Protein AF-A0A443SAB1-F1 (afdb_monomer)

Solvent-accessible surface area (backbone atoms only — not comparable to full-atom values): 35162 Å² total; per-residue (Å²): 82,64,61,67,64,55,58,70,66,46,89,49,68,70,53,45,49,64,72,36,47,92,72,52,86,61,101,38,64,31,56,54,22,42,76,70,61,40,49,65,59,28,52,39,32,50,67,39,50,89,78,68,54,74,83,64,55,34,76,92,36,96,71,22,55,40,57,65,42,40,52,51,24,31,40,34,39,47,17,50,51,56,70,67,31,67,65,54,48,32,50,50,54,50,43,46,71,75,51,64,36,27,37,37,27,38,62,30,64,69,50,44,51,53,38,46,75,74,69,36,52,76,60,53,64,71,49,58,77,40,50,75,30,70,46,48,56,94,73,63,48,50,70,55,45,55,51,52,55,48,33,37,76,70,48,42,28,48,80,45,70,46,70,56,69,64,49,58,54,51,50,49,54,50,53,51,59,77,40,59,56,20,56,66,69,63,51,50,50,24,51,49,50,27,39,69,74,44,49,51,54,52,50,39,52,48,54,54,48,51,52,48,51,54,28,47,53,53,29,50,49,39,25,43,54,44,48,43,54,52,43,53,40,64,55,48,72,73,41,25,25,36,5,33,30,42,27,64,94,86,22,24,20,29,15,34,25,39,46,84,63,48,77,77,46,70,51,76,37,36,67,89,44,73,69,30,39,54,51,37,54,52,49,53,40,48,53,39,65,76,63,63,38,53,36,33,24,33,26,49,42,62,47,23,61,63,52,50,54,50,49,51,51,39,50,76,67,54,64,52,64,95,52,83,63,53,74,45,82,36,81,50,62,25,35,73,60,29,26,72,31,71,68,38,45,71,76,37,75,89,56,56,45,67,43,43,30,2,42,49,39,21,36,34,49,31,32,23,41,77,45,54,76,68,35,59,65,85,46,38,86,56,50,55,69,56,89,81,46,64,66,65,64,51,48,49,50,48,48,54,41,49,30,52,50,41,57,67,52,42,42,45,69,68,74,54,49,48,72,56,38,34,40,37,57,60,32,46,65,66,39,18,46,40,53,54,52,45,35,74,76,73,42,53,57,70,53,71,72,63,57,60,76,36,69,86,47,44,75,69,29,45,68,55,27,48,37,31,43,25,45,45,51,86,62,33,75,44,72,67,91,86,40,62,60,56,37,20,40,72,60,37,75,91,48,46,69,48,52,50,47,47,32,62,72,75,69,52,63,69,87,39,50,28,34,71,67,38,40,53,51,52,54,57,47,59,74,75,45,57,65,64,59,54,11,61,73,52,73,52,48,54,67,56,48,53,50,51,58,54,54,37,45,38,44,72,63,57,53,66,46,69,74,57,83,83,80,87,80,79,56,90,46,61,53,74,90,72,70,50,73,69,40,77,42,49,26,31,27,69,42,60,49,93,82,20,33,34,25,42,39,49,44,53,68,80,53,48,38,36,29,63,67,50,95,90,39,82,64,60,83,68,62,50,60,69,39,40,31,36,30,28,31,68,44,78,39,81,88,79,69,44,38,34,32,43,85,74,44,79,58,130

Foldseek 3Di:
DPLVVLCVPDPDPVSVCLSCVLVDDDPFLQVVLVVLVLLVVLVCLLLQDDDQLVVQADCPDPQRPDSVSSLVNSLRNNLSCCSPDPVLVVVLVVVCVVFFKKKAKAFPVVLLVVCVVVVNPVVLVVCPVRHGDMDGLVPQDLVNLLVRVVCVVSVGMDMWTGTDPVSLVVSLVVQCVVSVSHDPVSSSVSSVCSCPVPDVVSVRVVSSVVSNVVSVVQQLVLLLQLLLVLQLADAAAQFWEWFWQCDAPQAIKIFIAGNLLHTDDIDGFHQNDPVRLVVVLVVVLCVCQVRVGQEYQAEQADRRLSVVVSVVVCQVVVSNPPHNYDYDYAYLQQLLVLLPDPVVCVVCVPDHSSNSSRSLSRVCRRHVLQSVLSGQSLSHPRTPSSVSDDSVSSVVSSLVSSLVSLQQFAEELLRHALSSQCSQFLQHSQLSVQSVVCCVVPNGDQALVVSCVGPPDDPVSSQRRQLRYAHACVRNVDDDPSHDLCSLFSDHPVCVLLLVQLCVVLVHDSVQQQPPVLLVSLVVCVVPDPLVVSCVSSVHDSVSSVVSSVRSNHHRSRGPSVVDDDDDDDQPDQALVPDDAFDKAKWFFSGQHQQFTWTHRNNGSPQTATEGDDPVDPVSVVDDGRWIFIWTWHDADPVVRYTYIYTDDTDD

pLDDT: mean 87.29, std 10.01, range [44.97, 98.19]

InterPro domains:
  IPR003029 S1 domain [SM00316] (580-648)
  IPR006641 YqgF/RNase H-like domain [SM00732] (239-339)
  IPR010994 RuvA domain 2-like [SSF47781] (388-471)
  IPR010994 RuvA domain 2-like [SSF47781] (484-554)
  IPR012337 Ribonuclease H-like superfamily [SSF53098] (235-384)
  IPR012340 Nucleic acid-binding, OB-fold [SSF50249] (566-649)
  IPR023323 Tex-like domain superfamily [G3DSA:1.10.3500.10] (30-413)
  IPR032639 Tex protein, YqgF-like domain [PF16921] (239-366)
  IPR037027 YqgF/RNase H-like domain superfamily [G3DSA:3.30.420.140] (238-366)
  IPR041692 HHH domain 9 [PF17674] (484-515)
  IPR050437 Small ribosomal subunit protein bS1-like [PTHR10724] (3-649)
  IPR060575 SAM-like, helix-hairpin-helix tandem [PF12836] (406-470)

Secondary structure (DSSP, 8-state):
--HHHHHTT--SHHHHHHHHGGG---S-HHHHHHHTT-HHHHHHHHHT----GGGG--TTSTT-SSHHHHHHHHHHHHHHHHHT-HHHHHHHHHHHHHS--EEEEEE-HHHHHHHHHTT-HHHHHHHGGGTTEEEEGGG--HHHHHHHHHHHHTTSEEEEEEPPHHHHHHHHHHHHHHTTTS-HHHHHHHHHHIIIIIIHHHHHHHHHHHHHHHHHHHHHHHHHHHHHHHHTSPP-TT--EEEEE--STT-EEEEEE-TTS-EEEEEEE--SSHHHHHHHHHHHHHHHHHTT-SEEEEESSTTHHHHHHHHHHHHHTTTTTTS--EEEEE--TTHHHHTTSHHHHHH-TTS-HHHHHHHHHHHHHH-HHHHHTTS-GGGSTTSSSGGGS-HHHHHHHHHHHHHHHHHHH-EETTT--HHHHTTSTT--HHHHHHHHHHHHHH-S--SGGGGGGSTT--HHHHHHHTTTEE--HHHHT--GGGS-GGGGSS--GGGHHHHHHHHHHHT--GGGTTSHHHHHHHHHHHTTS-HHHHHHHHTS-HHHHHHHHHHHHSPTT--GGGGS-------S---GGG--TT-EEEEEEEEEETTEEEEE-S--TT--EEE---TT-TTGGG--TT-EEEEEEEEEETTTTEEEEEEEEE--

Sequence (652 aa):
MDLKEVFSKCMDISEVEKLYLPYETEDDEAVRARHLCLDESAKQILAGSMLDASDFVKIDCNGLETLDKINSGWQAVITDMICKDTDVMSYLSTLYKEEVPVIETELEDEKVAEVYQSGGESIVRKYLKFKSWKMPINNVDTQTVFKINRGEKEGLIRVYVIFNELIEKKLRQFCMTKWSKCSPSILSNCIYTAWDNFMKPNFAQHIRWELTNEAHKVALKVFRDNVKYLLLEEPIRGKTVLGIDPGYDNGCKLAVVSPWGVPIASGIVYVTTESGKINTCSELKRLVLTFECDIIALGNGKGCREIETLLRCMINQNQFRPFEITYKVVSESGVSCYSVSEEAAKEFPDLSPNIISAVSIARRLQDPLSELVKTDPKKLEVGMYLRDIEAERVEEIFGEVVVECVSFVGVDVNIASSVLLSKVSGITPEIANNIIMFRIQNGPFKSREQLRSIDGVTSKHFEQFAGFVRIIPETSQLLGENFNFFDATIIHPESYDDAEKLLKYIGVEKQSIGTPYMSDVIEHVLKRFEIRDLAVFCSTSITTITFLLDVFRKSLNHDVRFEQKKSCYKSTITHWDDLRPNMQLSGRVVNVTPIGAFIDVGLGGGQNAYLPPSKDNDLFGKLVPRQIVIVQVTRIDTFTRKFKVRLKRILE

Organism: NCBI:txid299467

Radius of gyration: 33.35 Å; Cα contacts (8 Å, |Δi|>4): 1035; chains: 1; bounding box: 77×54×103 Å

Structure (mmCIF, N/CA/C/O backbone):
data_AF-A0A443SAB1-F1
#
_entry.id   AF-A0A443SAB1-F1
#
loop_
_atom_site.group_PDB
_atom_site.id
_atom_site.type_symbol
_atom_site.label_atom_id
_atom_site.label_alt_id
_atom_site.label_comp_id
_atom_site.label_asym_id
_atom_site.label_entity_id
_atom_site.label_seq_id
_atom_site.pdbx_PDB_ins_code
_atom_site.Cartn_x
_atom_site.Cartn_y
_atom_site.Cartn_z
_atom_site.occupancy
_atom_site.B_iso_or_equiv
_atom_site.auth_seq_id
_atom_site.auth_comp_id
_atom_site.auth_asym_id
_atom_site.auth_atom_id
_atom_site.pdbx_PDB_model_num
ATOM 1 N N . MET A 1 1 ? 7.705 -10.905 -33.379 1.00 49.75 1 MET A N 1
ATOM 2 C CA . MET A 1 1 ? 6.921 -10.462 -32.214 1.00 49.75 1 MET A CA 1
ATOM 3 C C . MET A 1 1 ? 5.602 -9.965 -32.773 1.00 49.75 1 MET A C 1
ATOM 5 O O . MET A 1 1 ? 5.655 -9.108 -33.645 1.00 49.75 1 MET A O 1
ATOM 9 N N . ASP A 1 2 ? 4.457 -10.547 -32.407 1.00 56.97 2 ASP A N 1
ATOM 10 C CA . ASP A 1 2 ? 3.180 -9.968 -32.840 1.00 56.97 2 ASP A CA 1
ATOM 11 C C . ASP A 1 2 ? 3.012 -8.647 -32.085 1.00 56.97 2 ASP A C 1
ATOM 13 O O . ASP A 1 2 ? 2.705 -8.644 -30.894 1.00 56.97 2 ASP A O 1
ATOM 17 N N . LEU A 1 3 ? 3.314 -7.526 -32.748 1.00 56.88 3 LEU A N 1
ATOM 18 C CA . LEU A 1 3 ? 3.226 -6.186 -32.163 1.00 56.88 3 LEU A CA 1
ATOM 19 C C . LEU A 1 3 ? 1.862 -5.960 -31.523 1.00 56.88 3 LEU A C 1
ATOM 21 O O . LEU A 1 3 ? 1.782 -5.326 -30.480 1.00 56.88 3 LEU A O 1
ATOM 25 N N . LYS A 1 4 ? 0.804 -6.554 -32.084 1.00 52.75 4 LYS A N 1
ATOM 26 C CA . LYS A 1 4 ? -0.539 -6.492 -31.519 1.00 52.75 4 LYS A CA 1
ATOM 27 C C . LYS A 1 4 ? -0.607 -7.114 -30.126 1.00 52.75 4 LYS A C 1
ATOM 29 O O . LYS A 1 4 ? -1.234 -6.543 -29.241 1.00 52.75 4 LYS A O 1
ATOM 34 N N . GLU A 1 5 ? 0.049 -8.251 -29.914 1.00 57.75 5 GLU A N 1
ATOM 35 C CA . GLU A 1 5 ? 0.091 -8.919 -28.613 1.00 57.75 5 GLU A CA 1
ATOM 36 C C . GLU A 1 5 ? 0.931 -8.124 -27.600 1.00 57.75 5 GLU A C 1
ATOM 38 O O . GLU A 1 5 ? 0.573 -8.047 -26.426 1.00 57.75 5 GLU A O 1
ATOM 43 N N . VAL A 1 6 ? 2.014 -7.484 -28.045 1.00 58.78 6 VAL A N 1
ATOM 44 C CA . VAL A 1 6 ? 2.871 -6.643 -27.189 1.00 58.78 6 VAL A CA 1
ATOM 45 C C . VAL A 1 6 ? 2.158 -5.352 -26.796 1.00 58.78 6 VAL A C 1
ATOM 47 O O . VAL A 1 6 ? 2.060 -5.062 -25.609 1.00 58.78 6 VAL A O 1
ATOM 50 N N . PHE A 1 7 ? 1.575 -4.637 -27.765 1.00 63.47 7 PHE A N 1
ATOM 51 C CA . PHE A 1 7 ? 0.755 -3.450 -27.514 1.00 63.47 7 PHE A CA 1
ATOM 52 C C . PHE A 1 7 ? -0.458 -3.772 -26.636 1.00 63.47 7 PHE A C 1
ATOM 54 O O . PHE A 1 7 ? -0.810 -2.979 -25.772 1.00 63.47 7 PHE A O 1
ATOM 61 N N . SER A 1 8 ? -1.067 -4.957 -26.784 1.00 58.31 8 SER A N 1
ATOM 62 C CA . SER A 1 8 ? -2.187 -5.380 -25.925 1.00 58.31 8 SER A CA 1
ATOM 63 C C . SER A 1 8 ? -1.803 -5.621 -24.461 1.00 58.31 8 SER A C 1
ATOM 65 O O . SER A 1 8 ? -2.684 -5.729 -23.613 1.00 58.31 8 SER A O 1
ATOM 67 N N . LYS A 1 9 ? -0.501 -5.728 -24.166 1.00 57.62 9 LYS A N 1
ATOM 68 C CA . LYS A 1 9 ? 0.043 -5.918 -22.814 1.00 57.62 9 LYS A CA 1
ATOM 69 C C . LYS A 1 9 ? 0.571 -4.621 -22.196 1.00 57.62 9 LYS A C 1
ATOM 71 O O . LYS A 1 9 ? 0.949 -4.650 -21.025 1.00 57.62 9 LYS A O 1
ATOM 76 N N . CYS A 1 10 ? 0.617 -3.524 -22.952 1.00 57.53 10 CYS A N 1
ATOM 77 C CA . CYS A 1 10 ? 0.976 -2.210 -22.429 1.00 57.53 10 CYS A CA 1
ATOM 78 C C . CYS A 1 10 ? -0.104 -1.718 -21.470 1.00 57.53 10 CYS A C 1
ATOM 80 O O . CYS A 1 10 ? -1.292 -1.768 -21.785 1.00 57.53 10 CYS A O 1
ATOM 82 N N . MET A 1 11 ? 0.318 -1.235 -20.308 1.00 54.22 11 MET A N 1
ATOM 83 C CA . MET A 1 11 ? -0.569 -0.749 -19.253 1.00 54.22 11 MET A CA 1
ATOM 84 C C . MET A 1 11 ? -0.656 0.781 -19.221 1.00 54.22 11 MET A C 1
ATOM 86 O O . MET A 1 11 ? -1.591 1.312 -18.629 1.00 54.22 11 MET A O 1
ATOM 90 N N . ASP A 1 12 ? 0.275 1.496 -19.863 1.00 55.38 12 ASP A N 1
ATOM 91 C CA . ASP A 1 12 ? 0.221 2.955 -19.981 1.00 55.38 12 ASP A CA 1
ATOM 92 C C . ASP A 1 12 ? 0.754 3.485 -21.324 1.00 55.38 12 ASP A C 1
ATOM 94 O O . ASP A 1 12 ? 1.405 2.777 -22.094 1.00 55.38 12 ASP A O 1
ATOM 98 N N . ILE A 1 13 ? 0.441 4.753 -21.611 1.00 64.38 13 ILE A N 1
ATOM 99 C CA . ILE A 1 13 ? 0.803 5.435 -22.863 1.00 64.38 13 ILE A CA 1
ATOM 100 C C . ILE A 1 13 ? 2.317 5.503 -23.063 1.00 64.38 13 ILE A C 1
ATOM 102 O O . ILE A 1 13 ? 2.769 5.326 -24.185 1.00 64.38 13 ILE A O 1
ATOM 106 N N . SER A 1 14 ? 3.108 5.667 -22.001 1.00 56.19 14 SER A N 1
ATOM 107 C CA . SER A 1 14 ? 4.568 5.759 -22.127 1.00 56.19 14 SER A CA 1
ATOM 108 C C . SER A 1 14 ? 5.194 4.433 -22.574 1.00 56.19 14 SER A C 1
ATOM 110 O O . SER A 1 14 ? 6.235 4.408 -23.232 1.00 56.19 14 SER A O 1
ATOM 112 N N . GLU A 1 15 ? 4.563 3.311 -22.219 1.00 58.47 15 GLU A N 1
ATOM 113 C CA . GLU A 1 15 ? 4.940 1.974 -22.679 1.00 58.47 15 GLU A CA 1
ATOM 114 C C . GLU A 1 15 ? 4.640 1.804 -24.167 1.00 58.47 15 GLU A C 1
ATOM 116 O O . GLU A 1 15 ? 5.475 1.288 -24.913 1.00 58.47 15 GLU A O 1
ATOM 121 N N . VAL A 1 16 ? 3.472 2.287 -24.597 1.00 62.41 16 VAL A N 1
ATOM 122 C CA . VAL A 1 16 ? 3.078 2.317 -26.007 1.00 62.41 16 VAL A CA 1
ATOM 123 C C . VAL A 1 16 ? 4.020 3.218 -26.797 1.00 62.41 16 VAL A C 1
ATOM 125 O O . VAL A 1 16 ? 4.522 2.771 -27.816 1.00 62.41 16 VAL A O 1
ATOM 128 N N . GLU A 1 17 ? 4.326 4.424 -26.319 1.00 60.00 17 GLU A N 1
ATOM 129 C CA . GLU A 1 17 ? 5.239 5.379 -26.963 1.00 60.00 17 GLU A CA 1
ATOM 130 C C . GLU A 1 17 ? 6.638 4.785 -27.147 1.00 60.00 17 GLU A C 1
ATOM 132 O O . GLU A 1 17 ? 7.187 4.840 -28.238 1.00 60.00 17 GLU A O 1
ATOM 137 N N . LYS A 1 18 ? 7.193 4.098 -26.141 1.00 58.75 18 LYS A N 1
ATOM 138 C CA . LYS A 1 18 ? 8.513 3.443 -26.261 1.00 58.75 18 LYS A CA 1
ATOM 139 C C . LYS A 1 18 ? 8.523 2.270 -27.241 1.00 58.75 18 LYS A C 1
ATOM 141 O O . LYS A 1 18 ? 9.514 2.050 -27.929 1.00 58.75 18 LYS A O 1
ATOM 146 N N . LEU A 1 19 ? 7.439 1.497 -27.296 1.00 59.69 19 LEU A N 1
ATOM 147 C CA . LEU A 1 19 ? 7.268 0.410 -28.270 1.00 59.69 19 LEU A CA 1
ATOM 148 C C . LEU A 1 19 ? 6.945 0.925 -29.672 1.00 59.69 19 LEU A C 1
ATOM 150 O O . LEU A 1 19 ? 7.235 0.256 -30.665 1.00 59.69 19 LEU A O 1
ATOM 154 N N . TYR A 1 20 ? 6.340 2.106 -29.732 1.00 65.31 20 TYR A N 1
ATOM 155 C CA . TYR A 1 20 ? 6.036 2.841 -30.939 1.00 65.31 20 TYR A CA 1
ATOM 156 C C . TYR A 1 20 ? 7.233 3.654 -31.430 1.00 65.31 20 TYR A C 1
ATOM 158 O O . TYR A 1 20 ? 7.265 3.946 -32.611 1.00 65.31 20 TYR A O 1
ATOM 166 N N . LEU A 1 21 ? 8.246 3.930 -30.602 1.00 58.50 21 LEU A N 1
ATOM 167 C CA . LEU A 1 21 ? 9.444 4.711 -30.940 1.00 58.50 21 LEU A CA 1
ATOM 168 C C . LEU A 1 21 ? 10.120 4.280 -32.262 1.00 58.50 21 LEU A C 1
ATOM 170 O O . LEU A 1 21 ? 10.458 5.148 -33.059 1.00 58.50 21 LEU A O 1
ATOM 174 N N . PRO A 1 22 ? 10.242 2.975 -32.603 1.00 53.38 22 PRO A N 1
ATOM 175 C CA . PRO A 1 22 ? 10.758 2.548 -33.915 1.00 53.38 22 PRO A CA 1
ATOM 176 C C . PRO A 1 22 ? 9.850 2.902 -35.114 1.00 53.38 22 PRO A C 1
ATOM 178 O O . PRO A 1 22 ? 10.253 2.790 -36.271 1.00 53.38 22 PRO A O 1
ATOM 181 N N . TYR A 1 23 ? 8.600 3.267 -34.844 1.00 59.22 23 TYR A N 1
ATOM 182 C CA . TYR A 1 23 ? 7.553 3.668 -35.785 1.00 59.22 23 TYR A CA 1
ATOM 183 C C . TYR A 1 23 ? 7.189 5.152 -35.662 1.00 59.22 23 TYR A C 1
ATOM 185 O O . TYR A 1 23 ? 6.434 5.657 -36.497 1.00 59.22 23 TYR A O 1
ATOM 193 N N . GLU A 1 24 ? 7.714 5.841 -34.649 1.00 56.78 24 GLU A N 1
ATOM 194 C CA . GLU A 1 24 ? 7.492 7.255 -34.422 1.00 56.78 24 GLU A CA 1
ATOM 195 C C . GLU A 1 24 ? 8.226 8.047 -35.504 1.00 56.78 24 GLU A C 1
ATOM 197 O O . GLU A 1 24 ? 9.408 7.851 -35.785 1.00 56.78 24 GLU A O 1
ATOM 202 N N . THR A 1 25 ? 7.475 8.894 -36.200 1.00 50.56 25 THR A N 1
ATOM 203 C CA . THR A 1 25 ? 7.991 9.759 -37.256 1.00 50.56 25 THR A CA 1
ATOM 204 C C . THR A 1 25 ? 8.664 10.965 -36.618 1.00 50.56 25 THR A C 1
ATOM 206 O O . THR A 1 25 ? 8.077 12.045 -36.578 1.00 50.56 25 THR A O 1
ATOM 209 N N . GLU A 1 26 ? 9.879 10.794 -36.104 1.00 50.62 26 GLU A N 1
ATOM 210 C CA . GLU A 1 26 ? 10.768 11.944 -35.947 1.00 50.62 26 GLU A CA 1
ATOM 211 C C . GLU A 1 26 ? 11.227 12.437 -37.331 1.00 50.62 26 GLU A C 1
ATOM 213 O O . GLU A 1 26 ? 11.013 11.774 -38.351 1.00 50.62 26 GLU A O 1
ATOM 218 N N . ASP A 1 27 ? 11.815 13.635 -37.367 1.00 51.38 27 ASP A N 1
ATOM 219 C CA . ASP A 1 27 ? 12.330 14.356 -38.542 1.00 51.38 27 ASP A CA 1
ATOM 220 C C . ASP A 1 27 ? 13.566 13.639 -39.155 1.00 51.38 27 ASP A C 1
ATOM 222 O O . ASP A 1 27 ? 14.667 14.176 -39.293 1.00 51.38 27 ASP A O 1
ATOM 226 N N . ASP A 1 28 ? 13.388 12.359 -39.472 1.00 70.62 28 ASP A N 1
ATOM 227 C CA . ASP A 1 28 ? 14.403 11.396 -39.871 1.00 70.62 28 ASP A CA 1
ATOM 228 C C . ASP A 1 28 ? 14.763 11.581 -41.357 1.00 70.62 28 A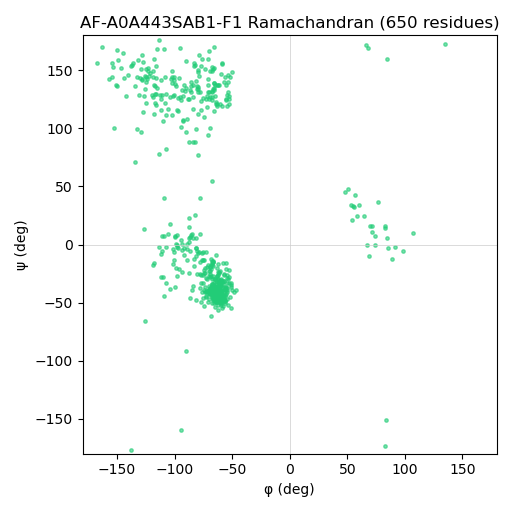SP A C 1
ATOM 230 O O . ASP A 1 28 ? 13.943 11.968 -42.200 1.00 70.62 28 ASP A O 1
ATOM 234 N N . GLU A 1 29 ? 16.017 11.301 -41.708 1.00 79.81 29 GLU A N 1
ATOM 235 C CA . GLU A 1 29 ? 16.513 11.280 -43.087 1.00 79.81 29 GLU A CA 1
ATOM 236 C C . GLU A 1 29 ? 15.636 10.417 -44.002 1.00 79.81 29 GLU A C 1
ATOM 238 O O . GLU A 1 29 ? 15.396 10.798 -45.150 1.00 79.81 29 GLU A O 1
ATOM 243 N N . ALA A 1 30 ? 15.074 9.318 -43.486 1.00 84.12 30 ALA A N 1
ATOM 244 C CA . ALA A 1 30 ? 14.137 8.478 -44.225 1.00 84.12 30 ALA A CA 1
ATOM 245 C C . ALA A 1 30 ? 12.820 9.206 -44.558 1.00 84.12 30 ALA A C 1
ATOM 247 O O . ALA A 1 30 ? 12.338 9.127 -45.689 1.00 84.12 30 ALA A O 1
ATOM 248 N N . VAL A 1 31 ? 12.236 9.949 -43.610 1.00 84.31 31 VAL A N 1
ATOM 249 C CA . VAL A 1 31 ? 10.997 10.721 -43.831 1.00 84.31 31 VAL A CA 1
ATOM 250 C C . VAL A 1 31 ? 11.243 11.842 -44.839 1.00 84.31 31 VAL A C 1
ATOM 252 O O . VAL A 1 31 ? 10.471 12.005 -45.788 1.00 84.31 31 VAL A O 1
ATOM 255 N N . ARG A 1 32 ? 12.363 12.563 -44.700 1.00 85.69 32 ARG A N 1
ATOM 256 C CA . ARG A 1 32 ? 12.771 13.603 -45.657 1.00 85.69 32 ARG A CA 1
ATOM 257 C C . ARG A 1 32 ? 12.964 13.033 -47.062 1.00 85.69 32 ARG A C 1
ATOM 259 O O . ARG A 1 32 ? 12.425 13.585 -48.018 1.00 85.69 32 ARG A O 1
ATOM 266 N N . ALA A 1 33 ? 13.638 11.893 -47.193 1.00 87.69 33 ALA A N 1
ATOM 267 C CA . ALA A 1 33 ? 13.812 11.212 -48.473 1.00 87.69 33 ALA A CA 1
ATOM 268 C C . ALA A 1 33 ? 12.473 10.778 -49.104 1.00 87.69 33 ALA A C 1
ATOM 270 O O . ALA A 1 33 ? 12.297 10.900 -50.320 1.00 87.69 33 ALA A O 1
ATOM 271 N N . ARG A 1 34 ? 11.488 10.344 -48.302 1.00 87.25 34 ARG A N 1
ATOM 272 C CA . ARG A 1 34 ? 10.131 10.045 -48.799 1.00 87.25 34 ARG A CA 1
ATOM 273 C C . ARG A 1 34 ? 9.396 11.284 -49.297 1.00 87.25 34 ARG A C 1
ATOM 275 O O . ARG A 1 34 ? 8.799 11.222 -50.368 1.00 87.25 34 ARG A O 1
ATOM 282 N N . HIS A 1 35 ? 9.469 12.407 -48.579 1.00 87.94 35 HIS A N 1
ATOM 283 C CA . HIS A 1 35 ? 8.901 13.680 -49.046 1.00 87.94 35 HIS A CA 1
ATOM 284 C C . HIS A 1 35 ? 9.545 14.160 -50.354 1.00 87.94 35 HIS A C 1
ATOM 286 O O . HIS A 1 35 ? 8.865 14.720 -51.212 1.00 87.94 35 HIS A O 1
ATOM 292 N N . LEU A 1 36 ? 10.829 13.858 -50.551 1.00 88.69 36 LEU A N 1
ATOM 293 C CA . LEU A 1 36 ? 11.558 14.095 -51.801 1.00 88.69 36 LEU A CA 1
ATOM 294 C C . LEU A 1 36 ? 11.253 13.060 -52.902 1.00 88.69 36 LEU A C 1
ATOM 296 O O . LEU A 1 36 ? 11.889 13.074 -53.954 1.00 88.69 36 LEU A O 1
ATOM 300 N N . CYS A 1 37 ? 10.253 12.195 -52.694 1.00 87.81 37 CYS A N 1
ATOM 301 C CA . CYS A 1 37 ? 9.790 11.167 -53.630 1.00 87.81 37 CYS A CA 1
ATOM 302 C C . CYS A 1 37 ? 10.822 10.066 -53.943 1.00 87.81 37 CYS A C 1
ATOM 304 O O . CYS A 1 37 ? 10.712 9.402 -54.972 1.00 87.81 37 CYS A O 1
ATOM 306 N N . LEU A 1 38 ? 11.792 9.818 -53.053 1.00 90.94 38 LEU A N 1
ATOM 307 C CA . LEU A 1 38 ? 12.782 8.747 -53.228 1.00 90.94 38 LEU A CA 1
ATOM 308 C C . LEU A 1 38 ? 12.264 7.348 -52.829 1.00 90.94 38 LEU A C 1
ATOM 310 O O . LEU A 1 38 ? 12.957 6.355 -53.061 1.00 90.94 38 LEU A O 1
ATOM 314 N N . ASP A 1 39 ? 11.054 7.246 -52.264 1.00 90.44 39 ASP A N 1
ATOM 315 C CA . ASP A 1 39 ? 10.480 5.994 -51.739 1.00 90.44 39 ASP A CA 1
ATOM 316 C C . ASP A 1 39 ? 10.318 4.908 -52.812 1.00 90.44 39 ASP A C 1
ATOM 318 O O . ASP A 1 39 ? 10.778 3.780 -52.646 1.00 90.44 39 ASP A O 1
ATOM 322 N N . GLU A 1 40 ? 9.718 5.257 -53.952 1.00 91.94 40 GLU A N 1
ATOM 323 C CA . GLU A 1 40 ? 9.491 4.304 -55.044 1.00 91.94 40 GLU A CA 1
ATOM 324 C C . GLU A 1 40 ? 10.805 3.849 -55.687 1.00 91.94 40 GLU A C 1
ATOM 326 O O . GLU A 1 40 ? 10.996 2.657 -55.932 1.00 91.94 40 GLU A O 1
ATOM 331 N N . SER A 1 41 ? 11.761 4.763 -55.879 1.00 92.56 41 SER A N 1
ATOM 332 C CA . SER A 1 41 ? 13.104 4.407 -56.353 1.00 92.56 41 SER A CA 1
ATOM 333 C C . SER A 1 41 ? 13.846 3.496 -55.368 1.00 92.56 41 SER A C 1
ATOM 335 O O . SER A 1 41 ? 14.484 2.532 -55.786 1.00 92.56 41 SER A O 1
ATOM 337 N N . ALA A 1 42 ? 13.706 3.725 -54.059 1.00 92.56 42 ALA A N 1
ATOM 338 C CA . ALA A 1 42 ? 14.299 2.872 -53.033 1.00 92.56 42 ALA A CA 1
ATOM 339 C C . ALA A 1 42 ? 13.694 1.455 -53.044 1.00 92.56 42 ALA A C 1
ATOM 341 O O . ALA A 1 42 ? 14.436 0.472 -52.978 1.00 92.56 42 ALA A O 1
ATOM 342 N N . LYS A 1 43 ? 12.367 1.323 -53.215 1.00 92.88 43 LYS A N 1
ATOM 343 C CA . LYS A 1 43 ? 11.695 0.017 -53.387 1.00 92.88 43 LYS A CA 1
ATOM 344 C C . LYS A 1 43 ? 12.186 -0.718 -54.629 1.00 92.88 43 LYS A C 1
ATOM 346 O O . LYS A 1 43 ? 12.406 -1.927 -54.575 1.00 92.88 43 LYS A O 1
ATOM 351 N N . GLN A 1 44 ? 12.374 -0.003 -55.737 1.00 92.88 44 GLN A N 1
ATOM 352 C CA . GLN A 1 44 ? 12.912 -0.575 -56.972 1.00 92.88 44 GLN A CA 1
ATOM 353 C C . GLN A 1 44 ? 14.342 -1.090 -56.773 1.00 92.88 44 GLN A C 1
ATOM 355 O O . GLN A 1 44 ? 14.634 -2.227 -57.143 1.00 92.88 44 GLN A O 1
ATOM 360 N N . ILE A 1 45 ? 15.212 -0.306 -56.127 1.00 92.38 45 ILE A N 1
ATOM 361 C CA . ILE A 1 45 ? 16.582 -0.724 -55.786 1.00 92.38 45 ILE A CA 1
ATOM 362 C C . ILE A 1 45 ? 16.557 -1.980 -54.909 1.00 92.38 45 ILE A C 1
ATOM 364 O O . ILE A 1 45 ? 17.246 -2.958 -55.204 1.00 92.38 45 ILE A O 1
ATOM 368 N N . LEU A 1 46 ? 15.702 -2.003 -53.883 1.00 92.12 46 LEU A N 1
ATOM 369 C CA . LEU A 1 46 ? 15.535 -3.157 -52.999 1.00 92.12 46 LEU A CA 1
ATOM 370 C C . LEU A 1 46 ? 14.994 -4.401 -53.734 1.00 92.12 46 LEU A C 1
ATOM 372 O O . LEU A 1 46 ? 15.336 -5.531 -53.381 1.00 92.12 46 LEU A O 1
ATOM 376 N N . ALA A 1 47 ? 14.195 -4.211 -54.788 1.00 92.12 47 ALA A N 1
ATOM 377 C CA . ALA A 1 47 ? 13.705 -5.274 -55.666 1.00 92.12 47 ALA A CA 1
ATOM 378 C C . ALA A 1 47 ? 14.732 -5.742 -56.722 1.00 92.12 47 ALA A C 1
ATOM 380 O O . ALA A 1 47 ? 14.487 -6.750 -57.395 1.00 92.12 47 ALA A O 1
ATOM 381 N N . GLY A 1 48 ? 15.877 -5.058 -56.839 1.00 90.69 48 GLY A N 1
ATOM 382 C CA . GLY A 1 48 ? 17.002 -5.412 -57.710 1.00 90.69 48 GLY A CA 1
ATOM 383 C C . GLY A 1 48 ? 17.199 -4.532 -58.943 1.00 90.69 48 GLY A C 1
ATOM 384 O O . GLY A 1 48 ? 17.997 -4.883 -59.813 1.00 90.69 48 GLY A O 1
ATOM 385 N N . SER A 1 49 ? 16.498 -3.402 -59.049 1.00 90.38 49 SER A N 1
ATOM 386 C CA . SER A 1 49 ? 16.732 -2.429 -60.119 1.00 90.38 49 SER A CA 1
ATOM 387 C C . SER A 1 49 ? 18.058 -1.690 -59.919 1.00 90.38 49 SER A C 1
ATOM 389 O O . SER A 1 49 ? 18.376 -1.247 -58.817 1.00 90.38 49 SER A O 1
ATOM 391 N N . MET A 1 50 ? 18.812 -1.506 -61.004 1.00 87.00 50 MET A N 1
ATOM 392 C CA . MET A 1 50 ? 19.953 -0.589 -61.039 1.00 87.00 50 MET A CA 1
ATOM 393 C C . MET A 1 50 ? 19.463 0.769 -61.539 1.00 87.00 50 MET A C 1
ATOM 395 O O . MET A 1 50 ? 19.143 0.906 -62.718 1.00 87.00 50 MET A O 1
ATOM 399 N N . LEU A 1 51 ? 19.363 1.739 -60.633 1.00 87.94 51 LEU A N 1
ATOM 400 C CA . LEU A 1 51 ? 19.025 3.127 -60.948 1.00 87.94 51 LEU A CA 1
ATOM 401 C C . LEU A 1 51 ? 20.293 3.980 -60.899 1.00 87.94 51 LEU A C 1
ATOM 403 O O . LEU A 1 51 ? 21.148 3.753 -60.041 1.00 87.94 51 LEU A O 1
ATOM 407 N N . ASP A 1 52 ? 20.409 4.953 -61.801 1.00 87.00 52 ASP A N 1
ATOM 408 C CA . ASP A 1 52 ? 21.472 5.951 -61.737 1.00 87.00 52 ASP A CA 1
ATOM 409 C C . ASP A 1 52 ? 21.013 7.122 -60.859 1.00 87.00 52 ASP A C 1
ATOM 411 O O . ASP A 1 52 ? 19.963 7.719 -61.091 1.00 87.00 52 ASP A O 1
ATOM 415 N N . ALA A 1 53 ? 21.794 7.453 -59.829 1.00 86.75 53 ALA A N 1
ATOM 416 C CA . ALA A 1 53 ? 21.507 8.584 -58.951 1.00 86.75 53 ALA A CA 1
ATOM 417 C C . ALA A 1 53 ? 21.522 9.922 -59.708 1.00 86.75 53 ALA A C 1
ATOM 419 O O . ALA A 1 53 ? 20.871 10.870 -59.269 1.00 86.75 53 ALA A O 1
ATOM 420 N N . SER A 1 54 ? 22.220 10.007 -60.848 1.00 87.06 54 SER A N 1
ATOM 421 C CA . SER A 1 54 ? 22.278 11.225 -61.662 1.00 87.06 54 SER A CA 1
ATOM 422 C C . SER A 1 54 ? 20.904 11.660 -62.191 1.00 87.06 54 SER A C 1
ATOM 424 O O . SER A 1 54 ? 20.632 12.860 -62.249 1.00 87.06 54 SER A O 1
ATOM 426 N N . ASP A 1 55 ? 20.002 10.705 -62.441 1.00 88.75 55 ASP A N 1
ATOM 427 C CA . ASP A 1 55 ? 18.642 10.952 -62.940 1.00 88.75 55 ASP A CA 1
ATOM 428 C C . ASP A 1 55 ? 17.739 11.668 -61.918 1.00 88.75 55 ASP A C 1
ATOM 430 O O . ASP A 1 55 ? 16.689 12.212 -62.268 1.00 88.75 55 ASP A O 1
ATOM 434 N N . PHE A 1 56 ? 18.138 11.680 -60.644 1.00 88.50 56 PHE A N 1
ATOM 435 C CA . PHE A 1 56 ? 17.347 12.215 -59.535 1.00 88.50 56 PHE A CA 1
ATOM 436 C C . PHE A 1 56 ? 17.899 13.545 -58.991 1.00 88.50 56 PHE A C 1
ATOM 438 O O . PHE A 1 56 ? 17.283 14.137 -58.101 1.00 88.50 56 PHE A O 1
ATOM 445 N N . VAL A 1 57 ? 19.021 14.043 -59.530 1.00 88.69 57 VAL A N 1
ATOM 446 C CA . VAL A 1 57 ? 19.661 15.289 -59.079 1.00 88.69 57 VAL A CA 1
ATOM 447 C C . VAL A 1 57 ? 18.821 16.507 -59.447 1.00 88.69 57 VAL A C 1
ATOM 449 O O . VAL A 1 57 ? 18.489 16.745 -60.608 1.00 88.69 57 VAL A O 1
ATOM 452 N N . LYS A 1 58 ? 18.525 17.330 -58.439 1.00 87.94 58 LYS A N 1
ATOM 453 C CA . LYS A 1 58 ? 17.857 18.626 -58.581 1.00 87.94 58 LYS A CA 1
ATOM 454 C C . LYS A 1 58 ? 18.624 19.663 -57.772 1.00 87.94 58 LYS A C 1
ATOM 456 O O . LYS A 1 58 ? 18.440 19.763 -56.565 1.00 87.94 58 LYS A O 1
ATOM 461 N N . ILE A 1 59 ? 19.460 20.446 -58.458 1.00 81.44 59 ILE A N 1
ATOM 462 C CA . ILE A 1 59 ? 20.369 21.436 -57.847 1.00 81.44 59 ILE A CA 1
ATOM 463 C C . ILE A 1 59 ? 19.611 22.432 -56.952 1.00 81.44 59 ILE A C 1
ATOM 465 O O . ILE A 1 59 ? 20.099 22.788 -55.885 1.00 81.44 59 ILE A O 1
ATOM 469 N N . ASP A 1 60 ? 18.396 22.824 -57.346 1.00 82.94 60 ASP A N 1
ATOM 470 C CA . ASP A 1 60 ? 17.577 23.798 -56.612 1.00 82.94 60 ASP A CA 1
ATOM 471 C C . ASP A 1 60 ? 16.707 23.174 -55.498 1.00 82.94 60 ASP A C 1
ATOM 473 O O . ASP A 1 60 ? 15.859 23.851 -54.915 1.00 82.94 60 ASP A O 1
ATOM 477 N N . CYS A 1 61 ? 16.859 21.876 -55.208 1.00 83.19 61 CYS A N 1
ATOM 478 C CA . CYS A 1 61 ? 16.031 21.154 -54.244 1.00 83.19 61 CYS A CA 1
ATOM 479 C C . CYS A 1 61 ? 16.874 20.615 -53.084 1.00 83.19 61 CYS A C 1
ATOM 481 O O . CYS A 1 61 ? 17.668 19.692 -53.260 1.00 83.19 61 CYS A O 1
ATOM 483 N N . ASN A 1 62 ? 16.660 21.170 -51.886 1.00 81.75 62 ASN A N 1
ATOM 484 C CA . ASN A 1 62 ? 17.399 20.768 -50.692 1.00 81.75 62 ASN A CA 1
ATOM 485 C C . ASN A 1 62 ? 17.180 19.278 -50.364 1.00 81.75 62 ASN A C 1
ATOM 487 O O . ASN A 1 62 ? 16.041 18.856 -50.163 1.00 81.75 62 ASN A O 1
ATOM 491 N N . GLY A 1 63 ? 18.258 18.493 -50.321 1.00 80.50 63 GLY A N 1
ATOM 492 C CA . GLY A 1 63 ? 18.254 17.039 -50.151 1.00 80.50 63 GLY A CA 1
ATOM 493 C C . GLY A 1 63 ? 18.386 16.223 -51.446 1.00 80.50 63 GLY A C 1
ATOM 494 O O . GLY A 1 63 ? 18.517 15.003 -51.358 1.00 80.50 63 GLY A O 1
ATOM 495 N N . LEU A 1 64 ? 18.386 16.859 -52.625 1.00 87.94 64 LEU A N 1
ATOM 496 C CA . LEU A 1 64 ? 18.603 16.231 -53.942 1.00 87.94 64 LEU A CA 1
ATOM 497 C C . LEU A 1 64 ? 19.723 16.915 -54.751 1.00 87.94 64 LEU A C 1
ATOM 499 O O . LEU A 1 64 ? 19.847 16.690 -55.956 1.00 87.94 64 LEU A O 1
ATOM 503 N N . GLU A 1 65 ? 20.537 17.765 -54.124 1.00 88.00 65 GLU A N 1
ATOM 504 C CA . GLU A 1 65 ? 21.514 18.610 -54.823 1.00 88.00 65 GLU A CA 1
ATOM 505 C C . GLU A 1 65 ? 22.728 17.823 -55.326 1.00 88.00 65 GLU A C 1
ATOM 507 O O . GLU A 1 65 ? 23.410 18.258 -56.255 1.00 88.00 65 GLU A O 1
ATOM 512 N N . THR A 1 66 ? 23.027 16.680 -54.702 1.00 90.44 66 THR A N 1
ATOM 513 C CA . THR A 1 66 ? 24.210 15.867 -55.001 1.00 90.44 66 THR A CA 1
ATOM 514 C C . THR A 1 66 ? 23.884 14.377 -55.079 1.00 90.44 66 THR A C 1
ATOM 516 O O . THR A 1 66 ? 22.937 13.890 -54.460 1.00 90.44 66 THR A O 1
ATOM 519 N N . LEU A 1 67 ? 24.723 13.630 -55.807 1.00 90.44 67 LEU A N 1
ATOM 520 C CA . LEU A 1 67 ? 24.641 12.166 -55.893 1.00 90.44 67 LEU A CA 1
ATOM 521 C C . LEU A 1 67 ? 24.710 11.509 -54.507 1.00 90.44 67 LEU A C 1
ATOM 523 O O . LEU A 1 67 ? 23.981 10.557 -54.236 1.00 90.44 67 LEU A O 1
ATOM 527 N N . ASP A 1 68 ? 25.556 12.037 -53.619 1.00 88.94 68 ASP A N 1
ATOM 528 C CA . ASP A 1 68 ? 25.712 11.518 -52.259 1.00 88.94 68 ASP A CA 1
ATOM 529 C C . ASP A 1 68 ? 24.418 11.656 -51.457 1.00 88.94 68 ASP A C 1
ATOM 531 O O . ASP A 1 68 ? 24.008 10.706 -50.798 1.00 88.94 68 ASP A O 1
ATOM 535 N N . LYS A 1 69 ? 23.724 12.798 -51.561 1.00 88.62 69 LYS A N 1
ATOM 536 C CA . LYS A 1 69 ? 22.449 13.017 -50.864 1.00 88.62 69 LYS A CA 1
ATOM 537 C C . LYS A 1 69 ? 21.356 12.060 -51.330 1.00 88.62 69 LYS A C 1
ATOM 539 O O . LYS A 1 69 ? 20.625 11.533 -50.495 1.00 88.62 69 LYS A O 1
ATOM 544 N N . ILE A 1 70 ? 21.293 11.774 -52.629 1.00 90.12 70 ILE A N 1
ATOM 545 C CA . ILE A 1 70 ? 20.336 10.813 -53.196 1.00 90.12 70 ILE A CA 1
ATOM 546 C C . ILE A 1 70 ? 20.650 9.397 -52.715 1.00 90.12 70 ILE A C 1
ATOM 548 O O . ILE A 1 70 ? 19.759 8.705 -52.225 1.00 90.12 70 ILE A O 1
ATOM 552 N N . ASN A 1 71 ? 21.920 8.984 -52.783 1.00 90.12 71 ASN A N 1
ATOM 553 C CA . ASN A 1 71 ? 22.356 7.673 -52.304 1.00 90.12 71 ASN A CA 1
ATOM 554 C C . ASN A 1 71 ? 22.095 7.494 -50.802 1.00 90.12 71 ASN A C 1
ATOM 556 O O . ASN A 1 71 ? 21.581 6.452 -50.398 1.00 90.12 71 ASN A O 1
ATOM 560 N N . SER A 1 72 ? 22.396 8.504 -49.980 1.00 90.50 72 SER A N 1
ATOM 561 C CA . SER A 1 72 ? 22.063 8.498 -48.552 1.00 90.50 72 SER A CA 1
ATOM 562 C C . SER A 1 72 ? 20.552 8.444 -48.328 1.00 90.50 72 SER A C 1
ATOM 564 O O . SER A 1 72 ? 20.098 7.678 -47.485 1.00 90.50 72 SER A O 1
ATOM 566 N N . GLY A 1 73 ? 19.759 9.174 -49.119 1.00 90.50 73 GLY A N 1
ATOM 567 C CA . GLY A 1 73 ? 18.297 9.127 -49.063 1.00 90.50 73 GLY A CA 1
ATOM 568 C C . GLY A 1 73 ? 17.736 7.739 -49.381 1.00 90.50 73 GLY A C 1
ATOM 569 O O . GLY A 1 73 ? 16.896 7.228 -48.641 1.00 90.50 73 GLY A O 1
ATOM 570 N N . TRP A 1 74 ? 18.239 7.076 -50.427 1.00 93.00 74 TRP A N 1
ATOM 571 C CA . TRP A 1 74 ? 17.880 5.688 -50.733 1.00 93.00 74 TRP A CA 1
ATOM 572 C C . TRP A 1 74 ? 18.279 4.729 -49.613 1.00 93.00 74 TRP A C 1
ATOM 574 O O . TRP A 1 74 ? 17.469 3.894 -49.213 1.00 93.00 74 TRP A O 1
ATOM 584 N N . GLN A 1 75 ? 19.495 4.860 -49.077 1.00 91.81 75 GLN A N 1
ATOM 585 C CA . GLN A 1 75 ? 19.962 4.034 -47.963 1.00 91.81 75 GLN A CA 1
ATOM 586 C C . GLN A 1 75 ? 19.103 4.227 -46.711 1.00 91.81 75 GLN A C 1
ATOM 588 O O . GLN A 1 75 ? 18.732 3.235 -46.086 1.00 91.81 75 GLN A O 1
ATOM 593 N N . ALA A 1 76 ? 18.732 5.463 -46.371 1.00 91.06 76 ALA A N 1
ATOM 594 C CA . ALA A 1 76 ? 17.875 5.767 -45.229 1.00 91.06 76 ALA A CA 1
ATOM 595 C C . ALA A 1 76 ? 16.482 5.138 -45.385 1.00 91.06 76 ALA A C 1
ATOM 597 O O . ALA A 1 76 ? 16.002 4.463 -44.477 1.00 91.06 76 ALA A O 1
ATOM 598 N N . VAL A 1 77 ? 15.859 5.268 -46.563 1.00 91.00 77 VAL A N 1
ATOM 599 C CA . VAL A 1 77 ? 14.547 4.656 -46.833 1.00 91.00 77 VAL A CA 1
ATOM 600 C C . VAL A 1 77 ? 14.611 3.128 -46.775 1.00 91.00 77 VAL A C 1
ATOM 602 O O . VAL A 1 77 ? 13.746 2.508 -46.158 1.00 91.00 77 VAL A O 1
ATOM 605 N N . ILE A 1 78 ? 15.627 2.509 -47.385 1.00 93.12 78 ILE A N 1
ATOM 606 C CA . ILE A 1 78 ? 15.804 1.048 -47.352 1.00 93.12 78 ILE A CA 1
ATOM 607 C C . ILE A 1 78 ? 16.057 0.566 -45.917 1.00 93.12 78 ILE A C 1
ATOM 609 O O . ILE A 1 78 ? 15.482 -0.436 -45.498 1.00 93.12 78 ILE A O 1
ATOM 613 N N . THR A 1 79 ? 16.882 1.283 -45.154 1.00 92.56 79 THR A N 1
ATOM 614 C CA . THR A 1 79 ? 17.151 0.998 -43.736 1.00 92.56 79 THR A CA 1
ATOM 615 C C . THR A 1 79 ? 15.856 1.029 -42.925 1.00 92.56 79 THR A C 1
ATOM 617 O O . THR A 1 79 ? 15.564 0.074 -42.209 1.00 92.56 79 THR A O 1
ATOM 620 N N . ASP A 1 80 ? 15.026 2.060 -43.107 1.00 88.62 80 ASP A N 1
ATOM 621 C CA . ASP A 1 80 ? 13.727 2.171 -42.437 1.00 88.62 80 ASP A CA 1
ATOM 622 C C . ASP A 1 80 ? 12.762 1.037 -42.831 1.00 88.62 80 ASP A C 1
ATOM 624 O O . ASP A 1 80 ? 12.073 0.474 -41.980 1.00 88.62 80 ASP A O 1
ATOM 628 N N . MET A 1 81 ? 12.749 0.631 -44.109 1.00 90.19 81 MET A N 1
ATOM 629 C CA . MET A 1 81 ? 11.972 -0.531 -44.564 1.00 90.19 81 MET A CA 1
ATOM 630 C C . MET A 1 81 ? 12.419 -1.826 -43.880 1.00 90.19 81 MET A C 1
ATOM 632 O O . MET A 1 81 ? 11.573 -2.631 -43.500 1.00 90.19 81 MET A O 1
ATOM 636 N N . ILE A 1 82 ? 13.728 -2.025 -43.695 1.00 90.31 82 ILE A N 1
ATOM 637 C CA . ILE A 1 82 ? 14.278 -3.191 -42.991 1.00 90.31 82 ILE A CA 1
ATOM 638 C C . ILE A 1 82 ? 13.881 -3.160 -41.505 1.00 90.31 82 ILE A C 1
ATOM 640 O O . ILE A 1 82 ? 13.460 -4.187 -40.973 1.00 90.31 82 ILE A O 1
ATOM 644 N N . CYS A 1 83 ? 13.965 -1.997 -40.847 1.00 85.88 83 CYS A N 1
ATOM 645 C CA . CYS A 1 83 ? 13.568 -1.796 -39.446 1.00 85.88 83 CYS A CA 1
ATOM 646 C C . CYS A 1 83 ? 12.089 -2.095 -39.176 1.00 85.88 83 CYS A C 1
ATOM 648 O O . CYS A 1 83 ? 11.752 -2.598 -38.105 1.00 85.88 83 CYS A O 1
ATOM 650 N N . LYS A 1 84 ? 11.216 -1.815 -40.148 1.00 82.69 84 LYS A N 1
ATOM 651 C CA . LYS A 1 84 ? 9.757 -1.964 -40.023 1.00 82.69 84 LYS A CA 1
ATOM 652 C C . LYS A 1 84 ? 9.212 -3.262 -40.626 1.00 82.69 84 LYS A C 1
ATOM 654 O O . LYS A 1 84 ? 8.005 -3.498 -40.578 1.00 82.69 84 LYS A O 1
ATOM 659 N N . ASP A 1 85 ? 10.070 -4.115 -41.185 1.00 85.06 85 ASP A N 1
ATOM 660 C CA . ASP A 1 85 ? 9.650 -5.373 -41.798 1.00 85.06 85 ASP A CA 1
ATOM 661 C C . ASP A 1 85 ? 9.223 -6.412 -40.745 1.00 85.06 85 ASP A C 1
ATOM 663 O O . ASP A 1 85 ? 9.974 -6.780 -39.835 1.00 85.06 85 ASP A O 1
ATOM 667 N N . THR A 1 86 ? 8.001 -6.929 -40.889 1.00 80.38 86 THR A N 1
ATOM 668 C CA . THR A 1 86 ? 7.392 -7.849 -39.919 1.00 80.38 86 THR A CA 1
ATOM 669 C C . THR A 1 86 ? 8.133 -9.177 -39.805 1.00 80.38 86 THR A C 1
ATOM 671 O O . THR A 1 86 ? 8.254 -9.712 -38.699 1.00 80.38 86 THR A O 1
ATOM 674 N N . ASP A 1 87 ? 8.656 -9.711 -40.911 1.00 84.88 87 ASP A N 1
ATOM 675 C CA . ASP A 1 87 ? 9.378 -10.985 -40.890 1.00 84.88 87 ASP A CA 1
ATOM 676 C C . ASP A 1 87 ? 10.751 -10.823 -40.237 1.00 84.88 87 ASP A C 1
ATOM 678 O O . ASP A 1 87 ? 11.149 -11.677 -39.445 1.00 84.88 87 ASP A O 1
ATOM 682 N N . VAL A 1 88 ? 11.449 -9.714 -40.513 1.00 86.81 88 VAL A N 1
ATOM 683 C CA . VAL A 1 88 ? 12.730 -9.383 -39.872 1.00 86.81 88 VAL A CA 1
ATOM 684 C C . VAL A 1 88 ? 12.550 -9.256 -38.362 1.00 86.81 88 VAL A C 1
ATOM 686 O O . VAL A 1 88 ? 13.264 -9.914 -37.605 1.00 86.81 88 VAL A O 1
ATOM 689 N N . MET A 1 89 ? 11.544 -8.505 -37.905 1.00 80.75 89 MET A N 1
ATOM 690 C CA . MET A 1 89 ? 11.253 -8.347 -36.474 1.00 80.75 89 MET A CA 1
ATOM 691 C C . MET A 1 89 ? 10.788 -9.656 -35.815 1.00 80.75 89 MET A C 1
ATOM 693 O O . MET A 1 89 ? 11.075 -9.923 -34.643 1.00 80.75 89 MET A O 1
ATOM 697 N N . SER A 1 90 ? 10.076 -10.514 -36.551 1.00 79.06 90 SER A N 1
ATOM 698 C CA . SER A 1 90 ? 9.695 -11.849 -36.079 1.00 79.06 90 SER A CA 1
ATOM 699 C C . SER A 1 90 ? 10.897 -12.776 -35.916 1.00 79.06 90 SER A C 1
ATOM 701 O O . SER A 1 90 ? 11.054 -13.422 -34.873 1.00 79.06 90 SER A O 1
ATOM 703 N N . TYR A 1 91 ? 11.783 -12.786 -36.907 1.00 86.50 91 TYR A N 1
ATOM 704 C CA . TYR A 1 91 ? 13.005 -13.570 -36.874 1.00 86.50 91 TYR A CA 1
ATOM 705 C C . TYR A 1 91 ? 13.936 -13.099 -35.755 1.00 86.50 91 TYR A C 1
ATOM 707 O O . TYR A 1 91 ? 14.380 -13.910 -34.946 1.00 86.50 91 TYR A O 1
ATOM 715 N N . LEU A 1 92 ? 14.135 -11.788 -35.622 1.00 84.06 92 LEU A N 1
ATOM 716 C CA . LEU A 1 92 ? 14.950 -11.194 -34.568 1.00 84.06 92 LEU A CA 1
ATOM 717 C C . LEU A 1 92 ? 14.441 -11.554 -33.158 1.00 84.06 92 LEU A C 1
ATOM 719 O O . LEU A 1 92 ? 15.216 -11.973 -32.301 1.00 84.06 92 LEU A O 1
ATOM 723 N N . SER A 1 93 ? 13.124 -11.518 -32.939 1.00 80.06 93 SER A N 1
ATOM 724 C CA . SER A 1 93 ? 12.499 -11.978 -31.688 1.00 80.06 93 SER A CA 1
ATOM 725 C C . SER A 1 93 ? 12.755 -13.465 -31.389 1.00 80.06 93 SER A C 1
ATOM 727 O O . SER A 1 93 ? 12.857 -13.851 -30.224 1.00 80.06 93 SER A O 1
ATOM 729 N N . THR A 1 94 ? 12.884 -14.302 -32.422 1.00 83.00 94 THR A N 1
ATOM 730 C CA . THR A 1 94 ? 13.246 -15.722 -32.273 1.00 83.00 94 THR A CA 1
ATOM 731 C C . THR A 1 94 ? 14.721 -15.871 -31.905 1.00 83.00 94 THR A C 1
ATOM 733 O O . THR A 1 94 ? 15.044 -16.593 -30.962 1.00 83.00 94 THR A O 1
ATOM 736 N N . LEU A 1 95 ? 15.606 -15.118 -32.568 1.00 85.94 95 LEU A N 1
ATOM 737 C CA . LEU A 1 95 ? 17.044 -15.129 -32.292 1.00 85.94 95 LEU A CA 1
ATOM 738 C C . LEU A 1 95 ? 17.367 -14.768 -30.842 1.00 85.94 95 LEU A C 1
ATOM 740 O O . LEU A 1 95 ? 18.220 -15.414 -30.249 1.00 85.94 95 LEU A O 1
ATOM 744 N N . TYR A 1 96 ? 16.667 -13.804 -30.241 1.00 76.00 96 TYR A N 1
ATOM 745 C CA . TYR A 1 96 ? 16.898 -13.417 -28.841 1.00 76.00 96 TYR A CA 1
ATOM 746 C C . TYR A 1 96 ? 16.483 -14.470 -27.811 1.00 76.00 96 TYR A C 1
ATOM 748 O O . TYR A 1 96 ? 16.979 -14.462 -26.684 1.00 76.00 96 TYR A O 1
ATOM 756 N N . LYS A 1 97 ? 15.567 -15.375 -28.175 1.00 78.81 97 LYS A N 1
ATOM 757 C CA . LYS A 1 97 ? 15.197 -16.507 -27.315 1.00 78.81 97 LYS A CA 1
ATOM 758 C C . LYS A 1 97 ? 16.251 -17.611 -27.361 1.00 78.81 97 LYS A C 1
ATOM 760 O O . LYS A 1 97 ? 16.452 -18.286 -26.356 1.00 78.81 97 LYS A O 1
ATOM 765 N N . GLU A 1 98 ? 16.903 -17.789 -28.509 1.00 87.44 98 GLU A N 1
ATOM 766 C CA . GLU A 1 98 ? 18.005 -18.743 -28.686 1.00 87.44 98 GLU A CA 1
ATOM 767 C C . GLU A 1 98 ? 19.316 -18.208 -28.093 1.00 87.44 98 GLU A C 1
ATOM 769 O O . GLU A 1 98 ? 19.985 -18.888 -27.319 1.00 87.44 98 GLU A O 1
ATOM 774 N N . GLU A 1 99 ? 19.660 -16.969 -28.438 1.00 90.88 99 GLU A N 1
ATOM 775 C CA . GLU A 1 99 ? 20.891 -16.275 -28.072 1.00 90.88 99 GLU A CA 1
ATOM 776 C C . GLU A 1 99 ? 20.569 -15.194 -27.036 1.00 90.88 99 GLU A C 1
ATOM 778 O O . GLU A 1 99 ? 20.372 -14.021 -27.360 1.00 90.88 99 GLU A O 1
ATOM 783 N N . VAL A 1 100 ? 20.472 -15.609 -25.772 1.00 90.62 100 VAL A N 1
ATOM 784 C CA . VAL A 1 100 ? 20.032 -14.737 -24.675 1.00 90.62 100 VAL A CA 1
ATOM 785 C C . VAL A 1 100 ? 21.012 -13.565 -24.483 1.00 90.62 100 VAL A C 1
ATOM 787 O O . VAL A 1 100 ? 22.185 -13.807 -24.179 1.00 90.62 100 VAL A O 1
ATOM 790 N N . PRO A 1 101 ? 20.554 -12.301 -24.595 1.00 92.25 101 PRO A N 1
ATOM 791 C CA . PRO A 1 101 ? 21.379 -11.129 -24.314 1.00 92.25 101 PRO A CA 1
ATOM 792 C C . PRO A 1 101 ? 21.914 -11.113 -22.880 1.00 92.25 101 PRO A C 1
ATOM 794 O O . PRO A 1 101 ? 21.324 -11.681 -21.955 1.00 92.25 101 PRO A O 1
ATOM 797 N N . VAL A 1 102 ? 23.025 -10.414 -22.681 1.00 95.19 102 VAL A N 1
ATOM 798 C CA . VAL A 1 102 ? 23.682 -10.268 -21.380 1.00 95.19 102 VAL A CA 1
ATOM 799 C C . VAL A 1 102 ? 23.572 -8.817 -20.938 1.00 95.19 102 VAL A C 1
ATOM 801 O O . VAL A 1 102 ? 23.937 -7.922 -21.689 1.00 95.19 102 VAL A O 1
ATOM 804 N N . ILE A 1 103 ? 23.097 -8.565 -19.718 1.00 96.25 103 ILE A N 1
ATOM 805 C CA . ILE A 1 103 ? 23.300 -7.255 -19.095 1.00 96.25 103 ILE A CA 1
ATOM 806 C C . ILE A 1 103 ? 24.704 -7.215 -18.523 1.00 96.25 103 ILE A C 1
ATOM 808 O O . ILE A 1 103 ? 25.104 -8.139 -17.816 1.00 96.25 103 ILE A O 1
ATOM 812 N N . GLU A 1 104 ? 25.405 -6.122 -18.785 1.00 96.25 104 GLU A N 1
ATOM 813 C CA . GLU A 1 104 ? 26.717 -5.816 -18.233 1.00 96.25 104 GLU A CA 1
ATOM 814 C C . GLU A 1 104 ? 26.699 -4.444 -17.558 1.00 96.25 104 GLU A C 1
ATOM 816 O O . GLU A 1 104 ? 25.985 -3.539 -17.989 1.00 96.25 104 GLU A O 1
ATOM 821 N N . THR A 1 105 ? 27.454 -4.293 -16.471 1.00 96.06 105 THR A N 1
ATOM 822 C CA . THR A 1 105 ? 27.583 -3.022 -15.758 1.00 96.06 105 THR A CA 1
ATOM 823 C C . THR A 1 105 ? 29.036 -2.629 -15.549 1.00 96.06 105 THR A C 1
ATOM 825 O O . THR A 1 105 ? 29.883 -3.456 -15.196 1.00 96.06 105 THR A O 1
ATOM 828 N N . GLU A 1 106 ? 29.297 -1.335 -15.675 1.00 93.50 106 GLU A N 1
ATOM 829 C CA . GLU A 1 106 ? 30.602 -0.716 -15.439 1.00 93.50 106 GLU A CA 1
ATOM 830 C C . GLU A 1 106 ? 30.476 0.385 -14.386 1.00 93.50 106 GLU A C 1
ATOM 832 O O . GLU A 1 106 ? 29.415 0.989 -14.246 1.00 93.50 106 GLU A O 1
ATOM 837 N N . LEU A 1 107 ? 31.538 0.624 -13.610 1.00 91.94 107 LEU A N 1
ATOM 838 C CA . LEU A 1 107 ? 31.561 1.735 -12.656 1.00 91.94 107 LEU A CA 1
ATOM 839 C C . LEU A 1 107 ? 31.921 3.034 -13.373 1.00 91.94 107 LEU A C 1
ATOM 841 O O . LEU A 1 107 ? 32.850 3.057 -14.176 1.00 91.94 107 LEU A O 1
ATOM 845 N N . GLU A 1 108 ? 31.266 4.121 -12.980 1.00 91.06 108 GLU A N 1
ATOM 846 C CA . GLU A 1 108 ? 31.671 5.470 -13.365 1.00 91.06 108 GLU A CA 1
ATOM 847 C C . GLU A 1 108 ? 32.760 5.968 -12.414 1.00 91.06 108 GLU A C 1
ATOM 849 O O . GLU A 1 108 ? 32.468 6.584 -11.386 1.00 91.06 108 GLU A O 1
ATOM 854 N N . ASP A 1 109 ? 34.023 5.675 -12.733 1.00 86.88 109 ASP A N 1
ATOM 855 C CA . ASP A 1 109 ? 35.166 5.944 -11.848 1.00 86.88 109 ASP A CA 1
ATOM 856 C C . ASP A 1 109 ? 35.250 7.422 -11.405 1.00 86.88 109 ASP A C 1
ATOM 858 O O . ASP A 1 109 ? 35.539 7.699 -10.238 1.00 86.88 109 ASP A O 1
ATOM 862 N N . GLU A 1 110 ? 34.924 8.374 -12.289 1.00 86.50 110 GLU A N 1
ATOM 863 C CA . GLU A 1 110 ? 34.897 9.812 -11.974 1.00 86.50 110 GLU A CA 1
ATOM 864 C C . GLU A 1 110 ? 33.839 10.155 -10.916 1.00 86.50 110 GLU A C 1
ATOM 866 O O . GLU A 1 110 ? 34.142 10.785 -9.897 1.00 86.50 110 GLU A O 1
ATOM 871 N N . LYS A 1 111 ? 32.600 9.686 -11.108 1.00 86.56 111 LYS A N 1
ATOM 872 C CA . LYS A 1 111 ? 31.503 9.944 -10.167 1.00 86.56 111 LYS A CA 1
ATOM 873 C C . LYS A 1 111 ? 31.720 9.216 -8.847 1.00 86.56 111 LYS A C 1
ATOM 875 O O . LYS A 1 111 ? 31.443 9.754 -7.776 1.00 86.56 111 LYS A O 1
ATOM 880 N N . VAL A 1 112 ? 32.266 8.005 -8.903 1.00 85.62 112 VAL A N 1
ATOM 881 C CA . VAL A 1 112 ? 32.661 7.243 -7.719 1.00 85.62 112 VAL A CA 1
ATOM 882 C C . VAL A 1 112 ? 33.704 8.012 -6.901 1.00 85.62 112 VAL A C 1
ATOM 884 O O . VAL A 1 112 ? 33.559 8.101 -5.680 1.00 85.62 112 VAL A O 1
ATOM 887 N N . ALA A 1 113 ? 34.713 8.609 -7.543 1.00 86.06 113 ALA A N 1
ATOM 888 C CA . ALA A 1 113 ? 35.716 9.431 -6.866 1.00 86.06 113 ALA A CA 1
ATOM 889 C C . ALA A 1 113 ? 35.102 10.678 -6.200 1.00 86.06 113 ALA A C 1
ATOM 891 O O . ALA A 1 113 ? 35.437 10.986 -5.054 1.00 86.06 113 ALA A O 1
ATOM 892 N N . GLU A 1 114 ? 34.157 11.350 -6.860 1.00 87.38 114 GLU A N 1
ATOM 893 C CA . GLU A 1 114 ? 33.411 12.491 -6.304 1.00 87.38 114 GLU A CA 1
ATOM 894 C C . GLU A 1 114 ? 32.594 12.095 -5.055 1.00 87.38 114 GLU A C 1
ATOM 896 O O . GLU A 1 114 ? 32.635 12.763 -4.013 1.00 87.38 114 GLU A O 1
ATOM 901 N N . VAL A 1 115 ? 31.886 10.961 -5.112 1.00 83.88 115 VAL A N 1
ATOM 902 C CA . VAL A 1 115 ? 31.113 10.450 -3.968 1.00 83.88 115 VAL A CA 1
ATOM 903 C C . VAL A 1 115 ? 32.031 10.022 -2.820 1.00 83.88 115 VAL A C 1
ATOM 905 O O . VAL A 1 115 ? 31.694 10.225 -1.654 1.00 83.88 115 VAL A O 1
ATOM 908 N N . TYR A 1 116 ? 33.218 9.487 -3.110 1.00 83.00 116 TYR A N 1
ATOM 909 C CA . TYR A 1 116 ? 34.228 9.227 -2.083 1.00 83.00 116 TYR A CA 1
ATOM 910 C C . TYR A 1 116 ? 34.678 10.511 -1.373 1.00 83.00 116 TYR A C 1
ATOM 912 O O . TYR A 1 116 ? 34.713 10.541 -0.143 1.00 83.00 116 TYR A O 1
ATOM 920 N N . GLN A 1 117 ? 34.969 11.576 -2.124 1.00 83.88 117 GLN A N 1
ATOM 921 C CA . GLN A 1 117 ? 35.438 12.854 -1.572 1.00 83.88 117 GLN A CA 1
ATOM 922 C C . GLN A 1 117 ? 34.385 13.556 -0.702 1.00 83.88 117 GLN A C 1
ATOM 924 O O . GLN A 1 117 ? 34.732 14.232 0.263 1.00 83.88 117 GLN A O 1
ATOM 929 N N . SER A 1 118 ? 33.100 13.348 -0.991 1.00 85.81 118 SER A N 1
ATOM 930 C CA . SER A 1 118 ? 31.977 13.867 -0.196 1.00 85.81 118 SER A CA 1
ATOM 931 C C . SER A 1 118 ? 31.591 12.980 1.003 1.00 85.81 118 SER A C 1
ATOM 933 O O . SER A 1 118 ? 30.576 13.225 1.655 1.00 85.81 118 SER A O 1
ATOM 935 N N . GLY A 1 119 ? 32.390 11.954 1.328 1.00 82.19 119 GLY A N 1
ATOM 936 C CA . GLY A 1 119 ? 32.156 11.063 2.474 1.00 82.19 119 GLY A CA 1
ATOM 937 C C . GLY A 1 119 ? 31.153 9.930 2.211 1.00 82.19 119 GLY A C 1
ATOM 938 O O . GLY A 1 119 ? 30.698 9.259 3.138 1.00 82.19 119 GLY A O 1
ATOM 939 N N . GLY A 1 120 ? 30.809 9.669 0.949 1.00 82.75 120 GLY A N 1
ATOM 940 C CA . GLY A 1 120 ? 29.848 8.655 0.514 1.00 82.75 120 GLY A CA 1
ATOM 941 C C . GLY A 1 120 ? 30.395 7.226 0.408 1.00 82.75 120 GLY A C 1
ATOM 942 O O . GLY A 1 120 ? 29.830 6.411 -0.323 1.00 82.75 120 GLY A O 1
ATOM 943 N N . GLU A 1 121 ? 31.452 6.866 1.146 1.00 82.31 121 GLU A N 1
ATOM 944 C CA . GLU A 1 121 ? 32.099 5.539 1.085 1.00 82.31 121 GLU A CA 1
ATOM 945 C C . GLU A 1 121 ? 31.106 4.368 1.197 1.00 82.31 121 GLU A C 1
ATOM 947 O O . GLU A 1 121 ? 31.226 3.345 0.518 1.00 82.31 121 GLU A O 1
ATOM 952 N N . SER A 1 122 ? 30.097 4.513 2.062 1.00 79.12 122 SER A N 1
ATOM 953 C CA . SER A 1 122 ? 29.073 3.488 2.286 1.00 79.12 122 SER A CA 1
ATOM 954 C C . SER A 1 122 ? 28.142 3.283 1.087 1.00 79.12 122 SER A C 1
ATOM 956 O O . SER A 1 122 ? 27.593 2.191 0.922 1.00 79.12 122 SER A O 1
ATOM 958 N N . ILE A 1 123 ? 27.953 4.317 0.263 1.00 80.75 123 ILE A N 1
ATOM 959 C CA . ILE A 1 123 ? 27.159 4.270 -0.964 1.00 80.75 123 ILE A CA 1
ATOM 960 C C . ILE A 1 123 ? 27.964 3.518 -2.016 1.00 80.75 123 ILE A C 1
ATOM 962 O O . ILE A 1 123 ? 27.494 2.493 -2.507 1.00 80.75 123 ILE A O 1
ATOM 966 N N . VAL A 1 124 ? 29.212 3.930 -2.256 1.00 82.50 124 VAL A N 1
ATOM 967 C CA . VAL A 1 124 ? 30.083 3.291 -3.253 1.00 82.50 124 VAL A CA 1
ATOM 968 C C . VAL A 1 124 ? 30.273 1.801 -2.969 1.00 82.50 124 VAL A C 1
ATOM 970 O O . VAL A 1 124 ? 30.122 0.974 -3.869 1.00 82.50 124 VAL A O 1
ATOM 973 N N . ARG A 1 125 ? 30.512 1.411 -1.706 1.00 84.75 125 ARG A N 1
ATOM 974 C CA . ARG A 1 125 ? 30.677 -0.007 -1.328 1.00 84.75 125 ARG A CA 1
ATOM 975 C C . ARG A 1 125 ? 29.509 -0.899 -1.761 1.00 84.75 125 ARG A C 1
ATOM 977 O O . ARG A 1 125 ? 29.720 -2.085 -2.006 1.00 84.75 125 ARG A O 1
ATOM 984 N N . LYS A 1 126 ? 28.286 -0.363 -1.868 1.00 84.56 126 LYS A N 1
ATOM 985 C CA . LYS A 1 126 ? 27.112 -1.128 -2.330 1.00 84.56 126 LYS A CA 1
ATOM 986 C C . LYS A 1 126 ? 27.198 -1.479 -3.814 1.00 84.56 126 LYS A C 1
ATOM 988 O O . LYS A 1 126 ? 26.637 -2.508 -4.203 1.00 84.56 126 LYS A O 1
ATOM 993 N N . TYR A 1 127 ? 27.890 -0.655 -4.600 1.00 87.44 127 TYR A N 1
ATOM 994 C CA . TYR A 1 127 ? 27.988 -0.773 -6.050 1.00 87.44 127 TYR A CA 1
ATOM 995 C C . TYR A 1 127 ? 29.291 -1.409 -6.537 1.00 87.44 127 TYR A C 1
ATOM 997 O O . TYR A 1 127 ? 29.323 -1.891 -7.659 1.00 87.44 127 TYR A O 1
ATOM 1005 N N . LEU A 1 128 ? 30.318 -1.555 -5.691 1.00 85.81 128 LEU A N 1
ATOM 1006 C CA . LEU A 1 128 ? 31.575 -2.233 -6.064 1.00 85.81 128 LEU A CA 1
ATOM 1007 C C . LEU A 1 128 ? 31.374 -3.641 -6.648 1.00 85.81 128 LEU A C 1
ATOM 1009 O O . LEU A 1 128 ? 32.108 -4.055 -7.537 1.00 85.81 128 LEU A O 1
ATOM 1013 N N . LYS A 1 129 ? 30.359 -4.374 -6.181 1.00 87.25 129 LYS A N 1
ATOM 1014 C CA . LYS A 1 129 ? 30.002 -5.702 -6.714 1.00 87.25 129 LYS A CA 1
ATOM 1015 C C . LYS A 1 129 ? 29.450 -5.681 -8.147 1.00 87.25 129 LYS A C 1
ATOM 1017 O O . LYS A 1 129 ? 29.300 -6.744 -8.735 1.00 87.25 129 LYS A O 1
ATOM 1022 N N . PHE A 1 130 ? 29.083 -4.502 -8.646 1.00 89.69 130 PHE A N 1
ATOM 1023 C CA . PHE A 1 130 ? 28.634 -4.262 -10.014 1.00 89.69 130 PHE A CA 1
ATOM 1024 C C . PHE A 1 130 ? 29.783 -3.806 -10.924 1.00 89.69 130 PHE A C 1
ATOM 1026 O O . PHE A 1 130 ? 29.564 -3.548 -12.101 1.00 89.69 130 PHE A O 1
ATOM 1033 N N . LYS A 1 131 ? 31.023 -3.749 -10.420 1.00 88.88 131 LYS A N 1
ATOM 1034 C CA . LYS A 1 131 ? 32.197 -3.554 -11.271 1.00 88.88 131 LYS A CA 1
ATOM 1035 C C . LYS A 1 131 ? 32.376 -4.768 -12.180 1.00 88.88 131 LYS A C 1
ATOM 1037 O O . LYS A 1 131 ? 32.640 -5.860 -11.675 1.00 88.88 131 LYS A O 1
ATOM 1042 N N . SER A 1 132 ? 32.240 -4.571 -13.491 1.00 88.88 132 SER A N 1
ATOM 1043 C CA . SER A 1 132 ? 32.358 -5.636 -14.500 1.00 88.88 132 SER A CA 1
ATOM 1044 C C . SER A 1 132 ? 31.411 -6.811 -14.228 1.00 88.88 132 SER A C 1
ATOM 1046 O O . SER A 1 132 ? 31.746 -7.979 -14.445 1.00 88.88 132 SER A O 1
ATOM 1048 N N . TRP A 1 133 ? 30.238 -6.511 -13.665 1.00 94.62 133 TRP A N 1
ATOM 1049 C CA . TRP A 1 133 ? 29.221 -7.520 -13.417 1.00 94.62 133 TRP A CA 1
ATOM 1050 C C . TRP A 1 133 ? 28.460 -7.788 -14.704 1.00 94.62 133 TRP A C 1
ATOM 1052 O O . TRP A 1 133 ? 28.097 -6.856 -15.414 1.00 94.62 133 TRP A O 1
ATOM 1062 N N . LYS A 1 134 ? 28.203 -9.065 -14.990 1.00 95.50 134 LYS A N 1
ATOM 1063 C CA . LYS A 1 134 ? 27.474 -9.480 -16.183 1.00 95.50 134 LYS A CA 1
ATOM 1064 C C . LYS A 1 134 ? 26.579 -10.674 -15.914 1.00 95.50 134 LYS A C 1
ATOM 1066 O O . LYS A 1 134 ? 26.964 -11.577 -15.165 1.00 95.50 134 LYS A O 1
ATOM 1071 N N . MET A 1 135 ? 25.404 -10.702 -16.534 1.00 94.88 135 MET A N 1
ATOM 1072 C CA . MET A 1 135 ? 24.480 -11.824 -16.408 1.00 94.88 135 MET A CA 1
ATOM 1073 C C . MET A 1 135 ? 23.491 -11.919 -17.579 1.00 94.88 135 MET A C 1
ATOM 1075 O O . MET A 1 135 ? 23.007 -10.885 -18.040 1.00 94.88 135 MET A O 1
ATOM 1079 N N . PRO A 1 136 ? 23.143 -13.136 -18.042 1.00 95.06 136 PRO A N 1
ATOM 1080 C CA . PRO A 1 136 ? 22.050 -13.330 -18.994 1.00 95.06 136 PRO A CA 1
ATOM 1081 C C . PRO A 1 136 ? 20.735 -12.731 -18.482 1.00 95.06 136 PRO A C 1
ATOM 1083 O O . PRO A 1 136 ? 20.399 -12.917 -17.309 1.00 95.06 136 PRO A O 1
ATOM 1086 N N . ILE A 1 137 ? 19.983 -12.047 -19.352 1.00 93.19 137 ILE A N 1
ATOM 1087 C CA . ILE A 1 137 ? 18.782 -11.279 -18.967 1.00 93.19 137 ILE A CA 1
ATOM 1088 C C . ILE A 1 137 ? 17.707 -12.127 -18.274 1.00 93.19 137 ILE A C 1
ATOM 1090 O O . ILE A 1 137 ? 17.068 -11.666 -17.334 1.00 93.19 137 ILE A O 1
ATOM 1094 N N . ASN A 1 138 ? 17.563 -13.394 -18.667 1.00 90.94 138 ASN A N 1
ATOM 1095 C CA . ASN A 1 138 ? 16.599 -14.338 -18.093 1.00 90.94 138 ASN A CA 1
ATOM 1096 C C . ASN A 1 138 ? 16.903 -14.731 -16.637 1.00 90.94 138 ASN A C 1
ATOM 1098 O O . ASN A 1 138 ? 16.028 -15.235 -15.937 1.00 90.94 138 ASN A O 1
ATOM 1102 N N . ASN A 1 139 ? 18.131 -14.493 -16.179 1.00 92.56 139 ASN A N 1
ATOM 1103 C CA . ASN A 1 139 ? 18.571 -14.801 -14.826 1.00 92.56 139 ASN A CA 1
ATOM 1104 C C . ASN A 1 139 ? 18.591 -13.557 -13.926 1.00 92.56 139 ASN A C 1
ATOM 1106 O O . ASN A 1 139 ? 18.905 -13.680 -12.740 1.00 92.56 139 ASN A O 1
ATOM 1110 N N . VAL A 1 140 ? 18.298 -12.363 -14.466 1.00 92.62 140 VAL A N 1
ATOM 1111 C CA . VAL A 1 140 ? 18.322 -11.103 -13.711 1.00 92.62 140 VAL A CA 1
ATOM 1112 C C . VAL A 1 140 ? 17.117 -11.022 -12.797 1.00 92.62 140 VAL A C 1
ATOM 1114 O O . VAL A 1 140 ? 15.983 -10.852 -13.230 1.00 92.62 140 VAL A O 1
ATOM 1117 N N . ASP A 1 141 ? 17.375 -11.134 -11.497 1.00 89.88 141 ASP A N 1
ATOM 1118 C CA . ASP A 1 141 ? 16.338 -11.006 -10.490 1.00 89.88 141 ASP A CA 1
ATOM 1119 C C . ASP A 1 141 ? 15.893 -9.542 -10.318 1.00 89.88 141 ASP A C 1
ATOM 1121 O O . ASP A 1 141 ? 16.679 -8.600 -10.459 1.00 89.88 141 ASP A O 1
ATOM 1125 N N . THR A 1 142 ? 14.631 -9.358 -9.925 1.00 89.88 142 THR A N 1
ATOM 1126 C CA . THR A 1 142 ? 13.997 -8.061 -9.640 1.00 89.88 142 THR A CA 1
ATOM 1127 C C . THR A 1 142 ? 14.847 -7.147 -8.754 1.00 89.88 142 THR A C 1
ATOM 1129 O O . THR A 1 142 ? 14.913 -5.937 -8.967 1.00 89.88 142 THR A O 1
ATOM 1132 N N . GLN A 1 143 ? 15.527 -7.704 -7.748 1.00 87.75 143 GLN A N 1
ATOM 1133 C CA . GLN A 1 143 ? 16.330 -6.916 -6.819 1.00 87.75 143 GLN A CA 1
ATOM 1134 C C . GLN A 1 143 ? 17.558 -6.322 -7.503 1.00 87.75 143 GLN A C 1
ATOM 1136 O O . GLN A 1 143 ? 17.994 -5.217 -7.172 1.00 87.75 143 GLN A O 1
ATOM 1141 N N . THR A 1 144 ? 18.164 -7.099 -8.391 1.00 92.44 144 THR A N 1
ATOM 1142 C CA . THR A 1 144 ? 19.290 -6.658 -9.198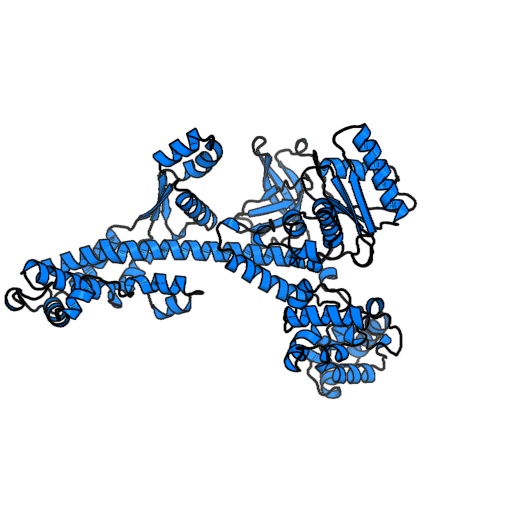 1.00 92.44 144 THR A CA 1
ATOM 1143 C C . THR A 1 144 ? 18.849 -5.564 -10.158 1.00 92.44 144 THR A C 1
ATOM 1145 O O . THR A 1 144 ? 19.513 -4.531 -10.172 1.00 92.44 144 THR A O 1
ATOM 1148 N N . VAL A 1 145 ? 17.688 -5.701 -10.814 1.00 94.81 145 VAL A N 1
ATOM 1149 C CA . VAL A 1 145 ? 17.102 -4.643 -11.663 1.00 94.81 145 VAL A CA 1
ATOM 1150 C C . VAL A 1 145 ? 16.971 -3.314 -10.908 1.00 94.81 145 VAL A C 1
ATOM 1152 O O . VAL A 1 145 ? 17.517 -2.305 -11.350 1.00 94.81 145 VAL A O 1
ATOM 1155 N N . PHE A 1 146 ? 16.350 -3.299 -9.722 1.00 94.06 146 PHE A N 1
ATOM 1156 C CA . PHE A 1 146 ? 16.229 -2.063 -8.934 1.00 94.06 146 PHE A CA 1
ATOM 1157 C C . PHE A 1 146 ? 17.584 -1.452 -8.566 1.00 94.06 146 PHE A C 1
ATOM 1159 O O . PHE A 1 146 ? 17.756 -0.235 -8.606 1.00 94.06 146 PHE A O 1
ATOM 1166 N N . LYS A 1 147 ? 18.565 -2.282 -8.192 1.00 92.75 147 LYS A N 1
ATOM 1167 C CA . LYS A 1 147 ? 19.897 -1.792 -7.815 1.00 92.75 147 LYS A CA 1
ATOM 1168 C C . LYS A 1 147 ? 20.635 -1.194 -9.006 1.00 92.75 147 LYS A C 1
ATOM 1170 O O . LYS A 1 147 ? 21.245 -0.147 -8.828 1.00 92.75 147 LYS A O 1
ATOM 1175 N N . ILE A 1 148 ? 20.602 -1.842 -10.172 1.00 94.88 148 ILE A N 1
ATOM 1176 C CA . ILE A 1 148 ? 21.313 -1.331 -11.347 1.00 94.88 148 ILE A CA 1
ATOM 1177 C C . ILE A 1 148 ? 20.635 -0.067 -11.883 1.00 94.88 148 ILE A C 1
ATOM 1179 O O . ILE A 1 148 ? 21.321 0.917 -12.119 1.00 94.88 148 ILE A O 1
ATOM 1183 N N . ASN A 1 149 ? 19.297 -0.027 -11.933 1.00 94.62 149 ASN A N 1
ATOM 1184 C CA . ASN A 1 149 ? 18.551 1.166 -12.348 1.00 94.62 149 ASN A CA 1
ATOM 1185 C C . ASN A 1 149 ? 18.807 2.350 -11.406 1.00 94.62 149 ASN A C 1
ATOM 1187 O O . ASN A 1 149 ? 19.002 3.475 -11.855 1.00 94.62 149 ASN A O 1
ATOM 1191 N N . ARG A 1 150 ? 18.838 2.105 -10.088 1.00 92.94 150 ARG A N 1
ATOM 1192 C CA . ARG A 1 150 ? 19.174 3.150 -9.115 1.00 92.94 150 ARG A CA 1
ATOM 1193 C C . ARG A 1 150 ? 20.618 3.617 -9.267 1.00 92.94 150 ARG A C 1
ATOM 1195 O O . ARG A 1 150 ? 20.848 4.818 -9.264 1.00 92.94 150 ARG A O 1
ATOM 1202 N N . GLY A 1 151 ? 21.569 2.691 -9.393 1.00 92.75 151 GLY A N 1
ATOM 1203 C CA . GLY A 1 151 ? 22.979 3.037 -9.569 1.00 92.75 151 GLY A CA 1
ATOM 1204 C C . GLY A 1 151 ? 23.216 3.874 -10.825 1.00 92.75 151 GLY A C 1
ATOM 1205 O O . GLY A 1 151 ? 23.990 4.823 -10.780 1.00 92.75 151 GLY A O 1
ATOM 1206 N N . GLU A 1 152 ? 22.509 3.553 -11.909 1.00 93.62 152 GLU A N 1
ATOM 1207 C CA . GLU A 1 152 ? 22.529 4.301 -13.168 1.00 93.62 152 GLU A CA 1
ATOM 1208 C C . GLU A 1 152 ? 21.921 5.697 -13.004 1.00 93.62 152 GLU A C 1
ATOM 1210 O O . GLU A 1 152 ? 22.548 6.690 -13.359 1.00 93.62 152 GLU A O 1
ATOM 1215 N N . LYS A 1 153 ? 20.755 5.805 -12.352 1.00 91.50 153 LYS A N 1
ATOM 1216 C CA . LYS A 1 153 ? 20.121 7.096 -12.031 1.00 91.50 153 LYS A CA 1
ATOM 1217 C C . LYS A 1 153 ? 20.981 7.980 -11.117 1.00 91.50 153 LYS A C 1
ATOM 1219 O O . LYS A 1 153 ? 20.939 9.201 -11.225 1.00 91.50 153 LYS A O 1
ATOM 1224 N N . GLU A 1 154 ? 21.740 7.374 -10.206 1.00 89.75 154 GLU A N 1
ATOM 1225 C CA . GLU A 1 154 ? 22.703 8.054 -9.326 1.00 89.75 154 GLU A CA 1
ATOM 1226 C C . GLU A 1 154 ? 24.032 8.385 -10.043 1.00 89.75 154 GLU A C 1
ATOM 1228 O O . GLU A 1 154 ? 24.882 9.063 -9.464 1.00 89.75 154 GLU A O 1
ATOM 1233 N N . GLY A 1 155 ? 24.221 7.924 -11.286 1.00 90.50 155 GLY A N 1
ATOM 1234 C CA . GLY A 1 155 ? 25.429 8.132 -12.088 1.00 90.50 155 GLY A CA 1
ATOM 1235 C C . GLY A 1 155 ? 26.647 7.335 -11.614 1.00 90.50 155 GLY A C 1
ATOM 1236 O O . GLY A 1 155 ? 27.768 7.672 -11.970 1.00 90.50 155 GLY A O 1
ATOM 1237 N N . LEU A 1 156 ? 26.460 6.315 -10.772 1.00 91.31 156 LEU A N 1
ATOM 1238 C CA . LEU A 1 156 ? 27.551 5.513 -10.201 1.00 91.31 156 LEU A CA 1
ATOM 1239 C C . LEU A 1 156 ? 27.960 4.342 -11.093 1.00 91.31 156 LEU A C 1
ATOM 1241 O O . LEU A 1 156 ? 29.080 3.841 -10.965 1.00 91.31 156 LEU A O 1
ATOM 1245 N N . ILE A 1 157 ? 27.044 3.876 -11.943 1.00 94.56 157 ILE A N 1
ATOM 1246 C CA . ILE A 1 157 ? 27.286 2.788 -12.889 1.00 94.56 157 ILE A CA 1
ATOM 1247 C C . ILE A 1 157 ? 26.682 3.118 -14.254 1.00 94.56 157 ILE A C 1
ATOM 1249 O O . ILE A 1 157 ? 25.675 3.820 -14.325 1.00 94.56 157 ILE A O 1
ATOM 1253 N N . ARG A 1 158 ? 27.237 2.531 -15.312 1.00 94.31 158 ARG A N 1
ATOM 1254 C CA . ARG A 1 158 ? 26.583 2.401 -16.621 1.00 94.31 158 ARG A CA 1
ATOM 1255 C C . ARG A 1 158 ? 26.057 0.989 -16.796 1.00 94.31 158 ARG A C 1
ATOM 1257 O O . ARG A 1 158 ? 26.685 0.036 -16.328 1.00 94.31 158 ARG A O 1
ATOM 1264 N N . VAL A 1 159 ? 24.911 0.854 -17.458 1.00 95.31 159 VAL A N 1
ATOM 1265 C CA . VAL A 1 159 ? 24.292 -0.441 -17.745 1.00 95.31 159 VAL A CA 1
ATOM 1266 C C . VAL A 1 159 ? 24.184 -0.628 -19.252 1.00 95.31 159 VAL A C 1
ATOM 1268 O O . VAL A 1 159 ? 23.603 0.190 -19.957 1.00 95.31 159 VAL A O 1
ATOM 1271 N N . TYR A 1 160 ? 24.700 -1.749 -19.743 1.00 94.88 160 TYR A N 1
ATOM 1272 C CA . TYR A 1 160 ? 24.679 -2.111 -21.154 1.00 94.88 160 TYR A CA 1
ATOM 1273 C C . TYR A 1 160 ? 23.906 -3.411 -21.359 1.00 94.88 160 TYR A C 1
ATOM 1275 O O . TYR A 1 160 ? 23.906 -4.297 -20.502 1.00 94.88 160 TYR A O 1
ATOM 1283 N N . VAL A 1 161 ? 23.269 -3.542 -22.523 1.00 94.00 161 VAL A N 1
ATOM 1284 C CA . VAL A 1 161 ? 22.732 -4.815 -23.015 1.00 94.00 161 VAL A CA 1
ATOM 1285 C C . VAL A 1 161 ? 23.625 -5.277 -24.157 1.00 94.00 161 VAL A C 1
ATOM 1287 O O . VAL A 1 161 ? 23.677 -4.655 -25.217 1.00 94.00 161 VAL A O 1
ATOM 1290 N N . ILE A 1 162 ? 24.352 -6.360 -23.920 1.00 94.56 162 ILE A N 1
ATOM 1291 C CA . ILE A 1 162 ? 25.307 -6.944 -24.850 1.00 94.56 162 ILE A CA 1
ATOM 1292 C C . ILE A 1 162 ? 24.633 -8.083 -25.606 1.00 94.56 162 ILE A C 1
ATOM 1294 O O . ILE A 1 162 ? 24.081 -9.020 -25.019 1.00 94.56 162 ILE A O 1
ATOM 1298 N N . PHE A 1 163 ? 24.697 -7.998 -26.928 1.00 91.94 163 PHE A N 1
ATOM 1299 C CA . PHE A 1 163 ? 24.140 -8.983 -27.843 1.00 91.94 163 PHE A CA 1
ATOM 1300 C C . PHE A 1 163 ? 25.238 -9.903 -28.372 1.00 91.94 163 PHE A C 1
ATOM 1302 O O . PHE A 1 163 ? 26.344 -9.452 -28.660 1.00 91.94 163 PHE A O 1
ATOM 1309 N N . ASN A 1 164 ? 24.924 -11.191 -28.524 1.00 91.69 164 ASN A N 1
ATOM 1310 C CA . ASN A 1 164 ? 25.827 -12.141 -29.167 1.00 91.69 164 ASN A CA 1
ATOM 1311 C C . ASN A 1 164 ? 26.002 -11.765 -30.651 1.00 91.69 164 ASN A C 1
ATOM 1313 O O . ASN A 1 164 ? 25.012 -11.555 -31.352 1.00 91.69 164 ASN A O 1
ATOM 1317 N N . GLU A 1 165 ? 27.241 -11.741 -31.147 1.00 90.25 165 GLU A N 1
ATOM 1318 C CA . GLU A 1 165 ? 27.576 -11.483 -32.559 1.00 90.25 165 GLU A CA 1
ATOM 1319 C C . GLU A 1 165 ? 26.846 -12.431 -33.532 1.00 90.25 165 GLU A C 1
ATOM 1321 O O . GLU A 1 165 ? 26.569 -12.083 -34.682 1.00 90.25 165 GLU A O 1
ATOM 1326 N N . LEU A 1 166 ? 26.477 -13.634 -33.072 1.00 92.38 166 LEU A N 1
ATOM 1327 C CA . LEU A 1 166 ? 25.673 -14.577 -33.851 1.00 92.38 166 LEU A CA 1
ATOM 1328 C C . LEU A 1 166 ? 24.303 -14.017 -34.241 1.00 92.38 166 LEU A C 1
ATOM 1330 O O . LEU A 1 166 ? 23.790 -14.397 -35.294 1.00 92.38 166 LEU A O 1
ATOM 1334 N N . ILE A 1 167 ? 23.720 -13.129 -33.431 1.00 91.06 167 ILE A N 1
ATOM 1335 C CA . ILE A 1 167 ? 22.415 -12.517 -33.707 1.00 91.06 167 ILE A CA 1
ATOM 1336 C C . ILE A 1 167 ? 22.519 -11.653 -34.956 1.00 91.06 167 ILE A C 1
ATOM 1338 O O . ILE A 1 167 ? 21.790 -11.884 -35.918 1.00 91.06 167 ILE A O 1
ATOM 1342 N N . GLU A 1 168 ? 23.481 -10.732 -34.978 1.00 91.12 168 GLU A N 1
ATOM 1343 C CA . GLU A 1 168 ? 23.744 -9.869 -36.128 1.00 91.12 168 GLU A CA 1
ATOM 1344 C C . GLU A 1 168 ? 24.060 -10.698 -37.375 1.00 91.12 168 GLU A C 1
ATOM 1346 O O . GLU A 1 168 ? 23.474 -10.492 -38.438 1.00 91.12 168 GLU A O 1
ATOM 1351 N N . LYS A 1 169 ? 24.929 -11.708 -37.243 1.00 93.12 169 LYS A N 1
ATOM 1352 C CA . LYS A 1 169 ? 25.300 -12.583 -38.359 1.00 93.12 169 LYS A CA 1
ATOM 1353 C C . LYS A 1 169 ? 24.092 -13.320 -38.943 1.00 93.12 169 LYS A C 1
ATOM 1355 O O . LYS A 1 169 ? 23.929 -13.359 -40.165 1.00 93.12 169 LYS A O 1
ATOM 1360 N N . LYS A 1 170 ? 23.253 -13.920 -38.090 1.00 94.69 170 LYS A N 1
ATOM 1361 C CA . LYS A 1 170 ? 22.039 -14.639 -38.505 1.00 94.69 170 LYS A CA 1
ATOM 1362 C C . LYS A 1 170 ? 21.013 -13.676 -39.113 1.00 94.69 170 LYS A C 1
ATOM 1364 O O . LYS A 1 170 ? 20.428 -14.011 -40.142 1.00 94.69 170 LYS A O 1
ATOM 1369 N N . LEU A 1 171 ? 20.820 -12.495 -38.521 1.00 92.62 171 LEU A N 1
ATOM 1370 C CA . LEU A 1 171 ? 19.908 -11.457 -39.012 1.00 92.62 171 LEU A CA 1
ATOM 1371 C C . LEU A 1 171 ? 20.338 -10.950 -40.391 1.00 92.62 171 LEU A C 1
ATOM 1373 O O . LEU A 1 171 ? 19.536 -10.915 -41.321 1.00 92.62 171 LEU A O 1
ATOM 1377 N N . ARG A 1 172 ? 21.629 -10.655 -40.562 1.00 93.81 172 ARG A N 1
ATOM 1378 C CA . ARG A 1 172 ? 22.197 -10.249 -41.848 1.00 93.81 172 ARG A CA 1
ATOM 1379 C C . ARG A 1 172 ? 21.990 -11.319 -42.908 1.00 93.81 172 ARG A C 1
ATOM 1381 O O . ARG A 1 172 ? 21.535 -11.001 -44.001 1.00 93.81 172 ARG A O 1
ATOM 1388 N N . GLN A 1 173 ? 22.267 -12.584 -42.594 1.00 95.12 173 GLN A N 1
ATOM 1389 C CA . GLN A 1 173 ? 22.038 -13.684 -43.533 1.00 95.12 173 GLN A CA 1
ATOM 1390 C C . GLN A 1 173 ? 20.563 -13.784 -43.950 1.00 95.12 173 GLN A C 1
ATOM 1392 O O . GLN A 1 173 ? 20.268 -13.999 -45.128 1.00 95.12 173 GLN A O 1
ATOM 1397 N N . PHE A 1 174 ? 19.643 -13.601 -43.002 1.00 95.81 174 PHE A N 1
ATOM 1398 C CA . PHE A 1 174 ? 18.208 -13.590 -43.262 1.00 95.81 174 PHE A CA 1
ATOM 1399 C C . PHE A 1 174 ? 17.811 -12.447 -44.207 1.00 95.81 174 PHE A C 1
ATOM 1401 O O . PHE A 1 174 ? 17.224 -12.707 -45.258 1.00 95.81 174 PHE A O 1
ATOM 1408 N N . CYS A 1 175 ? 18.214 -11.209 -43.907 1.00 95.31 175 CYS A N 1
ATOM 1409 C CA . CYS A 1 175 ? 17.923 -10.040 -44.741 1.00 95.31 175 CYS A CA 1
ATOM 1410 C C . CYS A 1 175 ? 18.538 -10.160 -46.147 1.00 95.31 175 CYS A C 1
ATOM 1412 O O . CYS A 1 175 ? 17.858 -9.920 -47.143 1.00 95.31 175 CYS A O 1
ATOM 1414 N N . MET A 1 176 ? 19.793 -10.612 -46.250 1.00 95.00 176 MET A N 1
ATOM 1415 C CA . MET A 1 176 ? 20.468 -10.848 -47.536 1.00 95.00 176 MET A CA 1
ATOM 1416 C C . MET A 1 176 ? 19.761 -11.915 -48.383 1.00 95.00 176 MET A C 1
ATOM 1418 O O . MET A 1 176 ? 19.760 -11.829 -49.607 1.00 95.00 176 MET A O 1
ATOM 1422 N N . THR A 1 177 ? 19.147 -12.916 -47.748 1.00 95.56 177 THR A N 1
ATOM 1423 C CA . THR A 1 177 ? 18.374 -13.951 -48.451 1.00 95.56 177 THR A CA 1
ATOM 1424 C C . THR A 1 177 ? 17.025 -13.401 -48.915 1.00 95.56 177 THR A C 1
ATOM 1426 O O . THR A 1 177 ? 16.651 -13.578 -50.078 1.00 95.56 177 THR A O 1
ATOM 1429 N N . LYS A 1 178 ? 16.316 -12.691 -48.026 1.00 94.31 178 LYS A N 1
ATOM 1430 C CA . LYS A 1 178 ? 15.002 -12.093 -48.292 1.00 94.31 178 LYS A CA 1
ATOM 1431 C C . LYS A 1 178 ? 15.047 -11.093 -49.451 1.00 94.31 178 LYS A C 1
ATOM 1433 O O . LYS A 1 178 ? 14.205 -11.160 -50.343 1.00 94.31 178 LYS A O 1
ATOM 1438 N N . TRP A 1 179 ? 16.064 -10.233 -49.486 1.00 95.38 179 TRP A N 1
ATOM 1439 C CA . TRP A 1 179 ? 16.267 -9.228 -50.538 1.00 95.38 179 TRP A CA 1
ATOM 1440 C C . TRP A 1 179 ? 17.449 -9.556 -51.458 1.00 95.38 179 TRP A C 1
ATOM 1442 O O . TRP A 1 179 ? 18.180 -8.671 -51.893 1.00 95.38 179 TRP A O 1
ATOM 1452 N N . SER A 1 180 ? 17.615 -10.835 -51.807 1.00 93.62 180 SER A N 1
ATOM 1453 C CA . SER A 1 180 ? 18.732 -11.347 -52.625 1.00 93.62 180 SER A CA 1
ATOM 1454 C C . SER A 1 180 ? 18.882 -10.725 -54.020 1.00 93.62 180 SER A C 1
ATOM 1456 O O . SER A 1 180 ? 19.932 -10.871 -54.641 1.00 93.62 180 SER A O 1
ATOM 1458 N N . LYS A 1 181 ? 17.850 -10.037 -54.522 1.00 92.44 181 LYS A N 1
ATOM 1459 C CA . LYS A 1 181 ? 17.892 -9.310 -55.800 1.00 92.44 181 LYS A CA 1
ATOM 1460 C C . LYS A 1 181 ? 18.570 -7.941 -55.696 1.00 92.44 181 LYS A C 1
ATOM 1462 O O . LYS A 1 181 ? 19.065 -7.452 -56.705 1.00 92.44 181 LYS A O 1
ATOM 1467 N N . CYS A 1 182 ? 18.580 -7.323 -54.514 1.00 92.12 182 CYS A N 1
ATOM 1468 C CA . CYS A 1 182 ? 19.230 -6.034 -54.286 1.00 92.12 182 CYS A CA 1
ATOM 1469 C C . CYS A 1 182 ? 20.756 -6.170 -54.401 1.00 92.12 182 CYS A C 1
ATOM 1471 O O . CYS A 1 182 ? 21.324 -7.228 -54.121 1.00 92.12 182 CYS A O 1
ATOM 1473 N N . SER A 1 183 ? 21.437 -5.083 -54.774 1.00 91.06 183 SER A N 1
ATOM 1474 C CA . SER A 1 183 ? 22.901 -5.045 -54.787 1.00 91.06 183 SER A CA 1
ATOM 1475 C C . SER A 1 183 ? 23.469 -5.414 -53.406 1.00 91.06 183 SER A C 1
ATOM 1477 O O . SER A 1 183 ? 23.148 -4.737 -52.421 1.00 91.06 183 SER A O 1
ATOM 1479 N N . PRO A 1 184 ? 24.353 -6.429 -53.303 1.00 90.56 184 PRO A N 1
ATOM 1480 C CA . PRO A 1 184 ? 24.883 -6.875 -52.017 1.00 90.56 184 PRO A CA 1
ATOM 1481 C C . PRO A 1 184 ? 25.615 -5.790 -51.222 1.00 90.56 184 PRO A C 1
ATOM 1483 O O . PRO A 1 184 ? 25.573 -5.807 -49.994 1.00 90.56 184 PRO A O 1
ATOM 1486 N N . SER A 1 185 ? 26.282 -4.847 -51.896 1.00 89.12 185 SER A N 1
ATOM 1487 C CA . SER A 1 185 ? 27.015 -3.761 -51.234 1.00 89.12 185 SER A CA 1
ATOM 1488 C C . SER A 1 185 ? 26.073 -2.751 -50.579 1.00 89.12 185 SER A C 1
ATOM 1490 O O . SER A 1 185 ? 26.257 -2.416 -49.410 1.00 89.12 185 SER A O 1
ATOM 1492 N N . ILE A 1 186 ? 25.034 -2.320 -51.302 1.00 89.31 186 ILE A N 1
ATOM 1493 C CA . ILE A 1 186 ? 24.021 -1.375 -50.809 1.00 89.31 186 ILE A CA 1
ATOM 1494 C C . ILE A 1 186 ? 23.229 -2.018 -49.674 1.00 89.31 186 ILE A C 1
ATOM 1496 O O . ILE A 1 186 ? 23.115 -1.439 -48.593 1.00 89.31 186 ILE A O 1
ATOM 1500 N N . LEU A 1 187 ? 22.729 -3.238 -49.900 1.00 93.38 187 LEU A N 1
ATOM 1501 C CA . LEU A 1 187 ? 21.924 -3.951 -48.918 1.00 93.38 187 LEU A CA 1
ATOM 1502 C C . LEU A 1 187 ? 22.718 -4.226 -47.640 1.00 93.38 187 LEU A C 1
ATOM 1504 O O . LEU A 1 187 ? 22.207 -3.993 -46.549 1.00 93.38 187 LEU A O 1
ATOM 1508 N N . SER A 1 188 ? 23.976 -4.669 -47.754 1.00 93.69 188 SER A N 1
ATOM 1509 C CA . SER A 1 188 ? 24.801 -4.914 -46.573 1.00 93.69 188 SER A CA 1
ATOM 1510 C C . SER A 1 188 ? 25.001 -3.643 -45.753 1.00 93.69 188 SER A C 1
ATOM 1512 O O . SER A 1 188 ? 24.912 -3.731 -44.534 1.00 93.69 188 SER A O 1
ATOM 1514 N N . ASN A 1 189 ? 25.245 -2.489 -46.386 1.00 92.44 189 ASN A N 1
ATOM 1515 C CA . ASN A 1 189 ? 25.398 -1.221 -45.667 1.00 92.44 189 ASN A CA 1
ATOM 1516 C C . ASN A 1 189 ? 24.109 -0.843 -44.921 1.00 92.44 189 ASN A C 1
ATOM 1518 O O . ASN A 1 189 ? 24.152 -0.584 -43.724 1.00 92.44 189 ASN A O 1
ATOM 1522 N N . CYS A 1 190 ? 22.955 -0.924 -45.594 1.00 93.88 190 CYS A N 1
ATOM 1523 C CA . CYS A 1 190 ? 21.659 -0.627 -44.975 1.00 93.88 190 CYS A CA 1
ATOM 1524 C C . CYS A 1 190 ? 21.347 -1.571 -43.805 1.00 93.88 190 CYS A C 1
ATOM 1526 O O . CYS A 1 190 ? 20.816 -1.132 -42.793 1.00 93.88 190 CYS A O 1
ATOM 1528 N N . ILE A 1 191 ? 21.700 -2.860 -43.905 1.00 93.75 191 ILE A N 1
ATOM 1529 C CA . ILE A 1 191 ? 21.522 -3.820 -42.803 1.00 93.75 191 ILE A CA 1
ATOM 1530 C C . ILE A 1 191 ? 22.411 -3.460 -41.606 1.00 93.75 191 ILE A C 1
ATOM 1532 O O . ILE A 1 191 ? 21.935 -3.528 -40.476 1.00 93.75 191 ILE A O 1
ATOM 1536 N N . TYR A 1 192 ? 23.677 -3.085 -41.832 1.00 92.94 192 TYR A N 1
ATOM 1537 C CA . TYR A 1 192 ? 24.574 -2.656 -40.751 1.00 92.94 192 TYR A CA 1
ATOM 1538 C C . TYR A 1 192 ? 24.022 -1.421 -40.042 1.00 92.94 192 TYR A C 1
ATOM 1540 O O . TYR A 1 192 ? 23.892 -1.420 -38.822 1.00 92.94 192 TYR A O 1
ATOM 1548 N N . THR A 1 193 ? 23.614 -0.408 -40.809 1.00 91.25 193 THR A N 1
ATOM 1549 C CA . THR A 1 193 ? 22.986 0.798 -40.262 1.00 91.25 193 THR A CA 1
ATOM 1550 C C . THR A 1 193 ? 21.692 0.467 -39.515 1.00 91.25 193 THR A C 1
ATOM 1552 O O . THR A 1 193 ? 21.506 0.939 -38.396 1.00 91.25 193 THR A O 1
ATOM 1555 N N . ALA A 1 194 ? 20.827 -0.383 -40.080 1.00 89.88 194 ALA A N 1
ATOM 1556 C CA . ALA A 1 194 ? 19.585 -0.823 -39.441 1.00 89.88 194 ALA A CA 1
ATOM 1557 C C . ALA A 1 194 ? 19.859 -1.502 -38.097 1.00 89.88 194 ALA A C 1
ATOM 1559 O O . ALA A 1 194 ? 19.186 -1.220 -37.109 1.00 89.88 194 ALA A O 1
ATOM 1560 N N . TRP A 1 195 ? 20.858 -2.383 -38.048 1.00 91.19 195 TRP A N 1
ATOM 1561 C CA . TRP A 1 195 ? 21.224 -3.094 -36.833 1.00 91.19 195 TRP A CA 1
ATOM 1562 C C . TRP A 1 195 ? 21.826 -2.166 -35.778 1.00 91.19 195 TRP A C 1
ATOM 1564 O O . TRP A 1 195 ? 21.249 -2.045 -34.700 1.00 91.19 195 TRP A O 1
ATOM 1574 N N . ASP A 1 196 ? 22.952 -1.514 -36.071 1.00 89.88 196 ASP A N 1
ATOM 1575 C CA . ASP A 1 196 ? 23.745 -0.813 -35.056 1.00 89.88 196 ASP A CA 1
ATOM 1576 C C . ASP A 1 196 ? 23.099 0.486 -34.574 1.00 89.88 196 ASP A C 1
ATOM 1578 O O . ASP A 1 196 ? 23.172 0.789 -33.382 1.00 89.88 196 ASP A O 1
ATOM 1582 N N . ASN A 1 197 ? 22.433 1.228 -35.464 1.00 87.50 197 ASN A N 1
ATOM 1583 C CA . ASN A 1 197 ? 21.911 2.554 -35.126 1.00 87.50 197 ASN A CA 1
ATOM 1584 C C . ASN A 1 197 ? 20.454 2.528 -34.658 1.00 87.50 197 ASN A C 1
ATOM 1586 O O . ASN A 1 197 ? 20.041 3.442 -33.951 1.00 87.50 197 ASN A O 1
ATOM 1590 N N . PHE A 1 198 ? 19.679 1.503 -35.029 1.00 83.62 198 PHE A N 1
ATOM 1591 C CA . PHE A 1 198 ? 18.233 1.489 -34.789 1.00 83.62 198 PHE A CA 1
ATOM 1592 C C . PHE A 1 198 ? 17.771 0.245 -34.033 1.00 83.62 198 PHE A C 1
ATOM 1594 O O . PHE A 1 198 ? 17.336 0.343 -32.888 1.00 83.62 198 PHE A O 1
ATOM 1601 N N . MET A 1 199 ? 17.876 -0.946 -34.628 1.00 85.19 199 MET A N 1
ATOM 1602 C CA . MET A 1 199 ? 17.328 -2.166 -34.029 1.00 85.19 199 MET A CA 1
ATOM 1603 C C . MET A 1 199 ? 17.997 -2.480 -32.690 1.00 85.19 199 MET A C 1
ATOM 1605 O O . MET A 1 199 ? 17.321 -2.569 -31.672 1.00 85.19 199 MET A O 1
ATOM 1609 N N . LYS A 1 200 ? 19.323 -2.618 -32.659 1.00 87.06 200 LYS A N 1
ATOM 1610 C CA . LYS A 1 200 ? 20.082 -2.977 -31.457 1.00 87.06 200 LYS A CA 1
ATOM 1611 C C . LYS A 1 200 ? 19.833 -2.024 -30.273 1.00 87.06 200 LYS A C 1
ATOM 1613 O O . LYS A 1 200 ? 19.511 -2.542 -29.199 1.00 87.06 200 LYS A O 1
ATOM 1618 N N . PRO A 1 201 ? 19.930 -0.683 -30.408 1.00 84.38 201 PRO A N 1
ATOM 1619 C CA . PRO A 1 201 ? 19.642 0.228 -29.299 1.00 84.38 201 PRO A CA 1
ATOM 1620 C C . PRO A 1 201 ? 18.169 0.198 -28.869 1.00 84.38 201 PRO A C 1
ATOM 1622 O O . PRO A 1 201 ? 17.902 0.123 -27.668 1.00 84.38 201 PRO A O 1
ATOM 1625 N N . ASN A 1 202 ? 17.217 0.150 -29.808 1.00 79.75 202 ASN A N 1
ATOM 1626 C CA . ASN A 1 202 ? 15.789 0.078 -29.475 1.00 79.75 202 ASN A CA 1
ATOM 1627 C C . ASN A 1 202 ? 15.446 -1.225 -28.738 1.00 79.75 202 ASN A C 1
ATOM 1629 O O . ASN A 1 202 ? 14.737 -1.214 -27.731 1.00 79.75 202 ASN A O 1
ATOM 1633 N N . PHE A 1 203 ? 16.004 -2.357 -29.177 1.00 81.44 203 PHE A N 1
ATOM 1634 C CA . PHE A 1 203 ? 15.836 -3.637 -28.489 1.00 81.44 203 PHE A CA 1
ATOM 1635 C C . PHE A 1 203 ? 16.507 -3.651 -27.114 1.00 81.44 203 PHE A C 1
ATOM 1637 O O . PHE A 1 203 ? 15.930 -4.186 -26.169 1.00 81.44 203 PHE A O 1
ATOM 1644 N N . ALA A 1 204 ? 17.691 -3.049 -26.962 1.00 87.00 204 ALA A N 1
ATOM 1645 C CA . ALA A 1 204 ? 18.328 -2.899 -25.655 1.00 87.00 204 ALA A CA 1
ATOM 1646 C C . ALA A 1 204 ? 17.438 -2.102 -24.690 1.00 87.00 204 ALA A C 1
ATOM 1648 O O . ALA A 1 204 ? 17.223 -2.530 -23.553 1.00 87.00 204 ALA A O 1
ATOM 1649 N N . GLN A 1 205 ? 16.874 -0.982 -25.150 1.00 82.88 205 GLN A N 1
ATOM 1650 C CA . GLN A 1 205 ? 15.949 -0.166 -24.367 1.00 82.88 205 GLN A CA 1
ATOM 1651 C C . GLN A 1 205 ? 14.679 -0.944 -24.005 1.00 82.88 205 GLN A C 1
ATOM 1653 O O . GLN A 1 205 ? 14.262 -0.921 -22.847 1.00 82.88 205 GLN A O 1
ATOM 1658 N N . HIS A 1 206 ? 14.103 -1.680 -24.959 1.00 80.81 206 HIS A N 1
ATOM 1659 C CA . HIS A 1 206 ? 12.934 -2.523 -24.724 1.00 80.81 206 HIS A CA 1
ATOM 1660 C C . HIS A 1 206 ? 13.205 -3.600 -23.663 1.00 80.81 206 HIS A C 1
ATOM 1662 O O . HIS A 1 206 ? 12.438 -3.719 -22.712 1.00 80.81 206 HIS A O 1
ATOM 1668 N N . ILE A 1 207 ? 14.335 -4.310 -23.741 1.00 85.31 207 ILE A N 1
ATOM 1669 C CA . ILE A 1 207 ? 14.742 -5.302 -22.730 1.00 85.31 207 ILE A CA 1
ATOM 1670 C C . ILE A 1 207 ? 14.878 -4.652 -21.344 1.00 85.31 207 ILE A C 1
ATOM 1672 O O . ILE A 1 207 ? 14.411 -5.198 -20.343 1.00 85.31 207 ILE A O 1
ATOM 1676 N N . ARG A 1 208 ? 15.511 -3.472 -21.257 1.00 89.12 208 ARG A N 1
ATOM 1677 C CA . ARG A 1 208 ? 15.648 -2.728 -19.989 1.00 89.12 208 ARG A CA 1
ATOM 1678 C C . ARG A 1 208 ? 14.283 -2.325 -19.432 1.00 89.12 208 ARG A C 1
ATOM 1680 O O . ARG A 1 208 ? 14.068 -2.425 -18.221 1.00 89.12 208 ARG A O 1
ATOM 1687 N N . TRP A 1 209 ? 13.373 -1.900 -20.302 1.00 86.56 209 TRP A N 1
ATOM 1688 C CA . TRP A 1 209 ? 12.000 -1.564 -19.951 1.00 86.56 209 TRP A CA 1
ATOM 1689 C C . TRP A 1 209 ? 11.226 -2.788 -19.442 1.00 86.56 209 TRP A C 1
ATOM 1691 O O . TRP A 1 209 ? 10.678 -2.716 -18.344 1.00 86.56 209 TRP A O 1
ATOM 1701 N N . GLU A 1 210 ? 11.259 -3.924 -20.148 1.00 83.69 210 GLU A N 1
ATOM 1702 C CA . GLU A 1 210 ? 10.585 -5.166 -19.734 1.00 83.69 210 GLU A CA 1
ATOM 1703 C C . GLU A 1 210 ? 11.057 -5.617 -18.347 1.00 83.69 210 GLU A C 1
ATOM 1705 O O . GLU A 1 210 ? 10.245 -5.851 -17.452 1.00 83.69 210 GLU A O 1
ATOM 1710 N N . LEU A 1 211 ? 12.376 -5.662 -18.130 1.00 91.06 211 LEU A N 1
ATOM 1711 C CA . LEU A 1 211 ? 12.957 -6.031 -16.837 1.00 91.06 211 LEU A CA 1
ATOM 1712 C C . LEU A 1 211 ? 12.516 -5.086 -15.713 1.00 91.06 211 LEU A C 1
ATOM 1714 O O . LEU A 1 211 ? 12.227 -5.534 -14.602 1.00 91.06 211 LEU A O 1
ATOM 1718 N N . THR A 1 212 ? 12.464 -3.783 -15.994 1.00 92.06 212 THR A N 1
ATOM 1719 C CA . THR A 1 212 ? 12.031 -2.761 -15.030 1.00 92.06 212 THR A CA 1
ATOM 1720 C C . THR A 1 212 ? 10.552 -2.909 -14.696 1.00 92.06 212 THR A C 1
ATOM 1722 O O . THR A 1 212 ? 10.180 -2.889 -13.524 1.00 92.06 212 THR A O 1
ATOM 1725 N N . ASN A 1 213 ? 9.711 -3.142 -15.698 1.00 87.12 213 ASN A N 1
ATOM 1726 C CA . ASN A 1 213 ? 8.281 -3.317 -15.504 1.00 87.12 213 ASN A CA 1
ATOM 1727 C C . ASN A 1 213 ? 7.940 -4.596 -14.745 1.00 87.12 213 ASN A C 1
ATOM 1729 O O . ASN A 1 213 ? 7.134 -4.555 -13.815 1.00 87.12 213 ASN A O 1
ATOM 1733 N N . GLU A 1 214 ? 8.586 -5.717 -15.060 1.00 88.81 214 GLU A N 1
ATOM 1734 C CA . GLU A 1 214 ? 8.427 -6.943 -14.276 1.00 88.81 214 GLU A CA 1
ATOM 1735 C C . GLU A 1 214 ? 8.914 -6.752 -12.832 1.00 88.81 214 GLU A C 1
ATOM 1737 O O . GLU A 1 214 ? 8.263 -7.196 -11.882 1.00 88.81 214 GLU A O 1
ATOM 1742 N N . ALA A 1 215 ? 10.005 -6.005 -12.630 1.00 91.00 215 ALA A N 1
ATOM 1743 C CA . ALA A 1 215 ? 10.467 -5.638 -11.297 1.00 91.00 215 ALA A CA 1
ATOM 1744 C C . ALA A 1 215 ? 9.439 -4.789 -10.522 1.00 91.00 215 ALA A C 1
ATOM 1746 O O . ALA A 1 215 ? 9.166 -5.076 -9.351 1.00 91.00 215 ALA A O 1
ATOM 1747 N N . HIS A 1 216 ? 8.834 -3.789 -11.170 1.00 92.81 216 HIS A N 1
ATOM 1748 C CA . HIS A 1 216 ? 7.791 -2.943 -10.584 1.00 92.81 216 HIS A CA 1
ATOM 1749 C C . HIS A 1 216 ? 6.543 -3.761 -10.234 1.00 92.81 216 HIS A C 1
ATOM 1751 O O . HIS A 1 216 ? 6.075 -3.679 -9.099 1.00 92.81 216 HIS A O 1
ATOM 1757 N N . LYS A 1 217 ? 6.051 -4.616 -11.143 1.00 89.75 217 LYS A N 1
ATOM 1758 C CA . LYS A 1 217 ? 4.894 -5.502 -10.903 1.00 89.75 217 LYS A CA 1
ATOM 1759 C C . LYS A 1 217 ? 5.090 -6.367 -9.660 1.00 89.75 217 LYS A C 1
ATOM 1761 O O . LYS A 1 217 ? 4.207 -6.448 -8.806 1.00 89.75 217 LYS A O 1
ATOM 1766 N N . VAL A 1 218 ? 6.262 -6.986 -9.524 1.00 89.56 218 VAL A N 1
ATOM 1767 C CA . VAL A 1 218 ? 6.596 -7.820 -8.363 1.00 89.56 218 VAL A CA 1
ATOM 1768 C C . VAL A 1 218 ? 6.631 -6.997 -7.070 1.00 89.56 218 VAL A C 1
ATOM 1770 O O . VAL A 1 218 ? 6.069 -7.419 -6.057 1.00 89.56 218 VAL A O 1
ATOM 1773 N N . ALA A 1 219 ? 7.260 -5.819 -7.090 1.00 90.19 219 ALA A N 1
ATOM 1774 C CA . ALA A 1 219 ? 7.342 -4.941 -5.926 1.00 90.19 219 ALA A CA 1
ATOM 1775 C C . ALA A 1 219 ? 5.968 -4.409 -5.485 1.00 90.19 219 ALA A C 1
ATOM 1777 O O . ALA A 1 219 ? 5.660 -4.427 -4.290 1.00 90.19 219 ALA A O 1
ATOM 1778 N N . LEU A 1 220 ? 5.134 -3.991 -6.441 1.00 91.94 220 LEU A N 1
ATOM 1779 C CA . LEU A 1 220 ? 3.777 -3.502 -6.199 1.00 91.94 220 LEU A CA 1
ATOM 1780 C C . LEU A 1 220 ? 2.852 -4.610 -5.698 1.00 91.94 220 LEU A C 1
ATOM 1782 O O . LEU A 1 220 ? 2.057 -4.359 -4.801 1.00 91.94 220 LEU A O 1
ATOM 1786 N N . LYS A 1 221 ? 2.994 -5.850 -6.185 1.00 89.06 221 LYS A N 1
ATOM 1787 C CA . LYS A 1 221 ? 2.241 -6.996 -5.654 1.00 89.06 221 LYS A CA 1
ATOM 1788 C C . LYS A 1 221 ? 2.562 -7.257 -4.180 1.00 89.06 221 LYS A C 1
ATOM 1790 O O . LYS A 1 221 ? 1.656 -7.383 -3.366 1.00 89.06 221 LYS A O 1
ATOM 1795 N N . VAL A 1 222 ? 3.847 -7.279 -3.823 1.00 86.25 222 VAL A N 1
ATOM 1796 C CA . VAL A 1 222 ? 4.280 -7.426 -2.422 1.00 86.25 222 VAL A CA 1
ATOM 1797 C C . VAL A 1 222 ? 3.725 -6.293 -1.561 1.00 86.25 222 VAL A C 1
ATOM 1799 O O . VAL A 1 222 ? 3.235 -6.526 -0.459 1.00 86.25 222 VAL A O 1
ATOM 1802 N N . PHE A 1 223 ? 3.788 -5.059 -2.065 1.00 90.31 223 PHE A N 1
ATOM 1803 C CA . PHE A 1 223 ? 3.213 -3.905 -1.386 1.00 90.31 223 PHE A CA 1
ATOM 1804 C C . PHE A 1 223 ? 1.701 -4.059 -1.178 1.00 90.31 223 PHE A C 1
ATOM 1806 O O . PHE A 1 223 ? 1.242 -3.904 -0.048 1.00 90.31 223 PHE A O 1
ATOM 1813 N N . ARG A 1 224 ? 0.958 -4.444 -2.226 1.00 91.81 224 ARG A N 1
ATOM 1814 C CA . ARG A 1 224 ? -0.487 -4.713 -2.200 1.00 91.81 224 ARG A CA 1
ATOM 1815 C C . ARG A 1 224 ? -0.844 -5.681 -1.075 1.00 91.81 224 ARG A C 1
ATOM 1817 O O . ARG A 1 224 ? -1.667 -5.359 -0.218 1.00 91.81 224 ARG A O 1
ATOM 1824 N N . ASP A 1 225 ? -0.182 -6.836 -1.058 1.00 85.50 225 ASP A N 1
ATOM 1825 C CA . ASP A 1 225 ? -0.440 -7.896 -0.088 1.00 85.50 225 ASP A CA 1
ATOM 1826 C C . ASP A 1 225 ? -0.177 -7.392 1.338 1.00 85.50 225 ASP A C 1
ATOM 1828 O O . ASP A 1 225 ? -1.044 -7.484 2.206 1.00 85.50 225 ASP A O 1
ATOM 1832 N N . ASN A 1 226 ? 0.979 -6.767 1.584 1.00 84.31 226 ASN A N 1
ATOM 1833 C CA . ASN A 1 226 ? 1.329 -6.287 2.922 1.00 84.31 226 ASN A CA 1
ATOM 1834 C C . ASN A 1 226 ? 0.432 -5.149 3.422 1.00 84.31 226 ASN A C 1
ATOM 1836 O O . ASN A 1 226 ? 0.082 -5.133 4.603 1.00 84.31 226 ASN A O 1
ATOM 1840 N N . VAL A 1 227 ? 0.044 -4.208 2.555 1.00 89.69 227 VAL A N 1
ATOM 1841 C CA . VAL A 1 227 ? -0.914 -3.151 2.910 1.00 89.69 227 VAL A CA 1
ATOM 1842 C C . VAL A 1 227 ? -2.248 -3.772 3.298 1.00 89.69 227 VAL A C 1
ATOM 1844 O O . VAL A 1 227 ? -2.792 -3.422 4.342 1.00 89.69 227 VAL A O 1
ATOM 1847 N N . LYS A 1 228 ? -2.749 -4.737 2.517 1.00 89.69 228 LYS A N 1
ATOM 1848 C CA . LYS A 1 228 ? -3.998 -5.438 2.830 1.00 89.69 228 LYS A CA 1
ATOM 1849 C C . LYS A 1 228 ? -3.942 -6.071 4.221 1.00 89.69 228 LYS A C 1
ATOM 1851 O O . LYS A 1 228 ? -4.876 -5.923 5.004 1.00 89.69 228 LYS A O 1
ATOM 1856 N N . TYR A 1 229 ? -2.822 -6.703 4.571 1.00 83.75 229 TYR A N 1
ATOM 1857 C CA . TYR A 1 229 ? -2.628 -7.263 5.911 1.00 83.75 229 TYR A CA 1
ATOM 1858 C C . TYR A 1 229 ? -2.598 -6.213 7.025 1.00 83.75 229 TYR A C 1
ATOM 1860 O O . TYR A 1 229 ? -3.120 -6.481 8.107 1.00 83.75 229 TYR A O 1
ATOM 1868 N N . LEU A 1 230 ? -1.992 -5.046 6.790 1.00 85.62 230 LEU A N 1
ATOM 1869 C CA . LEU A 1 230 ? -1.989 -3.955 7.768 1.00 85.62 230 LEU A CA 1
ATOM 1870 C C . LEU A 1 230 ? -3.392 -3.384 7.990 1.00 85.62 230 LEU A C 1
ATOM 1872 O O . LEU A 1 230 ? -3.807 -3.180 9.127 1.00 85.62 230 LEU A O 1
ATOM 1876 N N . LEU A 1 231 ? -4.125 -3.133 6.907 1.00 90.69 231 LEU A N 1
ATOM 1877 C CA . LEU A 1 231 ? -5.460 -2.538 6.960 1.00 90.69 231 LEU A CA 1
ATOM 1878 C C . LEU A 1 231 ? -6.486 -3.480 7.603 1.00 90.69 231 LEU A C 1
ATOM 1880 O O . LEU A 1 231 ? -7.386 -3.030 8.310 1.00 90.69 231 LEU A O 1
ATOM 1884 N N . LEU A 1 232 ? -6.329 -4.790 7.402 1.00 89.94 232 LEU A N 1
ATOM 1885 C CA . LEU A 1 232 ? -7.192 -5.815 7.991 1.00 89.94 232 LEU A CA 1
ATOM 1886 C C . LEU A 1 232 ? -6.733 -6.277 9.381 1.00 89.94 232 LEU A C 1
ATOM 1888 O O . LEU A 1 232 ? -7.196 -7.309 9.868 1.00 89.94 232 LEU A O 1
ATOM 1892 N N . GLU A 1 233 ? -5.837 -5.538 10.040 1.00 85.25 233 GLU A N 1
ATOM 1893 C CA . GLU A 1 233 ? -5.493 -5.821 11.428 1.00 85.25 233 GLU A CA 1
ATOM 1894 C C . GLU A 1 233 ? -6.701 -5.608 12.355 1.00 85.25 233 GLU A C 1
ATOM 1896 O O . GLU A 1 233 ? -7.458 -4.644 12.231 1.00 85.25 233 GLU A O 1
ATOM 1901 N N . GLU A 1 234 ? -6.867 -6.547 13.289 1.00 86.56 234 GLU A N 1
ATOM 1902 C CA . GLU A 1 234 ? -7.933 -6.538 14.286 1.00 86.56 234 GLU A CA 1
ATOM 1903 C C . GLU A 1 234 ? -7.942 -5.233 15.111 1.00 86.56 234 GLU A C 1
ATOM 1905 O O . GLU A 1 234 ? -6.922 -4.894 15.729 1.00 86.56 234 GLU A O 1
ATOM 1910 N N . PRO A 1 235 ? -9.084 -4.524 15.151 1.00 90.00 235 PRO A N 1
ATOM 1911 C CA . PRO A 1 235 ? -9.241 -3.273 15.885 1.00 90.00 235 PRO A CA 1
ATOM 1912 C C . PRO A 1 235 ? -9.550 -3.502 17.380 1.00 90.00 235 PRO A C 1
ATOM 1914 O O . PRO A 1 235 ? -10.126 -4.522 17.759 1.00 90.00 235 PRO A O 1
ATOM 1917 N N . ILE A 1 236 ? -9.247 -2.519 18.237 1.00 87.62 236 ILE A N 1
ATOM 1918 C CA . ILE A 1 236 ? -9.667 -2.484 19.653 1.00 87.62 236 ILE A CA 1
ATOM 1919 C C . ILE A 1 236 ? -10.646 -1.317 19.864 1.00 87.62 236 ILE A C 1
ATOM 1921 O O . ILE A 1 236 ? -10.288 -0.246 20.355 1.00 87.62 236 ILE A O 1
ATOM 1925 N N . ARG A 1 237 ? -11.902 -1.521 19.454 1.00 83.69 237 ARG A N 1
ATOM 1926 C CA . ARG A 1 237 ? -12.957 -0.491 19.479 1.00 83.69 237 ARG A CA 1
ATOM 1927 C C . ARG A 1 237 ? -13.533 -0.270 20.878 1.00 83.69 237 ARG A C 1
ATOM 1929 O O . ARG A 1 237 ? -13.553 -1.180 21.703 1.00 83.69 237 ARG A O 1
ATOM 1936 N N . GLY A 1 238 ? -14.047 0.938 21.118 1.00 83.88 238 GLY A N 1
ATOM 1937 C CA . GLY A 1 238 ? -14.776 1.274 22.345 1.00 83.88 238 GLY A CA 1
ATOM 1938 C C . GLY A 1 238 ? -13.904 1.340 23.602 1.00 83.88 238 GLY A C 1
ATOM 1939 O O . GLY A 1 238 ? -14.434 1.299 24.708 1.00 83.88 238 GLY A O 1
ATOM 1940 N N . LYS A 1 239 ? -12.579 1.424 23.442 1.00 90.31 239 LYS A N 1
ATOM 1941 C CA . LYS A 1 239 ? -11.612 1.488 24.540 1.00 90.31 239 LYS A CA 1
ATOM 1942 C C . LYS A 1 239 ? -10.927 2.844 24.610 1.00 90.31 239 LYS A C 1
ATOM 1944 O O . LYS A 1 239 ? -10.579 3.404 23.570 1.00 90.31 239 LYS A O 1
ATOM 1949 N N . THR A 1 240 ? -10.689 3.336 25.820 1.00 95.25 240 THR A N 1
ATOM 1950 C CA . THR A 1 240 ? -9.848 4.512 26.063 1.00 95.25 240 THR A CA 1
ATOM 1951 C C . THR A 1 240 ? -8.383 4.100 25.950 1.00 95.25 240 THR A C 1
ATOM 1953 O O . THR A 1 240 ? -7.931 3.185 26.641 1.00 95.25 240 THR A O 1
ATOM 1956 N N . VAL A 1 241 ? -7.627 4.760 25.074 1.00 97.44 241 VAL A N 1
ATOM 1957 C CA . VAL A 1 241 ? -6.252 4.367 24.735 1.00 97.44 241 VAL A CA 1
ATOM 1958 C C . VAL A 1 241 ? -5.273 5.483 25.070 1.00 97.44 241 VAL A C 1
ATOM 1960 O O . VAL A 1 241 ? -5.433 6.612 24.612 1.00 97.44 241 VAL A O 1
ATOM 1963 N N . LEU A 1 242 ? -4.212 5.155 25.812 1.00 98.19 242 LEU A N 1
ATOM 1964 C CA . LEU A 1 242 ? -3.046 6.027 25.964 1.00 98.19 242 LEU A CA 1
ATOM 1965 C C . LEU A 1 242 ? -2.033 5.719 24.854 1.00 98.19 242 LEU A C 1
ATOM 1967 O O . LEU A 1 242 ? -1.382 4.677 24.874 1.00 98.19 242 LEU A O 1
ATOM 1971 N N . GLY A 1 243 ? -1.898 6.622 23.890 1.00 97.75 243 GLY A N 1
ATOM 1972 C CA . GLY A 1 243 ? -0.877 6.591 22.848 1.00 97.75 243 GLY A CA 1
ATOM 1973 C C . GLY A 1 243 ? 0.439 7.194 23.316 1.00 97.75 243 GLY A C 1
ATOM 1974 O O . GLY A 1 243 ? 0.457 8.246 23.958 1.00 97.75 243 GLY A O 1
ATOM 1975 N N . ILE A 1 244 ? 1.540 6.530 22.971 1.00 97.31 244 ILE A N 1
ATOM 1976 C CA . ILE A 1 244 ? 2.902 6.961 23.269 1.00 97.31 244 ILE A CA 1
ATOM 1977 C C . ILE A 1 244 ? 3.717 6.960 21.976 1.00 97.31 244 ILE A C 1
ATOM 1979 O O . ILE A 1 244 ? 3.985 5.897 21.418 1.00 97.31 244 ILE A O 1
ATOM 1983 N N . ASP A 1 245 ? 4.135 8.147 21.543 1.00 96.12 245 ASP A N 1
ATOM 1984 C CA . ASP A 1 245 ? 5.128 8.354 20.484 1.00 96.12 245 ASP A CA 1
ATOM 1985 C C . ASP A 1 245 ? 6.516 8.522 21.132 1.00 96.12 245 ASP A C 1
ATOM 1987 O O . ASP A 1 245 ? 6.790 9.578 21.725 1.00 96.12 245 ASP A O 1
ATOM 1991 N N . PRO A 1 246 ? 7.369 7.483 21.140 1.00 92.31 246 PRO A N 1
ATOM 1992 C CA . PRO A 1 246 ? 8.652 7.523 21.822 1.00 92.31 246 PRO A CA 1
ATOM 1993 C C . PRO A 1 246 ? 9.635 8.508 21.170 1.00 92.31 246 PRO A C 1
ATOM 1995 O O . PRO A 1 246 ? 9.652 8.740 19.964 1.00 92.31 246 PRO A O 1
ATOM 1998 N N . GLY A 1 247 ? 10.510 9.084 21.993 1.00 89.06 247 GLY A N 1
ATOM 1999 C CA . GLY A 1 247 ? 11.562 9.979 21.527 1.00 89.06 247 GLY A CA 1
ATOM 2000 C C . GLY A 1 247 ? 12.610 10.266 22.597 1.00 89.06 247 GLY A C 1
ATOM 2001 O O . GLY A 1 247 ? 12.342 10.162 23.794 1.00 89.06 247 GLY A O 1
ATOM 2002 N N . TYR A 1 248 ? 13.811 10.637 22.146 1.00 85.50 248 TYR A N 1
ATOM 2003 C CA . TYR A 1 248 ? 14.926 11.030 23.012 1.00 85.50 248 TYR A CA 1
ATOM 2004 C C . TYR A 1 248 ? 14.902 12.544 23.272 1.00 85.50 248 TYR A C 1
ATOM 2006 O O . TYR A 1 248 ? 14.213 12.998 24.182 1.00 85.50 248 TYR A O 1
ATOM 2014 N N . ASP A 1 249 ? 15.591 13.330 22.439 1.00 84.00 249 ASP A N 1
ATOM 2015 C CA . ASP A 1 249 ? 15.803 14.769 22.663 1.00 84.00 249 ASP A CA 1
ATOM 2016 C C . ASP A 1 249 ? 14.501 15.580 22.628 1.00 84.00 249 ASP A C 1
ATOM 2018 O O . ASP A 1 249 ? 14.302 16.484 23.432 1.00 84.00 249 ASP A O 1
ATOM 2022 N N . ASN A 1 250 ? 13.568 15.199 21.751 1.00 84.56 250 ASN A N 1
ATOM 2023 C CA . ASN A 1 250 ? 12.257 15.846 21.623 1.00 84.56 250 ASN A CA 1
ATOM 2024 C C . ASN A 1 250 ? 11.208 15.290 22.607 1.00 84.56 250 ASN A C 1
ATOM 2026 O O . ASN A 1 250 ? 10.018 15.567 22.441 1.00 84.56 250 ASN A O 1
ATOM 2030 N N . GLY A 1 251 ? 11.623 14.440 23.553 1.00 90.44 251 GLY A N 1
ATOM 2031 C CA . GLY A 1 251 ? 10.748 13.745 24.495 1.00 90.44 251 GLY A CA 1
ATOM 2032 C C . GLY A 1 251 ? 9.830 12.699 23.853 1.00 90.44 251 GLY A C 1
ATOM 2033 O O . GLY A 1 251 ? 9.678 12.616 22.629 1.00 90.44 251 GLY A O 1
ATOM 2034 N N . CYS A 1 252 ? 9.200 11.899 24.707 1.00 93.94 252 CYS A N 1
ATOM 2035 C CA . CYS A 1 252 ? 8.115 10.984 24.374 1.00 93.94 252 CYS A CA 1
ATOM 2036 C C . CYS A 1 252 ? 6.783 11.732 24.482 1.00 93.94 252 CYS A C 1
ATOM 2038 O O . CYS A 1 252 ? 6.490 12.323 25.525 1.00 93.94 252 CYS A O 1
ATOM 2040 N N . LYS A 1 253 ? 5.978 11.719 23.420 1.00 96.19 253 LYS A N 1
ATOM 2041 C CA . LYS A 1 253 ? 4.675 12.391 23.395 1.00 96.19 253 LYS A CA 1
ATOM 2042 C C . LYS A 1 253 ? 3.598 11.420 23.824 1.00 96.19 253 LYS A C 1
ATOM 2044 O O . LYS A 1 253 ? 3.602 10.260 23.424 1.00 96.19 253 LYS A O 1
ATOM 2049 N N . LEU A 1 254 ? 2.690 11.916 24.645 1.00 97.75 254 LEU A N 1
ATOM 2050 C CA . LEU A 1 254 ? 1.590 11.171 25.228 1.00 97.75 254 LEU A CA 1
ATOM 2051 C C . LEU A 1 254 ? 0.283 11.785 24.744 1.00 97.75 254 LEU A C 1
ATOM 2053 O O . LEU A 1 254 ? 0.141 13.010 24.747 1.00 97.75 254 LEU A O 1
ATOM 2057 N N . ALA A 1 255 ? -0.677 10.943 24.382 1.00 97.94 255 ALA A N 1
ATOM 2058 C CA . ALA A 1 255 ? -2.042 11.367 24.106 1.00 97.94 255 ALA A CA 1
ATOM 2059 C C . ALA A 1 255 ? -3.032 10.320 24.612 1.00 97.94 255 ALA A C 1
ATOM 2061 O O . ALA A 1 255 ? -2.919 9.147 24.272 1.00 97.94 255 ALA A O 1
ATOM 2062 N N . VAL A 1 256 ? -4.013 10.737 25.406 1.00 98.19 256 VAL A N 1
ATOM 2063 C CA . VAL A 1 256 ? -5.148 9.891 25.773 1.00 98.19 256 VAL A CA 1
ATOM 2064 C C . VAL A 1 256 ? -6.270 10.147 24.784 1.00 98.19 256 VAL A C 1
ATOM 2066 O O . VAL A 1 256 ? -6.667 11.293 24.567 1.00 98.19 256 VAL A O 1
ATOM 2069 N N . VAL A 1 257 ? -6.781 9.071 24.206 1.00 96.50 257 VAL A N 1
ATOM 2070 C CA . VAL A 1 257 ? -7.859 9.079 23.228 1.00 96.50 257 VAL A CA 1
ATOM 2071 C C . VAL A 1 257 ? -9.057 8.334 23.807 1.00 96.50 257 VAL A C 1
ATOM 2073 O O . VAL A 1 257 ? -8.919 7.218 24.303 1.00 96.50 257 VAL A O 1
ATOM 2076 N N . SER A 1 258 ? -10.231 8.960 23.758 1.00 94.12 258 SER A N 1
ATOM 2077 C CA . SER A 1 258 ? -11.493 8.399 24.250 1.00 94.12 258 SER A CA 1
ATOM 2078 C C . SER A 1 258 ? -11.935 7.167 23.439 1.00 94.12 258 SER A C 1
ATOM 2080 O O . SER A 1 258 ? -11.402 6.936 22.348 1.00 94.12 258 SER A O 1
ATOM 2082 N N . PRO A 1 259 ? -12.964 6.417 23.883 1.00 88.62 259 PRO A N 1
ATOM 2083 C CA . PRO A 1 259 ? -13.530 5.285 23.137 1.00 88.62 259 PRO A CA 1
ATOM 2084 C C . PRO A 1 259 ? -13.948 5.597 21.692 1.00 88.62 259 PRO A C 1
ATOM 2086 O O . PRO A 1 259 ? -14.028 4.691 20.864 1.00 88.62 259 PRO A O 1
ATOM 2089 N N . TRP A 1 260 ? -14.194 6.876 21.393 1.00 83.88 260 TRP A N 1
ATOM 2090 C CA . TRP A 1 260 ? -14.639 7.386 20.093 1.00 83.88 260 TRP A CA 1
ATOM 2091 C C . TRP A 1 260 ? -13.510 7.989 19.250 1.00 83.88 260 TRP A C 1
ATOM 2093 O O . TRP A 1 260 ? -13.768 8.614 18.226 1.00 83.88 260 TRP A O 1
ATOM 2103 N N . GLY A 1 261 ? -12.257 7.871 19.688 1.00 87.00 261 GLY A N 1
ATOM 2104 C CA . GLY A 1 261 ? -11.128 8.440 18.961 1.00 87.00 261 GLY A CA 1
ATOM 2105 C C . GLY A 1 261 ? -10.863 9.917 19.268 1.00 87.00 261 GLY A C 1
ATOM 2106 O O . GLY A 1 261 ? -9.988 10.509 18.645 1.00 87.00 261 GLY A O 1
ATOM 2107 N N . VAL A 1 262 ? -11.560 10.553 20.211 1.00 90.00 262 VAL A N 1
ATOM 2108 C CA . VAL A 1 262 ? -11.350 11.983 20.511 1.00 90.00 262 VAL A CA 1
ATOM 2109 C C . VAL A 1 262 ? -10.176 12.151 21.484 1.00 90.00 262 VAL A C 1
ATOM 2111 O O . VAL A 1 262 ? -10.195 11.513 22.538 1.00 90.00 262 VAL A O 1
ATOM 2114 N N . PRO A 1 263 ? -9.157 12.978 21.184 1.00 94.50 263 PRO A N 1
ATOM 2115 C CA . PRO A 1 263 ? -8.087 13.266 22.134 1.00 94.50 263 PRO A CA 1
ATOM 2116 C C . PRO A 1 263 ? -8.631 14.062 23.327 1.00 94.50 263 PRO A C 1
ATOM 2118 O O . PRO A 1 263 ? -9.267 15.096 23.148 1.00 94.50 263 PRO A O 1
ATOM 2121 N N . ILE A 1 264 ? -8.384 13.574 24.544 1.00 96.06 264 ILE A N 1
ATOM 2122 C CA . ILE A 1 264 ? -8.905 14.159 25.795 1.00 96.06 264 ILE A CA 1
ATOM 2123 C C . ILE A 1 264 ? -7.808 14.629 26.754 1.00 96.06 264 ILE A C 1
ATOM 2125 O O . ILE A 1 264 ? -8.071 15.434 27.644 1.00 96.06 264 ILE A O 1
ATOM 2129 N N . ALA A 1 265 ? -6.573 14.159 26.575 1.00 97.06 265 ALA A N 1
ATOM 2130 C CA . ALA A 1 265 ? -5.412 14.649 27.307 1.00 97.06 265 ALA A CA 1
ATOM 2131 C C . ALA A 1 265 ? -4.133 14.435 26.508 1.00 97.06 265 ALA A C 1
ATOM 2133 O O . ALA A 1 265 ? -4.054 13.535 25.674 1.00 97.06 265 ALA A O 1
ATOM 2134 N N . SER A 1 266 ? -3.110 15.230 26.800 1.00 96.44 266 SER A N 1
ATOM 2135 C CA . SER A 1 266 ? -1.800 15.105 26.169 1.00 96.44 266 SER A CA 1
ATOM 2136 C C . SER A 1 266 ? -0.682 15.528 27.110 1.00 96.44 266 SER A C 1
ATOM 2138 O O . SER A 1 266 ? -0.909 16.298 28.042 1.00 96.44 266 SER A O 1
ATOM 2140 N N . GLY A 1 267 ? 0.535 15.073 26.834 1.00 94.81 267 GLY A N 1
ATOM 2141 C CA . GLY A 1 267 ? 1.723 15.455 27.589 1.00 94.81 267 GLY A CA 1
ATOM 2142 C C . GLY A 1 267 ? 3.009 15.135 26.839 1.00 94.81 267 GLY A C 1
ATOM 2143 O O . GLY A 1 267 ? 2.997 14.449 25.818 1.00 94.81 267 GLY A O 1
ATOM 2144 N N . ILE A 1 268 ? 4.130 15.634 27.352 1.00 95.31 268 ILE A N 1
ATOM 2145 C CA . ILE A 1 268 ? 5.469 15.298 26.861 1.00 95.31 268 ILE A CA 1
ATOM 2146 C C . ILE A 1 268 ? 6.327 14.935 28.068 1.00 95.31 268 ILE A C 1
ATOM 2148 O O . ILE A 1 268 ? 6.387 15.686 29.041 1.00 95.31 268 ILE A O 1
ATOM 2152 N N . VAL A 1 269 ? 6.985 13.783 28.001 1.00 94.31 269 VAL A N 1
ATOM 2153 C CA . VAL A 1 269 ? 7.829 13.241 29.072 1.00 94.31 269 VAL A CA 1
ATOM 2154 C C . VAL A 1 269 ? 9.213 12.888 28.537 1.00 94.31 269 VAL A C 1
ATOM 2156 O O . VAL A 1 269 ? 9.388 12.667 27.343 1.00 94.31 269 VAL A O 1
ATOM 2159 N N . TYR A 1 270 ? 10.219 12.834 29.407 1.00 92.69 270 TYR A N 1
ATOM 2160 C CA . TYR A 1 270 ? 11.611 12.600 29.014 1.00 92.69 270 TYR A CA 1
ATOM 2161 C C . TYR A 1 270 ? 12.185 11.438 29.814 1.00 92.69 270 TYR A C 1
ATOM 2163 O O . TYR A 1 270 ? 12.144 11.463 31.038 1.00 92.69 270 TYR A O 1
ATOM 2171 N N . VAL A 1 271 ? 12.759 10.441 29.139 1.00 88.00 271 VAL A N 1
ATOM 2172 C CA . VAL A 1 271 ? 13.300 9.224 29.785 1.00 88.00 271 VAL A CA 1
ATOM 2173 C C . VAL A 1 271 ? 14.822 9.112 29.746 1.00 88.00 271 VAL A C 1
ATOM 2175 O O . VAL A 1 271 ? 15.385 8.093 30.141 1.00 88.00 271 VAL A O 1
ATOM 2178 N N . THR A 1 272 ? 15.503 10.163 29.290 1.00 84.56 272 THR A N 1
ATOM 2179 C CA . THR A 1 272 ? 16.965 10.196 29.142 1.00 84.56 272 THR A CA 1
ATOM 2180 C C . THR A 1 272 ? 17.707 10.308 30.477 1.00 84.56 272 THR A C 1
ATOM 2182 O O . THR A 1 272 ? 18.847 9.862 30.576 1.00 84.56 272 THR A O 1
ATOM 2185 N N . THR A 1 273 ? 17.073 10.852 31.520 1.00 88.19 273 THR A N 1
ATOM 2186 C CA . THR A 1 273 ? 17.653 11.012 32.865 1.00 88.19 273 THR A CA 1
ATOM 2187 C C . THR A 1 273 ? 16.866 10.228 33.911 1.00 88.19 273 THR A C 1
ATOM 2189 O O . THR A 1 273 ? 15.695 9.910 33.715 1.00 88.19 273 THR A O 1
ATOM 2192 N N . GLU A 1 274 ? 17.485 9.930 35.056 1.00 86.56 274 GLU A N 1
ATOM 2193 C CA . GLU A 1 274 ? 16.815 9.183 36.130 1.00 86.56 274 GLU A CA 1
ATOM 2194 C C . GLU A 1 274 ? 15.630 9.958 36.730 1.00 86.56 274 GLU A C 1
ATOM 2196 O O . GLU A 1 274 ? 14.549 9.402 36.914 1.00 86.56 274 GLU A O 1
ATOM 2201 N N . SER A 1 275 ? 15.785 11.271 36.935 1.00 88.50 275 SER A N 1
ATOM 2202 C CA . SER A 1 275 ? 14.673 12.149 37.321 1.00 88.50 275 SER A CA 1
ATOM 2203 C C . SER A 1 275 ? 13.574 12.180 36.255 1.00 88.50 275 SER A C 1
ATOM 2205 O O . SER A 1 275 ? 12.390 12.142 36.586 1.00 88.50 275 SER A O 1
ATOM 2207 N N . GLY A 1 276 ? 13.953 12.175 34.975 1.00 88.69 276 GLY A N 1
ATOM 2208 C CA . GLY A 1 276 ? 13.030 12.078 33.850 1.00 88.69 276 GLY A CA 1
ATOM 2209 C C . GLY A 1 276 ? 12.205 10.789 33.867 1.00 88.69 276 GLY A C 1
ATOM 2210 O O . GLY A 1 276 ? 10.984 10.841 33.718 1.00 88.69 276 GLY A O 1
ATOM 2211 N N . LYS A 1 277 ? 12.829 9.635 34.133 1.00 89.62 277 LYS A N 1
ATOM 2212 C CA . LYS A 1 277 ? 12.119 8.350 34.264 1.00 89.62 277 LYS A CA 1
ATOM 2213 C C . LYS A 1 277 ? 11.112 8.365 35.409 1.00 89.62 277 LYS A C 1
ATOM 2215 O O . LYS A 1 277 ? 9.985 7.920 35.217 1.00 89.62 277 LYS A O 1
ATOM 2220 N N . ILE A 1 278 ? 11.485 8.903 36.572 1.00 91.62 278 ILE A N 1
ATOM 2221 C CA . ILE A 1 278 ? 10.580 9.013 37.728 1.00 91.62 278 ILE A CA 1
ATOM 2222 C C . ILE A 1 278 ? 9.373 9.895 37.380 1.00 91.62 278 ILE A C 1
ATOM 2224 O O . ILE A 1 278 ? 8.230 9.496 37.611 1.00 91.62 278 ILE A O 1
ATOM 2228 N N . ASN A 1 279 ? 9.615 11.054 36.761 1.00 92.31 279 ASN A N 1
ATOM 2229 C CA . ASN A 1 279 ? 8.552 11.951 36.304 1.00 92.31 279 ASN A CA 1
ATOM 2230 C C . ASN A 1 279 ? 7.655 11.277 35.257 1.00 92.31 279 ASN A C 1
ATOM 2232 O O . ASN A 1 279 ? 6.435 11.387 35.331 1.00 92.31 279 ASN A O 1
ATOM 2236 N N . THR A 1 280 ? 8.251 10.523 34.331 1.00 93.75 280 THR A N 1
ATOM 2237 C CA . THR A 1 280 ? 7.528 9.750 33.315 1.00 93.75 280 THR A CA 1
ATOM 2238 C C . THR A 1 280 ? 6.627 8.698 33.959 1.00 93.75 280 THR A C 1
ATOM 2240 O O . THR A 1 280 ? 5.452 8.619 33.616 1.00 93.75 280 THR A O 1
ATOM 2243 N N . CYS A 1 281 ? 7.125 7.931 34.935 1.00 94.44 281 CYS A N 1
ATOM 2244 C CA . CYS A 1 281 ? 6.310 6.971 35.685 1.00 94.44 281 CYS A CA 1
ATOM 2245 C C . CYS A 1 281 ? 5.121 7.640 36.385 1.00 94.44 281 CYS A C 1
ATOM 2247 O O . CYS A 1 281 ? 4.005 7.123 36.324 1.00 94.44 281 CYS A O 1
ATOM 2249 N N . SER A 1 282 ? 5.357 8.775 37.052 1.00 94.94 282 SER A N 1
ATOM 2250 C CA . SER A 1 282 ? 4.301 9.538 37.726 1.00 94.94 282 SER A CA 1
ATOM 2251 C C . SER A 1 282 ? 3.228 9.982 36.732 1.00 94.94 282 SER A C 1
ATOM 2253 O O . SER A 1 282 ? 2.040 9.759 36.958 1.00 94.94 282 SER A O 1
ATOM 2255 N N . GLU A 1 283 ? 3.647 10.534 35.594 1.00 96.44 283 GLU A N 1
ATOM 2256 C CA . GLU A 1 283 ? 2.739 11.072 34.585 1.00 96.44 283 GLU A CA 1
ATOM 2257 C C . GLU A 1 283 ? 1.945 9.980 33.858 1.00 96.44 283 GLU A C 1
ATOM 2259 O O . GLU A 1 283 ? 0.731 10.104 33.704 1.00 96.44 283 GLU A O 1
ATOM 2264 N N . LEU A 1 284 ? 2.586 8.866 33.487 1.00 96.50 284 LEU A N 1
ATOM 2265 C CA . LEU A 1 284 ? 1.899 7.701 32.920 1.00 96.50 284 LEU A CA 1
ATOM 2266 C C . LEU A 1 284 ? 0.851 7.157 33.893 1.00 96.50 284 LEU A C 1
ATOM 2268 O O . LEU A 1 284 ? -0.282 6.891 33.497 1.00 96.50 284 LEU A O 1
ATOM 2272 N N . LYS A 1 285 ? 1.203 7.032 35.178 1.00 96.25 285 LYS A N 1
ATOM 2273 C CA . LYS A 1 285 ? 0.264 6.600 36.219 1.00 96.25 285 LYS A CA 1
ATOM 2274 C C . LYS A 1 285 ? -0.895 7.583 36.357 1.00 96.25 285 LYS A C 1
ATOM 2276 O O . LYS A 1 285 ? -2.042 7.153 36.403 1.00 96.25 285 LYS A O 1
ATOM 2281 N N . ARG A 1 286 ? -0.616 8.889 36.379 1.00 96.81 286 ARG A N 1
ATOM 2282 C CA . ARG A 1 286 ? -1.639 9.936 36.455 1.00 96.81 286 ARG A CA 1
ATOM 2283 C C . ARG A 1 286 ? -2.620 9.830 35.287 1.00 96.81 286 ARG A C 1
ATOM 2285 O O . ARG A 1 286 ? -3.814 9.737 35.529 1.00 96.81 286 ARG A O 1
ATOM 2292 N N . LEU A 1 287 ? -2.132 9.794 34.046 1.00 97.31 287 LEU A N 1
ATOM 2293 C CA . LEU A 1 287 ? -2.983 9.728 32.854 1.00 97.31 287 LEU A CA 1
ATOM 2294 C C . LEU A 1 287 ? -3.840 8.458 32.824 1.00 97.31 287 LEU A C 1
ATOM 2296 O O . LEU A 1 287 ? -5.048 8.545 32.623 1.00 97.31 287 LEU A O 1
ATOM 2300 N N . VAL A 1 288 ? -3.237 7.296 33.081 1.00 96.50 288 VAL A N 1
ATOM 2301 C CA . VAL A 1 288 ? -3.960 6.018 33.092 1.00 96.50 288 VAL A CA 1
ATOM 2302 C C . VAL A 1 288 ? -5.082 6.018 34.128 1.00 96.50 288 VAL A C 1
ATOM 2304 O O . VAL A 1 288 ? -6.197 5.625 33.804 1.00 96.50 288 VAL A O 1
ATOM 2307 N N . LEU A 1 289 ? -4.800 6.469 35.355 1.00 96.06 289 LEU A N 1
ATOM 2308 C CA . LEU A 1 289 ? -5.776 6.447 36.446 1.00 96.06 289 LEU A CA 1
ATOM 2309 C C . LEU A 1 289 ? -6.849 7.532 36.301 1.00 96.06 289 LEU A C 1
ATOM 2311 O O . LEU A 1 289 ? -8.006 7.276 36.608 1.00 96.06 289 LEU A O 1
ATOM 2315 N N . THR A 1 290 ? -6.484 8.738 35.856 1.00 96.94 290 THR A N 1
ATOM 2316 C CA . THR A 1 290 ? -7.430 9.857 35.705 1.00 96.94 290 THR A CA 1
ATOM 2317 C C . THR A 1 290 ? -8.423 9.624 34.574 1.00 96.94 290 THR A C 1
ATOM 2319 O O . THR A 1 290 ? -9.577 10.016 34.702 1.00 96.94 290 THR A O 1
ATOM 2322 N N . PHE A 1 291 ? -7.982 9.015 33.473 1.00 96.62 291 PHE A N 1
ATOM 2323 C CA . PHE A 1 291 ? -8.819 8.809 32.290 1.00 96.62 291 PHE A CA 1
ATOM 2324 C C . PHE A 1 291 ? -9.282 7.364 32.118 1.00 96.62 291 PHE A C 1
ATOM 2326 O O . PHE A 1 291 ? -9.828 7.038 31.070 1.00 96.62 291 PHE A O 1
ATOM 2333 N N . GLU A 1 292 ? -9.045 6.510 33.118 1.00 95.69 292 GLU A N 1
ATOM 2334 C CA . GLU A 1 292 ? -9.477 5.108 33.124 1.00 95.69 292 GLU A CA 1
ATOM 2335 C C . GLU A 1 292 ? -9.079 4.383 31.828 1.00 95.69 292 GLU A C 1
ATOM 2337 O O . GLU A 1 292 ? -9.893 3.754 31.155 1.00 95.69 292 GLU A O 1
ATOM 2342 N N . CYS A 1 293 ? -7.815 4.544 31.424 1.00 95.81 293 CYS A N 1
ATOM 2343 C CA . CYS A 1 293 ? -7.331 3.960 30.174 1.00 95.81 293 CYS A CA 1
ATOM 2344 C C . CYS A 1 293 ? -7.455 2.432 30.225 1.00 95.81 293 CYS A C 1
ATOM 2346 O O . CYS A 1 293 ? -7.071 1.818 31.213 1.00 95.81 293 CYS A O 1
ATOM 2348 N N . ASP A 1 294 ? -7.914 1.808 29.144 1.00 94.12 294 ASP A N 1
ATOM 2349 C CA . ASP A 1 294 ? -8.006 0.349 29.044 1.00 94.12 294 ASP A CA 1
ATOM 2350 C C . ASP A 1 294 ? -6.675 -0.279 28.605 1.00 94.12 294 ASP A C 1
ATOM 2352 O O . ASP A 1 294 ? -6.323 -1.390 29.002 1.00 94.12 294 ASP A O 1
ATOM 2356 N N . ILE A 1 295 ? -5.944 0.412 27.724 1.00 94.75 295 ILE A N 1
ATOM 2357 C CA . ILE A 1 295 ? -4.743 -0.116 27.071 1.00 94.75 295 ILE A CA 1
ATOM 2358 C C . ILE A 1 295 ? -3.787 1.005 26.654 1.00 94.75 295 ILE A C 1
ATOM 2360 O O . ILE A 1 295 ? -4.194 2.135 26.373 1.00 94.75 295 ILE A O 1
ATOM 2364 N N . ILE A 1 296 ? -2.497 0.675 26.592 1.00 96.81 296 ILE A N 1
ATOM 2365 C CA . ILE A 1 296 ? -1.441 1.572 26.115 1.00 96.81 296 ILE A CA 1
ATOM 2366 C C . ILE A 1 296 ? -1.006 1.166 24.699 1.00 96.81 296 ILE A C 1
ATOM 2368 O O . ILE A 1 296 ? -0.629 0.017 24.460 1.00 96.81 296 ILE A O 1
ATOM 2372 N N . ALA A 1 297 ? -1.008 2.115 23.765 1.00 95.88 297 ALA A N 1
ATOM 2373 C CA . ALA A 1 297 ? -0.429 1.971 22.433 1.00 95.88 297 ALA A CA 1
ATOM 2374 C C . ALA A 1 297 ? 0.977 2.589 22.417 1.00 95.88 297 ALA A C 1
ATOM 2376 O O . ALA A 1 297 ? 1.122 3.794 22.603 1.00 95.88 297 ALA A O 1
ATOM 2377 N N . LEU A 1 298 ? 2.014 1.782 22.191 1.00 94.06 298 LEU A N 1
ATOM 2378 C CA . LEU A 1 298 ? 3.406 2.242 22.143 1.00 94.06 298 LEU A CA 1
ATOM 2379 C C . LEU A 1 298 ? 3.937 2.208 20.707 1.00 94.06 298 LEU A C 1
ATOM 2381 O O . LEU A 1 298 ? 3.979 1.141 20.101 1.00 94.06 298 LEU A O 1
ATOM 2385 N N . GLY A 1 299 ? 4.389 3.344 20.178 1.00 90.31 299 GLY A N 1
ATOM 2386 C CA . GLY A 1 299 ? 5.083 3.409 18.891 1.00 90.31 299 GLY A CA 1
ATOM 2387 C C . GLY A 1 299 ? 6.368 2.574 18.870 1.00 90.31 299 GLY A C 1
ATOM 2388 O O . GLY A 1 299 ? 7.037 2.416 19.891 1.00 90.31 299 GLY A O 1
ATOM 2389 N N . ASN A 1 300 ? 6.715 1.999 17.717 1.00 84.06 300 ASN A N 1
ATOM 2390 C CA . ASN A 1 300 ? 7.874 1.120 17.520 1.00 84.06 300 ASN A CA 1
ATOM 2391 C C . ASN A 1 300 ? 9.196 1.840 17.169 1.00 84.06 300 ASN A C 1
ATOM 2393 O O . ASN A 1 300 ? 10.108 1.218 16.614 1.00 84.06 300 ASN A O 1
ATOM 2397 N N . GLY A 1 301 ? 9.318 3.116 17.522 1.00 82.88 301 GLY A N 1
ATOM 2398 C CA . GLY A 1 301 ? 10.358 4.024 17.059 1.00 82.88 301 GLY A CA 1
ATOM 2399 C C . GLY A 1 301 ? 11.573 4.177 17.926 1.00 82.88 301 GLY A C 1
ATOM 2400 O O . GLY A 1 301 ? 11.905 3.360 18.791 1.00 82.88 301 GLY A O 1
ATOM 2401 N N . LYS A 1 302 ? 12.261 5.293 17.685 1.00 81.81 302 LYS A N 1
ATOM 2402 C CA . LYS A 1 302 ? 13.423 5.712 18.469 1.00 81.81 302 LYS A CA 1
ATOM 2403 C C . LYS A 1 302 ? 12.981 5.990 19.908 1.00 81.81 302 LYS A C 1
ATOM 2405 O O . LYS A 1 302 ? 12.149 6.853 20.135 1.00 81.81 302 LYS A O 1
ATOM 2410 N N . GLY A 1 303 ? 13.560 5.281 20.875 1.00 82.44 303 GLY A N 1
ATOM 2411 C CA . GLY A 1 303 ? 13.184 5.384 22.290 1.00 82.44 303 GLY A CA 1
ATOM 2412 C C . GLY A 1 303 ? 12.107 4.391 22.745 1.00 82.44 303 GLY A C 1
ATOM 2413 O O . GLY A 1 303 ? 11.761 4.364 23.927 1.00 82.44 303 GLY A O 1
ATOM 2414 N N . CYS A 1 304 ? 11.567 3.563 21.838 1.00 84.44 304 CYS A N 1
ATOM 2415 C CA . CYS A 1 304 ? 10.528 2.582 22.169 1.00 84.44 304 CYS A CA 1
ATOM 2416 C C . CYS A 1 304 ? 10.997 1.595 23.247 1.00 84.44 304 CYS A C 1
ATOM 2418 O O . CYS A 1 304 ? 10.268 1.332 24.198 1.00 84.44 304 CYS A O 1
ATOM 2420 N N . ARG A 1 305 ? 12.230 1.078 23.146 1.00 80.12 305 ARG A N 1
ATOM 2421 C CA . ARG A 1 305 ? 12.759 0.051 24.066 1.00 80.12 305 ARG A CA 1
ATOM 2422 C C . ARG A 1 305 ? 12.866 0.554 25.505 1.00 80.12 305 ARG A C 1
ATOM 2424 O O . ARG A 1 305 ? 12.570 -0.180 26.448 1.00 80.12 305 ARG A O 1
ATOM 2431 N N . GLU A 1 306 ? 13.302 1.794 25.675 1.00 83.44 306 GLU A N 1
ATOM 2432 C CA . GLU A 1 306 ? 13.477 2.446 26.967 1.00 83.44 306 GLU A CA 1
ATOM 2433 C C . GLU A 1 306 ? 12.124 2.627 27.662 1.00 83.44 306 GLU A C 1
ATOM 2435 O O . GLU A 1 306 ? 11.970 2.246 28.825 1.00 83.44 306 GLU A O 1
ATOM 2440 N N . ILE A 1 307 ? 11.121 3.116 26.925 1.00 89.69 307 ILE A N 1
ATOM 2441 C CA . ILE A 1 307 ? 9.746 3.253 27.421 1.00 89.69 307 ILE A CA 1
ATOM 2442 C C . ILE A 1 307 ? 9.109 1.891 27.683 1.00 89.69 307 ILE A C 1
ATOM 2444 O O . ILE A 1 307 ? 8.471 1.700 28.714 1.00 89.69 307 ILE A O 1
ATOM 2448 N N . GLU A 1 308 ? 9.300 0.919 26.795 1.00 87.69 308 GLU A N 1
ATOM 2449 C CA . GLU A 1 308 ? 8.752 -0.426 26.954 1.00 87.69 308 GLU A CA 1
ATOM 2450 C C . GLU A 1 308 ? 9.281 -1.098 28.228 1.00 87.69 308 GLU A C 1
ATOM 2452 O O . GLU A 1 308 ? 8.529 -1.721 28.978 1.00 87.69 308 GLU A O 1
ATOM 2457 N N . THR A 1 309 ? 10.577 -0.938 28.509 1.00 84.88 309 THR A N 1
ATOM 2458 C CA . THR A 1 309 ? 11.205 -1.443 29.737 1.00 84.88 309 THR A CA 1
ATOM 2459 C C . THR A 1 309 ? 10.587 -0.794 30.975 1.00 84.88 309 THR A C 1
ATOM 2461 O O . THR A 1 309 ? 10.284 -1.487 31.951 1.00 84.88 309 THR A O 1
ATOM 2464 N N . LEU A 1 310 ? 10.340 0.519 30.921 1.00 90.00 310 LEU A N 1
ATOM 2465 C CA . LEU A 1 310 ? 9.679 1.261 31.991 1.00 90.00 310 LEU A CA 1
ATOM 2466 C C . LEU A 1 310 ? 8.240 0.770 32.214 1.00 90.00 310 LEU A C 1
ATOM 2468 O O . LEU A 1 310 ? 7.876 0.442 33.342 1.00 90.00 310 LEU A O 1
ATOM 2472 N N . LEU A 1 311 ? 7.453 0.635 31.142 1.00 91.19 311 LEU A N 1
ATOM 2473 C CA . LEU A 1 311 ? 6.076 0.137 31.186 1.00 91.19 311 LEU A CA 1
ATOM 2474 C C . LEU A 1 311 ? 6.003 -1.274 31.769 1.00 91.19 311 LEU A C 1
ATOM 2476 O O . LEU A 1 311 ? 5.211 -1.514 32.677 1.00 91.19 311 LEU A O 1
ATOM 2480 N N . ARG A 1 312 ? 6.862 -2.197 31.316 1.00 88.69 312 ARG A N 1
ATOM 2481 C CA . ARG A 1 312 ? 6.945 -3.558 31.877 1.00 88.69 312 ARG A CA 1
ATOM 2482 C C . ARG A 1 312 ? 7.214 -3.531 33.379 1.00 88.69 312 ARG A C 1
ATOM 2484 O O . ARG A 1 312 ? 6.568 -4.261 34.126 1.00 88.69 312 ARG A O 1
ATOM 2491 N N . CYS A 1 313 ? 8.145 -2.687 33.823 1.00 89.31 313 CYS A N 1
ATOM 2492 C CA . CYS A 1 313 ? 8.454 -2.526 35.240 1.00 89.31 313 CYS A CA 1
ATOM 2493 C C . CYS A 1 313 ? 7.227 -2.030 36.025 1.00 89.31 313 CYS A C 1
ATOM 2495 O O . CYS A 1 313 ? 6.844 -2.649 37.017 1.00 89.31 313 CYS A O 1
ATOM 2497 N N . MET A 1 314 ? 6.555 -0.982 35.538 1.00 93.12 314 MET A N 1
ATOM 2498 C CA . MET A 1 314 ? 5.353 -0.421 36.168 1.00 93.12 314 MET A CA 1
ATOM 2499 C C . MET A 1 314 ? 4.192 -1.425 36.243 1.00 93.12 314 MET A C 1
ATOM 2501 O O . MET A 1 314 ? 3.552 -1.536 37.290 1.00 93.12 314 MET A O 1
ATOM 2505 N N . ILE A 1 315 ? 3.940 -2.173 35.162 1.00 89.31 315 ILE A N 1
ATOM 2506 C CA . ILE A 1 315 ? 2.890 -3.203 35.095 1.00 89.31 315 ILE A CA 1
ATOM 2507 C C . ILE A 1 315 ? 3.191 -4.326 36.095 1.00 89.31 315 ILE A C 1
ATOM 2509 O O . ILE A 1 315 ? 2.340 -4.654 36.920 1.00 89.31 315 ILE A O 1
ATOM 2513 N N . ASN A 1 316 ? 4.420 -4.856 36.104 1.00 88.50 316 ASN A N 1
ATOM 2514 C CA . ASN A 1 316 ? 4.828 -5.919 37.033 1.00 88.50 316 ASN A CA 1
ATOM 2515 C C . ASN A 1 316 ? 4.770 -5.474 38.503 1.00 88.50 316 ASN A C 1
ATOM 2517 O O . ASN A 1 316 ? 4.466 -6.268 39.391 1.00 88.50 316 ASN A O 1
ATOM 2521 N N . GLN A 1 317 ? 5.034 -4.194 38.765 1.00 91.75 317 GLN A N 1
ATOM 2522 C CA . GLN A 1 317 ? 4.914 -3.585 40.090 1.00 91.75 317 GLN A CA 1
ATOM 2523 C C . GLN A 1 317 ? 3.475 -3.184 40.452 1.00 91.75 317 GLN A C 1
ATOM 2525 O O . GLN A 1 317 ? 3.268 -2.577 41.501 1.00 91.75 317 GLN A O 1
ATOM 2530 N N . ASN A 1 318 ? 2.475 -3.518 39.626 1.00 90.19 318 ASN A N 1
ATOM 2531 C CA . ASN A 1 318 ? 1.064 -3.189 39.849 1.00 90.19 318 ASN A CA 1
ATOM 2532 C C . ASN A 1 318 ? 0.799 -1.677 40.034 1.00 90.19 318 ASN A C 1
ATOM 2534 O O . ASN A 1 318 ? -0.116 -1.283 40.760 1.00 90.19 318 ASN A O 1
ATOM 2538 N N . GLN A 1 319 ? 1.583 -0.811 39.380 1.00 91.44 319 GLN A N 1
ATOM 2539 C CA . GLN A 1 319 ? 1.497 0.645 39.564 1.00 91.44 319 GLN A CA 1
ATOM 2540 C C . GLN A 1 319 ? 0.200 1.267 39.026 1.00 91.44 319 GLN A C 1
ATOM 2542 O O . GLN A 1 319 ? -0.128 2.383 39.422 1.00 91.44 319 GLN A O 1
ATOM 2547 N N . PHE A 1 320 ? -0.536 0.559 38.164 1.00 92.25 320 PHE A N 1
ATOM 2548 C CA . PHE A 1 320 ? -1.767 1.037 37.519 1.00 92.25 320 PHE A CA 1
ATOM 2549 C C . PHE A 1 320 ? -3.065 0.565 38.193 1.00 92.25 320 PHE A C 1
ATOM 2551 O O . PHE A 1 320 ? -4.149 0.807 37.668 1.00 92.25 320 PHE A O 1
ATOM 2558 N N . ARG A 1 321 ? -2.987 -0.083 39.365 1.00 89.31 321 ARG A N 1
ATOM 2559 C CA . ARG A 1 321 ? -4.188 -0.519 40.094 1.00 89.31 321 ARG A CA 1
ATOM 2560 C C . ARG A 1 321 ? -5.142 0.654 40.395 1.00 89.31 321 ARG A C 1
ATOM 2562 O O . ARG A 1 321 ? -4.661 1.738 40.727 1.00 89.31 321 ARG A O 1
ATOM 2569 N N . PRO A 1 322 ? -6.471 0.425 40.352 1.00 90.00 322 PRO A N 1
ATOM 2570 C CA . PRO A 1 322 ? -7.139 -0.880 40.228 1.00 90.00 322 PRO A CA 1
ATOM 2571 C C . PRO A 1 322 ? -7.230 -1.442 38.798 1.00 90.00 322 PRO A C 1
ATOM 2573 O O . PRO A 1 322 ? -7.703 -2.562 38.639 1.00 90.00 322 PRO A O 1
ATOM 2576 N N . PHE A 1 323 ? -6.765 -0.720 37.777 1.00 87.75 323 PHE A N 1
ATOM 2577 C CA . PHE A 1 323 ? -6.868 -1.144 36.381 1.00 87.75 323 PHE A CA 1
ATOM 2578 C C . PHE A 1 323 ? -5.795 -2.179 36.008 1.00 87.75 323 PHE A C 1
ATOM 2580 O O . PHE A 1 323 ? -4.611 -2.028 36.330 1.00 87.75 323 PHE A O 1
ATOM 2587 N N . GLU A 1 324 ? -6.202 -3.230 35.295 1.00 87.88 324 GLU A N 1
ATOM 2588 C CA . GLU A 1 324 ? -5.291 -4.213 34.705 1.00 87.88 324 GLU A CA 1
ATOM 2589 C C . GLU A 1 324 ? -4.847 -3.750 33.317 1.00 87.88 324 GLU A C 1
ATOM 2591 O O . GLU A 1 324 ? -5.456 -4.063 32.297 1.00 87.88 324 GLU A O 1
ATOM 2596 N N . ILE A 1 325 ? -3.769 -2.970 33.289 1.00 90.62 325 ILE A N 1
ATOM 2597 C CA . ILE A 1 325 ? -3.259 -2.376 32.054 1.00 90.62 325 ILE A CA 1
ATOM 2598 C C . ILE A 1 325 ? -2.310 -3.319 31.332 1.00 90.62 325 ILE A C 1
ATOM 2600 O O . ILE A 1 325 ? -1.343 -3.832 31.900 1.00 90.62 325 ILE A O 1
ATOM 2604 N N . THR A 1 326 ? -2.537 -3.450 30.030 1.00 89.94 326 THR A N 1
ATOM 2605 C CA . THR A 1 326 ? -1.588 -4.040 29.085 1.00 89.94 326 THR A CA 1
ATOM 2606 C C . THR A 1 326 ? -1.121 -2.987 28.083 1.00 89.94 326 THR A C 1
ATOM 2608 O O . THR A 1 326 ? -1.670 -1.884 28.006 1.00 89.94 326 THR A O 1
ATOM 2611 N N . TYR A 1 327 ? -0.081 -3.307 27.316 1.00 90.44 327 TYR A N 1
ATOM 2612 C CA . TYR A 1 327 ? 0.365 -2.460 26.217 1.00 90.44 327 TYR A CA 1
ATOM 2613 C C . TYR A 1 327 ? 0.510 -3.275 24.933 1.00 90.44 327 TYR A C 1
ATOM 2615 O O . TYR A 1 327 ? 0.818 -4.469 24.970 1.00 90.44 327 TYR A O 1
ATOM 2623 N N . LYS A 1 328 ? 0.318 -2.614 23.791 1.00 86.94 328 LYS A N 1
ATOM 2624 C CA . LYS A 1 328 ? 0.596 -3.163 22.464 1.00 86.94 328 LYS A CA 1
ATOM 2625 C C . LYS A 1 328 ? 1.519 -2.217 21.709 1.00 86.94 328 LYS A C 1
ATOM 2627 O O . LYS A 1 328 ? 1.310 -1.006 21.694 1.00 86.94 328 LYS A O 1
ATOM 2632 N N . VAL A 1 329 ? 2.542 -2.791 21.083 1.00 83.94 329 VAL A N 1
ATOM 2633 C CA . VAL A 1 329 ? 3.424 -2.050 20.180 1.00 83.94 329 VAL A CA 1
ATOM 2634 C C . VAL A 1 329 ? 2.718 -1.868 18.837 1.00 83.94 329 VAL A C 1
ATOM 2636 O O . VAL A 1 329 ? 2.187 -2.831 18.279 1.00 83.94 329 VAL A O 1
ATOM 2639 N N . VAL A 1 330 ? 2.711 -0.637 18.335 1.00 87.50 330 VAL A N 1
ATOM 2640 C CA . VAL A 1 330 ? 2.020 -0.200 17.117 1.00 87.50 330 VAL A CA 1
ATOM 2641 C C . VAL A 1 330 ? 3.040 0.406 16.157 1.00 87.50 330 VAL A C 1
ATOM 2643 O O . VAL A 1 330 ? 4.014 1.027 16.578 1.00 87.50 330 VAL A O 1
ATOM 2646 N N . SER A 1 331 ? 2.829 0.207 14.856 1.00 84.88 331 SER A N 1
ATOM 2647 C CA . SER A 1 331 ? 3.704 0.779 13.834 1.00 84.88 331 SER A CA 1
ATOM 2648 C C . SER A 1 331 ? 3.535 2.294 13.725 1.00 84.88 331 SER A C 1
ATOM 2650 O O . SER A 1 331 ? 2.420 2.794 13.560 1.00 84.88 331 SER A O 1
ATOM 2652 N N . GLU A 1 332 ? 4.650 3.014 13.722 1.00 87.25 332 GLU A N 1
ATOM 2653 C CA . GLU A 1 332 ? 4.718 4.466 13.525 1.00 87.25 332 GLU A CA 1
ATOM 2654 C C . GLU A 1 332 ? 4.903 4.870 12.064 1.00 87.25 332 GLU A C 1
ATOM 2656 O O . GLU A 1 332 ? 4.968 6.061 11.758 1.00 87.25 332 GLU A O 1
ATOM 2661 N N . SER A 1 333 ? 5.038 3.907 11.145 1.00 85.69 333 SER A N 1
ATOM 2662 C CA . SER A 1 333 ? 5.343 4.205 9.744 1.00 85.69 333 SER A CA 1
ATOM 2663 C C . SER A 1 333 ? 4.342 5.221 9.183 1.00 85.69 333 SER A C 1
ATOM 2665 O O . SER A 1 333 ? 3.127 5.009 9.231 1.00 85.69 333 SER A O 1
ATOM 2667 N N . GLY A 1 334 ? 4.856 6.359 8.716 1.00 86.62 334 GLY A N 1
ATOM 2668 C CA . GLY A 1 334 ? 4.074 7.469 8.174 1.00 86.62 334 GLY A CA 1
ATOM 2669 C C . GLY A 1 334 ? 3.299 8.335 9.182 1.00 86.62 334 GLY A C 1
ATOM 2670 O O . GLY A 1 334 ? 2.694 9.312 8.753 1.00 86.62 334 GLY A O 1
ATOM 2671 N N . VAL A 1 335 ? 3.352 8.063 10.496 1.00 90.81 335 VAL A N 1
ATOM 2672 C CA . VAL A 1 335 ? 2.706 8.906 11.532 1.00 90.81 335 VAL A CA 1
ATOM 2673 C C . VAL A 1 335 ? 3.226 10.340 11.482 1.00 90.81 335 VAL A C 1
ATOM 2675 O O . VAL A 1 335 ? 2.445 11.284 11.494 1.00 90.81 335 VAL A O 1
ATOM 2678 N N . SER A 1 336 ? 4.545 10.510 11.387 1.00 89.50 336 SER A N 1
ATOM 2679 C CA . SER A 1 336 ? 5.177 11.832 11.351 1.00 89.50 336 SER A CA 1
ATOM 2680 C C . SER A 1 336 ? 4.849 12.631 10.089 1.00 89.50 336 SER A C 1
ATOM 2682 O O . SER A 1 336 ? 4.865 13.854 10.126 1.00 89.50 336 SER A O 1
ATOM 2684 N N . CYS A 1 337 ? 4.557 11.957 8.973 1.00 90.31 337 CYS A N 1
ATOM 2685 C CA . CYS A 1 337 ? 4.098 12.614 7.751 1.00 90.31 337 CYS A CA 1
ATOM 2686 C C . CYS A 1 337 ? 2.630 13.020 7.873 1.00 90.31 337 CYS A C 1
ATOM 2688 O O . CYS A 1 337 ? 2.273 14.128 7.488 1.00 90.31 337 CYS A O 1
ATOM 2690 N N . TYR A 1 338 ? 1.802 12.152 8.460 1.00 93.12 338 TYR A N 1
ATOM 2691 C CA . TYR A 1 338 ? 0.413 12.479 8.748 1.00 93.12 338 TYR A CA 1
ATOM 2692 C C . TYR A 1 338 ? 0.302 13.681 9.691 1.00 93.12 338 TYR A C 1
ATOM 2694 O O . TYR A 1 338 ? -0.459 14.597 9.411 1.00 93.12 338 TYR A O 1
ATOM 2702 N N . SER A 1 339 ? 1.086 13.744 10.768 1.00 92.75 339 SER A N 1
ATOM 2703 C CA . SER A 1 339 ? 0.922 14.789 11.785 1.00 92.75 339 SER A CA 1
ATOM 2704 C C . SER A 1 339 ? 1.234 16.217 11.324 1.00 92.75 339 SER A C 1
ATOM 2706 O O . SER A 1 339 ? 0.841 17.167 11.997 1.00 92.75 339 SER A O 1
ATOM 2708 N N . VAL A 1 340 ? 1.901 16.375 10.178 1.00 93.81 340 VAL A N 1
ATOM 2709 C CA . VAL A 1 340 ? 2.173 17.669 9.526 1.00 93.81 340 VAL A CA 1
ATOM 2710 C C . VAL A 1 340 ? 1.363 17.873 8.238 1.00 93.81 340 VAL A C 1
ATOM 2712 O O . VAL A 1 340 ? 1.617 18.826 7.506 1.00 93.81 340 VAL A O 1
ATOM 2715 N N . SER A 1 341 ? 0.422 16.974 7.938 1.00 92.31 341 SER A N 1
ATOM 2716 C CA . SER A 1 341 ? -0.443 17.050 6.756 1.00 92.31 341 SER A CA 1
ATOM 2717 C C . SER A 1 341 ? -1.558 18.087 6.916 1.00 92.31 341 SER A C 1
ATOM 2719 O O . SER A 1 341 ? -1.942 18.454 8.032 1.00 92.31 341 SER A O 1
ATOM 2721 N N . GLU A 1 342 ? -2.124 18.533 5.794 1.00 90.12 342 GLU A N 1
ATOM 2722 C CA . GLU A 1 342 ? -3.300 19.406 5.806 1.00 90.12 342 GLU A CA 1
ATOM 2723 C C . GLU A 1 342 ? -4.520 18.707 6.414 1.00 90.12 342 GLU A C 1
ATOM 2725 O O . GLU A 1 342 ? -5.337 19.343 7.079 1.00 90.12 342 GLU A O 1
ATOM 2730 N N . GLU A 1 343 ? -4.646 17.395 6.211 1.00 87.81 343 GLU A N 1
ATOM 2731 C CA . GLU A 1 343 ? -5.708 16.568 6.777 1.00 87.81 343 GLU A CA 1
ATOM 2732 C C . GLU A 1 343 ? -5.648 16.574 8.306 1.00 87.81 343 GLU A C 1
ATOM 2734 O O . GLU A 1 343 ? -6.667 16.800 8.960 1.00 87.81 343 GLU A O 1
ATOM 2739 N N . ALA A 1 344 ? -4.455 16.394 8.877 1.00 91.75 344 ALA A N 1
ATOM 2740 C CA . ALA A 1 344 ? -4.256 16.463 10.320 1.00 91.75 344 ALA A CA 1
ATOM 2741 C C . ALA A 1 344 ? -4.522 17.867 10.875 1.00 91.75 344 ALA A C 1
ATOM 2743 O O . ALA A 1 344 ? -5.134 17.988 11.934 1.00 91.75 344 ALA A O 1
ATOM 2744 N N . ALA A 1 345 ? -4.117 18.919 10.157 1.00 91.44 345 ALA A N 1
ATOM 2745 C CA . ALA A 1 345 ? -4.390 20.300 10.555 1.00 91.44 345 ALA A CA 1
ATOM 2746 C C . ALA A 1 345 ? -5.896 20.626 10.550 1.00 91.44 345 ALA A C 1
ATOM 2748 O O . ALA A 1 345 ? -6.372 21.351 11.420 1.00 91.44 345 ALA A O 1
ATOM 2749 N N . LYS A 1 346 ? -6.661 20.062 9.602 1.00 88.38 346 LYS A N 1
ATOM 2750 C CA . LYS A 1 346 ? -8.131 20.175 9.560 1.00 88.38 346 LYS A CA 1
ATOM 2751 C C . LYS A 1 346 ? -8.800 19.377 10.680 1.00 88.38 346 LYS A C 1
ATOM 2753 O O . LYS A 1 346 ? -9.787 19.841 11.243 1.00 88.38 346 LYS A O 1
ATOM 2758 N N . GLU A 1 347 ? -8.288 18.185 10.993 1.00 87.00 347 GLU A N 1
ATOM 2759 C CA . GLU A 1 347 ? -8.857 17.320 12.035 1.00 87.00 347 GLU A CA 1
ATOM 2760 C C . GLU A 1 347 ? -8.530 17.813 13.454 1.00 87.00 347 GLU A C 1
ATOM 2762 O O . GLU A 1 347 ? -9.360 17.683 14.355 1.00 87.00 347 GLU A O 1
ATOM 2767 N N . PHE A 1 348 ? -7.353 18.415 13.653 1.00 91.12 348 PHE A N 1
ATOM 2768 C CA . PHE A 1 348 ? -6.883 18.895 14.953 1.00 91.12 348 PHE A CA 1
ATOM 2769 C C . PHE A 1 348 ? -6.285 20.312 14.894 1.00 91.12 348 PHE A C 1
ATOM 2771 O O . PHE A 1 348 ? -5.077 20.471 15.092 1.00 91.12 348 PHE A O 1
ATOM 2778 N N . PRO A 1 349 ? -7.110 21.358 14.694 1.00 90.50 349 PRO A N 1
ATOM 2779 C CA . PRO A 1 349 ? -6.620 22.733 14.549 1.00 90.50 349 PRO A CA 1
ATOM 2780 C C . PRO A 1 349 ? -5.812 23.242 15.753 1.00 90.50 349 PRO A C 1
ATOM 2782 O O . PRO A 1 349 ? -4.877 24.022 15.589 1.00 90.50 349 PRO A O 1
ATOM 2785 N N . ASP A 1 350 ? -6.151 22.771 16.957 1.00 91.69 350 ASP A N 1
ATOM 2786 C CA . ASP A 1 350 ? -5.574 23.249 18.219 1.00 91.69 350 ASP A CA 1
ATOM 2787 C C . ASP A 1 350 ? -4.434 22.363 18.760 1.00 91.69 350 ASP A C 1
ATOM 2789 O O . ASP A 1 350 ? -3.869 22.652 19.819 1.00 91.69 350 ASP A O 1
ATOM 2793 N N . LEU A 1 351 ? -4.080 21.265 18.076 1.00 92.94 351 LEU A N 1
ATOM 2794 C CA . LEU A 1 351 ? -3.018 20.358 18.523 1.00 92.94 351 LEU A CA 1
ATOM 2795 C C . LEU A 1 351 ? -1.721 20.576 17.746 1.00 92.94 351 LEU A C 1
ATOM 2797 O O . LEU A 1 351 ? -1.699 20.697 16.527 1.00 92.94 351 LEU A O 1
ATOM 2801 N N . SER A 1 352 ? -0.594 20.541 18.461 1.00 93.19 352 SER A N 1
ATOM 2802 C CA . SER A 1 352 ? 0.717 20.547 17.806 1.00 93.19 352 SER A CA 1
ATOM 2803 C C . SER A 1 352 ? 0.978 19.226 17.058 1.00 93.19 352 SER A C 1
ATOM 2805 O O . SER A 1 352 ? 0.586 18.166 17.565 1.00 93.19 352 SER A O 1
ATOM 2807 N N . PRO A 1 353 ? 1.742 19.238 15.945 1.00 92.62 353 PRO A N 1
ATOM 2808 C CA . PRO A 1 353 ? 2.097 18.025 15.197 1.00 92.62 353 PRO A CA 1
ATOM 2809 C C . PRO A 1 353 ? 2.691 16.907 16.064 1.00 92.62 353 PRO A C 1
ATOM 2811 O O . PRO A 1 353 ? 2.387 15.730 15.896 1.00 92.62 353 PRO A O 1
ATOM 2814 N N . ASN A 1 354 ? 3.488 17.274 17.070 1.00 90.19 354 ASN A N 1
ATOM 2815 C CA . ASN A 1 354 ? 4.091 16.323 18.002 1.00 90.19 354 ASN A CA 1
ATOM 2816 C C . ASN A 1 354 ? 3.048 15.525 18.806 1.00 90.19 354 ASN A C 1
ATOM 2818 O O . ASN A 1 354 ? 3.240 14.337 19.050 1.00 90.19 354 ASN A O 1
ATOM 2822 N N . ILE A 1 355 ? 1.951 16.162 19.222 1.00 94.56 355 ILE A N 1
ATOM 2823 C CA . ILE A 1 355 ? 0.869 15.487 19.953 1.00 94.56 355 ILE A CA 1
ATOM 2824 C C . ILE A 1 355 ? -0.008 14.682 18.993 1.00 94.56 355 ILE A C 1
ATOM 2826 O O . ILE A 1 355 ? -0.399 13.565 19.330 1.00 94.56 355 ILE A O 1
ATOM 2830 N N . ILE A 1 356 ? -0.256 15.199 17.784 1.00 96.06 356 ILE A N 1
ATOM 2831 C CA . ILE A 1 356 ? -1.014 14.485 16.745 1.00 96.06 356 ILE A CA 1
ATOM 2832 C C . ILE A 1 356 ? -0.374 13.122 16.442 1.00 96.06 356 ILE A C 1
ATOM 2834 O O . ILE A 1 356 ? -1.095 12.140 16.265 1.00 96.06 356 ILE A O 1
ATOM 2838 N N . SER A 1 357 ? 0.960 13.016 16.471 1.00 94.94 357 SER A N 1
ATOM 2839 C CA . SER A 1 357 ? 1.650 11.728 16.320 1.00 94.94 357 SER A CA 1
ATOM 2840 C C . SER A 1 357 ? 1.203 10.687 17.359 1.00 94.94 357 SER A C 1
ATOM 2842 O O . SER A 1 357 ? 0.841 9.565 17.002 1.00 94.94 357 SER A O 1
ATOM 2844 N N . ALA A 1 358 ? 1.155 11.061 18.642 1.00 96.75 358 ALA A N 1
ATOM 2845 C CA . ALA A 1 358 ? 0.713 10.168 19.715 1.00 96.75 358 ALA A CA 1
ATOM 2846 C C . ALA A 1 358 ? -0.786 9.826 19.607 1.00 96.75 358 ALA A C 1
ATOM 2848 O O . ALA A 1 358 ? -1.179 8.685 19.866 1.00 96.75 358 ALA A O 1
ATOM 2849 N N . VAL A 1 359 ? -1.614 10.781 19.163 1.00 96.88 359 VAL A N 1
ATOM 2850 C CA . VAL A 1 359 ? -3.040 10.549 18.868 1.00 96.88 359 VAL A CA 1
ATOM 2851 C C . VAL A 1 359 ? -3.199 9.517 17.750 1.00 96.88 359 VAL A C 1
ATOM 2853 O O . VAL A 1 359 ? -3.995 8.588 17.887 1.00 96.88 359 VAL A O 1
ATOM 2856 N N . SER A 1 360 ? -2.416 9.630 16.675 1.00 95.94 360 SER A N 1
ATOM 2857 C CA . SER A 1 360 ? -2.454 8.681 15.559 1.00 95.94 360 SER A CA 1
ATOM 2858 C C . SER A 1 360 ? -2.036 7.275 15.999 1.00 95.94 360 SER A C 1
ATOM 2860 O O . SER A 1 360 ? -2.699 6.304 15.652 1.00 95.94 360 SER A O 1
ATOM 2862 N N . ILE A 1 361 ? -1.011 7.137 16.849 1.00 96.06 361 ILE A N 1
ATOM 2863 C CA . ILE A 1 361 ? -0.605 5.833 17.411 1.00 96.06 361 ILE A CA 1
ATOM 2864 C C . ILE A 1 361 ? -1.742 5.187 18.218 1.00 96.06 361 ILE A C 1
ATOM 2866 O O . ILE A 1 361 ? -2.022 3.999 18.039 1.00 96.06 361 ILE A O 1
ATOM 2870 N N . ALA A 1 362 ? -2.427 5.957 19.069 1.00 96.44 362 ALA A N 1
ATOM 2871 C CA . ALA A 1 362 ? -3.586 5.467 19.816 1.00 96.44 362 ALA A CA 1
ATOM 2872 C C . ALA A 1 362 ? -4.734 5.041 18.885 1.00 96.44 362 ALA A C 1
ATOM 2874 O O . ALA A 1 362 ? -5.278 3.946 19.032 1.00 96.44 362 ALA A O 1
ATOM 2875 N N . ARG A 1 363 ? -5.069 5.865 17.888 1.00 95.19 363 ARG A N 1
ATOM 2876 C CA . ARG A 1 363 ? -6.150 5.581 16.931 1.00 95.19 363 ARG A CA 1
ATOM 2877 C C . ARG A 1 363 ? -5.849 4.409 16.007 1.00 95.19 363 ARG A C 1
ATOM 2879 O O . ARG A 1 363 ? -6.755 3.638 15.714 1.00 95.19 363 ARG A O 1
ATOM 2886 N N . ARG A 1 364 ? -4.588 4.208 15.612 1.00 94.31 364 ARG A N 1
ATOM 2887 C CA . ARG A 1 364 ? -4.152 3.013 14.870 1.00 94.31 364 ARG A CA 1
ATOM 2888 C C . ARG A 1 364 ? -4.411 1.736 15.658 1.00 94.31 364 ARG A C 1
ATOM 2890 O O . ARG A 1 364 ? -4.729 0.723 15.052 1.00 94.31 364 ARG A O 1
ATOM 2897 N N . LEU A 1 365 ? -4.289 1.766 16.988 1.00 93.00 365 LEU A N 1
ATOM 2898 C CA . LEU A 1 365 ? -4.661 0.622 17.823 1.00 93.00 365 LEU A CA 1
ATOM 2899 C C . LEU A 1 365 ? -6.184 0.424 17.881 1.00 93.00 365 LEU A C 1
ATOM 2901 O O . LEU A 1 365 ? -6.651 -0.715 17.852 1.00 93.00 365 LEU A O 1
ATOM 2905 N N . GLN A 1 366 ? -6.946 1.519 17.966 1.00 92.50 366 GLN A N 1
ATOM 2906 C CA . GLN A 1 366 ? -8.409 1.465 18.005 1.00 92.50 366 GLN A CA 1
ATOM 2907 C C . GLN A 1 366 ? -8.996 0.928 16.701 1.00 92.50 366 GLN A C 1
ATOM 2909 O O . GLN A 1 366 ? -9.830 0.029 16.747 1.00 92.50 366 GLN A O 1
ATOM 2914 N N . ASP A 1 367 ? -8.557 1.444 15.551 1.00 92.50 367 ASP A N 1
ATOM 2915 C CA . ASP A 1 367 ? -8.936 0.937 14.234 1.00 92.50 367 ASP A CA 1
ATOM 2916 C C . ASP A 1 367 ? -7.840 1.226 13.184 1.00 92.50 367 ASP A C 1
ATOM 2918 O O . ASP A 1 367 ? -7.768 2.342 12.653 1.00 92.50 367 ASP A O 1
ATOM 2922 N N . PRO A 1 368 ? -6.997 0.226 12.847 1.00 92.56 368 PRO A N 1
ATOM 2923 C CA . PRO A 1 368 ? -5.917 0.380 11.874 1.00 92.56 368 PRO A CA 1
ATOM 2924 C C . PRO A 1 368 ? -6.398 0.882 10.513 1.00 92.56 368 PRO A C 1
ATOM 2926 O O . PRO A 1 368 ? -5.772 1.770 9.942 1.00 92.56 368 PRO A O 1
ATOM 2929 N N . LEU A 1 369 ? -7.521 0.357 10.011 1.00 93.44 369 LEU A N 1
ATOM 2930 C CA . LEU A 1 369 ? -8.081 0.741 8.714 1.00 93.44 369 LEU A CA 1
ATOM 2931 C C . LEU A 1 369 ? -8.402 2.237 8.693 1.00 93.44 369 LEU A C 1
ATOM 2933 O O . LEU A 1 369 ? -7.934 2.958 7.820 1.00 93.44 369 LEU A O 1
ATOM 2937 N N . SER A 1 370 ? -9.151 2.715 9.685 1.00 91.62 370 SER A N 1
ATOM 2938 C CA . SER A 1 370 ? -9.628 4.103 9.737 1.00 91.62 370 SER A CA 1
ATOM 2939 C C . SER A 1 370 ? -8.505 5.140 9.841 1.00 91.62 370 SER A C 1
ATOM 2941 O O . SER A 1 370 ? -8.678 6.280 9.407 1.00 91.62 370 SER A O 1
ATOM 2943 N N . GLU A 1 371 ? -7.359 4.762 10.409 1.00 93.50 371 GLU A N 1
ATOM 2944 C CA . GLU A 1 371 ? -6.236 5.673 10.629 1.00 93.50 371 GLU A CA 1
ATOM 2945 C C . GLU A 1 371 ? -5.140 5.539 9.554 1.00 93.50 371 GLU A C 1
ATOM 2947 O O . GLU A 1 371 ? -4.582 6.545 9.115 1.00 93.50 371 GLU A O 1
ATOM 2952 N N . LEU A 1 372 ? -4.854 4.330 9.052 1.00 92.88 372 LEU A N 1
ATOM 2953 C CA . LEU A 1 372 ? -3.828 4.110 8.020 1.00 92.88 372 LEU A CA 1
ATOM 2954 C C . LEU A 1 372 ? -4.223 4.669 6.648 1.00 92.88 372 LEU A C 1
ATOM 2956 O O . LEU A 1 372 ? -3.339 5.071 5.896 1.00 92.88 372 LEU A O 1
ATOM 2960 N N . VAL A 1 373 ? -5.520 4.769 6.333 1.00 93.12 373 VAL A N 1
ATOM 2961 C CA . VAL A 1 373 ? -5.998 5.376 5.070 1.00 93.12 373 VAL A CA 1
ATOM 2962 C C . VAL A 1 373 ? -5.624 6.852 4.916 1.00 93.12 373 VAL A C 1
ATOM 2964 O O . VAL A 1 373 ? -5.675 7.377 3.809 1.00 93.12 373 VAL A O 1
ATOM 2967 N N . LYS A 1 374 ? -5.249 7.517 6.016 1.00 91.31 374 LYS A N 1
ATOM 2968 C CA . LYS A 1 374 ? -4.815 8.921 6.047 1.00 91.31 374 LYS A CA 1
ATOM 2969 C C . LYS A 1 374 ? -3.313 9.092 5.780 1.00 91.31 374 LYS A C 1
ATOM 2971 O O . LYS A 1 374 ? -2.815 10.211 5.763 1.00 91.31 374 LYS A O 1
ATOM 2976 N N . THR A 1 375 ? -2.567 7.993 5.668 1.00 89.00 375 THR A N 1
ATOM 2977 C CA . THR A 1 375 ? -1.101 8.008 5.592 1.00 89.00 375 THR A CA 1
ATOM 2978 C C . THR A 1 375 ? -0.620 7.961 4.141 1.00 89.00 375 THR A C 1
ATOM 2980 O O . THR A 1 375 ? -1.178 7.227 3.332 1.00 89.00 375 THR A O 1
ATOM 2983 N N . ASP A 1 376 ? 0.466 8.680 3.831 1.00 88.56 376 ASP A N 1
ATOM 2984 C CA . ASP A 1 376 ? 1.174 8.557 2.548 1.00 88.56 376 ASP A CA 1
ATOM 2985 C C . ASP A 1 376 ? 1.671 7.104 2.350 1.00 88.56 376 ASP A C 1
ATOM 2987 O O . ASP A 1 376 ? 2.499 6.619 3.142 1.00 88.56 376 ASP A O 1
ATOM 2991 N N . PRO A 1 377 ? 1.220 6.402 1.293 1.00 90.69 377 PRO A N 1
ATOM 2992 C CA . PRO A 1 377 ? 1.557 5.004 1.063 1.00 90.69 377 PRO A CA 1
ATOM 2993 C C . PRO A 1 377 ? 3.054 4.747 0.885 1.00 90.69 377 PRO A C 1
ATOM 2995 O O . PRO A 1 377 ? 3.549 3.702 1.310 1.00 90.69 377 PRO A O 1
ATOM 2998 N N . LYS A 1 378 ? 3.819 5.696 0.330 1.00 87.75 378 LYS A N 1
ATOM 2999 C CA . LYS A 1 378 ? 5.276 5.555 0.159 1.00 87.75 378 LYS A CA 1
ATOM 3000 C C . LYS A 1 378 ? 6.039 5.621 1.479 1.00 87.75 378 LYS A C 1
ATOM 3002 O O . LYS A 1 378 ? 7.207 5.224 1.531 1.00 87.75 378 LYS A O 1
ATOM 3007 N N . LYS A 1 379 ? 5.410 6.134 2.539 1.00 86.81 379 LYS A N 1
ATOM 3008 C CA . LYS A 1 379 ? 5.969 6.189 3.901 1.00 86.81 379 LYS A CA 1
ATOM 3009 C C . LYS A 1 379 ? 5.585 4.975 4.733 1.00 86.81 379 LYS A C 1
ATOM 3011 O O . LYS A 1 379 ? 6.129 4.794 5.823 1.00 86.81 379 LYS A O 1
ATOM 3016 N N . LEU A 1 380 ? 4.682 4.134 4.229 1.00 82.88 380 LEU A N 1
ATOM 3017 C CA . LEU A 1 380 ? 4.423 2.836 4.823 1.00 82.88 380 LEU A CA 1
ATOM 3018 C C . LEU A 1 380 ? 5.625 1.930 4.531 1.00 82.88 380 LEU A C 1
ATOM 3020 O O . LEU A 1 380 ? 5.947 1.626 3.383 1.00 82.88 380 LEU A O 1
ATOM 3024 N N . GLU A 1 381 ? 6.308 1.473 5.577 1.00 75.44 381 GLU A N 1
ATOM 3025 C CA . GLU A 1 381 ? 7.519 0.646 5.464 1.00 75.44 381 GLU A CA 1
ATOM 3026 C C . GLU A 1 381 ? 7.202 -0.829 5.138 1.00 75.44 381 GLU A C 1
ATOM 3028 O O . GLU A 1 381 ? 7.819 -1.752 5.668 1.00 75.44 381 GLU A O 1
ATOM 3033 N N . VAL A 1 382 ? 6.220 -1.070 4.264 1.00 76.88 382 VAL A N 1
ATOM 3034 C CA . VAL A 1 382 ? 5.719 -2.414 3.926 1.00 76.88 382 VAL A CA 1
ATOM 3035 C C . VAL A 1 382 ? 5.981 -2.862 2.491 1.00 76.88 382 VAL A C 1
ATOM 3037 O O . VAL A 1 382 ? 5.678 -4.001 2.139 1.00 76.88 382 VAL A O 1
ATOM 3040 N N . GLY A 1 383 ? 6.592 -2.021 1.661 1.00 77.88 383 GLY A N 1
ATOM 3041 C CA . GLY A 1 383 ? 6.984 -2.384 0.299 1.00 77.88 383 GLY A CA 1
ATOM 3042 C C . GLY A 1 383 ? 8.490 -2.531 0.112 1.00 77.88 383 GLY A C 1
ATOM 3043 O O . GLY A 1 383 ? 9.301 -2.119 0.943 1.00 77.88 383 GLY A O 1
ATOM 3044 N N . MET A 1 384 ? 8.873 -3.096 -1.030 1.00 83.50 384 MET A N 1
ATOM 3045 C CA . MET A 1 384 ? 10.257 -3.089 -1.496 1.00 83.50 384 MET A CA 1
ATOM 3046 C C . MET A 1 384 ? 10.441 -1.999 -2.546 1.00 83.50 384 MET A C 1
ATOM 3048 O O . MET A 1 384 ? 9.585 -1.831 -3.405 1.00 83.50 384 MET A O 1
ATOM 3052 N N . TYR A 1 385 ? 11.553 -1.265 -2.483 1.00 86.44 385 TYR A N 1
ATOM 3053 C CA . TYR A 1 385 ? 11.962 -0.334 -3.545 1.00 86.44 385 TYR A CA 1
ATOM 3054 C C . TYR A 1 385 ? 10.910 0.720 -3.952 1.00 86.44 385 TYR A C 1
ATOM 3056 O O . TYR A 1 385 ? 11.047 1.329 -5.000 1.00 86.44 385 TYR A O 1
ATOM 3064 N N . LEU A 1 386 ? 9.916 1.025 -3.103 1.00 86.94 386 LEU A N 1
ATOM 3065 C CA . LEU A 1 386 ? 8.823 1.963 -3.427 1.00 86.94 386 LEU A CA 1
ATOM 3066 C C . LEU A 1 386 ? 9.303 3.367 -3.822 1.00 86.94 386 LEU A C 1
ATOM 3068 O O . LEU A 1 386 ? 8.622 4.079 -4.549 1.00 86.94 386 LEU A O 1
ATOM 3072 N N . ARG A 1 387 ? 10.484 3.778 -3.344 1.00 87.56 387 ARG A N 1
ATOM 3073 C CA . ARG A 1 387 ? 11.107 5.059 -3.719 1.00 87.56 387 ARG A CA 1
ATOM 3074 C C . ARG A 1 387 ? 11.644 5.082 -5.151 1.00 87.56 387 ARG A C 1
ATOM 3076 O O . ARG A 1 387 ? 11.888 6.166 -5.664 1.00 87.56 387 ARG A O 1
ATOM 3083 N N . ASP A 1 388 ? 11.859 3.915 -5.749 1.00 90.00 388 ASP A N 1
ATOM 3084 C CA . ASP A 1 388 ? 12.337 3.767 -7.126 1.00 90.00 388 ASP A CA 1
ATOM 3085 C C . ASP A 1 388 ? 11.185 3.607 -8.127 1.00 90.00 388 ASP A C 1
ATOM 3087 O O . ASP A 1 388 ? 11.443 3.565 -9.322 1.00 90.00 388 ASP A O 1
ATOM 3091 N N . ILE A 1 389 ? 9.943 3.523 -7.642 1.00 91.25 389 ILE A N 1
ATOM 3092 C CA . ILE A 1 389 ? 8.723 3.426 -8.449 1.00 91.25 389 ILE A CA 1
ATOM 3093 C C . ILE A 1 389 ? 8.045 4.803 -8.479 1.00 91.25 389 ILE A C 1
ATOM 3095 O O . ILE A 1 389 ? 8.143 5.583 -7.519 1.00 91.25 389 ILE A O 1
ATOM 3099 N N . GLU A 1 390 ? 7.354 5.106 -9.573 1.00 89.31 390 GLU A N 1
ATOM 3100 C CA . GLU A 1 390 ? 6.511 6.292 -9.746 1.00 89.31 390 GLU A CA 1
ATOM 3101 C C . GLU A 1 390 ? 5.499 6.431 -8.586 1.00 89.31 390 GLU A C 1
ATOM 3103 O O . GLU A 1 390 ? 5.057 5.436 -8.006 1.00 89.31 390 GLU A O 1
ATOM 3108 N N . ALA A 1 391 ? 5.197 7.660 -8.148 1.00 90.56 391 ALA A N 1
ATOM 3109 C CA . ALA A 1 391 ? 4.334 7.878 -6.974 1.00 90.56 391 ALA A CA 1
ATOM 3110 C C . ALA A 1 391 ? 2.892 7.484 -7.243 1.00 90.56 391 ALA A C 1
ATOM 3112 O O . ALA A 1 391 ? 2.292 6.765 -6.448 1.00 90.56 391 ALA A O 1
ATOM 3113 N N . GLU A 1 392 ? 2.434 7.844 -8.426 1.00 92.00 392 GLU A N 1
ATOM 3114 C CA . GLU A 1 392 ? 1.104 7.627 -8.952 1.00 92.00 392 GLU A CA 1
ATOM 3115 C C . GLU A 1 392 ? 0.762 6.131 -8.952 1.00 92.00 392 GLU A C 1
ATOM 3117 O O . GLU A 1 392 ? -0.264 5.734 -8.411 1.00 92.00 392 GLU A O 1
ATOM 3122 N N . ARG A 1 393 ? 1.680 5.274 -9.430 1.00 91.62 393 ARG A N 1
ATOM 3123 C CA . ARG A 1 393 ? 1.500 3.808 -9.432 1.00 91.62 393 ARG A CA 1
ATOM 3124 C C . ARG A 1 393 ? 1.383 3.219 -8.019 1.00 91.62 393 ARG A C 1
ATOM 3126 O O . ARG A 1 393 ? 0.646 2.261 -7.800 1.00 91.62 393 ARG A O 1
ATOM 3133 N N . VAL A 1 394 ? 2.125 3.752 -7.045 1.00 94.06 394 VAL A N 1
ATOM 3134 C CA . VAL A 1 394 ? 2.054 3.282 -5.646 1.00 94.06 394 VAL A CA 1
ATOM 3135 C C . VAL A 1 394 ? 0.750 3.739 -4.985 1.00 94.06 394 VAL A C 1
ATOM 3137 O O . VAL A 1 394 ? 0.135 2.964 -4.251 1.00 94.06 394 VAL A O 1
ATOM 3140 N N . GLU A 1 395 ? 0.327 4.975 -5.248 1.00 93.00 395 GLU A N 1
ATOM 3141 C CA . GLU A 1 395 ? -0.922 5.551 -4.744 1.00 93.00 395 GLU A CA 1
ATOM 3142 C C . GLU A 1 395 ? -2.157 4.861 -5.326 1.00 93.00 395 GLU A C 1
ATOM 3144 O O . GLU A 1 395 ? -3.090 4.573 -4.580 1.00 93.00 395 GLU A O 1
ATOM 3149 N N . GLU A 1 396 ? -2.136 4.527 -6.616 1.00 93.44 396 GLU A N 1
ATOM 3150 C CA . GLU A 1 396 ? -3.188 3.768 -7.294 1.00 93.44 396 GLU A CA 1
ATOM 3151 C C . GLU A 1 396 ? -3.384 2.395 -6.639 1.00 93.44 396 GLU A C 1
ATOM 3153 O O . GLU A 1 396 ? -4.472 2.091 -6.146 1.00 93.44 396 GLU A O 1
ATOM 3158 N N . ILE A 1 397 ? -2.308 1.607 -6.512 1.00 94.94 397 ILE A N 1
ATOM 3159 C CA . ILE A 1 397 ? -2.362 0.286 -5.866 1.00 94.94 397 ILE A CA 1
ATOM 3160 C C . ILE A 1 397 ? -2.792 0.396 -4.400 1.00 94.94 397 ILE A C 1
ATOM 3162 O O . ILE A 1 397 ? -3.574 -0.427 -3.922 1.00 94.94 397 ILE A O 1
ATOM 3166 N N . PHE A 1 398 ? -2.310 1.401 -3.664 1.00 94.81 398 PHE A N 1
ATOM 3167 C CA . PHE A 1 398 ? -2.768 1.635 -2.296 1.00 94.81 398 PHE A CA 1
ATOM 3168 C C . PHE A 1 398 ? -4.269 1.941 -2.251 1.00 94.81 398 PHE A C 1
ATOM 3170 O O . PHE A 1 398 ? -4.984 1.358 -1.438 1.00 94.81 398 PHE A O 1
ATOM 3177 N N . GLY A 1 399 ? -4.751 2.811 -3.141 1.00 93.56 399 GLY A N 1
ATOM 3178 C CA . GLY A 1 399 ? -6.158 3.171 -3.273 1.00 93.56 399 GLY A CA 1
ATOM 3179 C C . GLY A 1 399 ? -7.046 1.962 -3.554 1.00 93.56 399 GLY A C 1
ATOM 3180 O O . GLY A 1 399 ? -8.038 1.774 -2.851 1.00 93.56 399 GLY A O 1
ATOM 3181 N N . GLU A 1 400 ? -6.662 1.104 -4.502 1.00 94.38 400 GLU A N 1
ATOM 3182 C CA . GLU A 1 400 ? -7.374 -0.146 -4.797 1.00 94.38 400 GLU A CA 1
ATOM 3183 C C . GLU A 1 400 ? -7.502 -1.040 -3.560 1.00 94.38 400 GLU A C 1
ATOM 3185 O O . GLU A 1 400 ? -8.591 -1.513 -3.236 1.00 94.38 400 GLU A O 1
ATOM 3190 N N . VAL A 1 401 ? -6.393 -1.256 -2.845 1.00 95.00 401 VAL A N 1
ATOM 3191 C CA . VAL A 1 401 ? -6.375 -2.108 -1.647 1.00 95.00 401 VAL A CA 1
ATOM 3192 C C . VAL A 1 401 ? -7.210 -1.505 -0.529 1.00 95.00 401 VAL A C 1
ATOM 3194 O O . VAL A 1 401 ? -7.886 -2.230 0.198 1.00 95.00 401 VAL A O 1
ATOM 3197 N N . VAL A 1 402 ? -7.177 -0.183 -0.376 1.00 94.81 402 VAL A N 1
ATOM 3198 C CA . VAL A 1 402 ? -8.006 0.519 0.601 1.00 94.81 402 VAL A CA 1
ATOM 3199 C C . VAL A 1 402 ? -9.486 0.330 0.276 1.00 94.81 402 VAL A C 1
ATOM 3201 O O . VAL A 1 402 ? -10.230 -0.068 1.167 1.00 94.81 402 VAL A O 1
ATOM 3204 N N . VAL A 1 403 ? -9.913 0.543 -0.973 1.00 93.81 403 VAL A N 1
ATOM 3205 C CA . VAL A 1 403 ? -11.309 0.328 -1.398 1.00 93.81 403 VAL A CA 1
ATOM 3206 C C . VAL A 1 403 ? -11.728 -1.127 -1.171 1.00 93.81 403 VAL A C 1
ATOM 3208 O O . VAL A 1 403 ? -12.810 -1.382 -0.638 1.00 93.81 403 VAL A O 1
ATOM 3211 N N . GLU A 1 404 ? -10.860 -2.085 -1.502 1.00 94.50 404 GLU A N 1
ATOM 3212 C CA . GLU A 1 404 ? -11.087 -3.514 -1.270 1.00 94.50 404 GLU A CA 1
ATOM 3213 C C . GLU A 1 404 ? -11.291 -3.816 0.228 1.00 94.50 404 GLU A C 1
ATOM 3215 O O . GLU A 1 404 ? -12.282 -4.439 0.611 1.00 94.50 404 GLU A O 1
ATOM 3220 N N . CYS A 1 405 ? -10.400 -3.325 1.095 1.00 93.62 405 CYS A N 1
ATOM 3221 C CA . CYS A 1 405 ? -10.485 -3.513 2.546 1.00 93.62 405 CYS A CA 1
ATOM 3222 C C . CYS A 1 405 ? -11.709 -2.821 3.159 1.00 93.62 405 CYS A C 1
ATOM 3224 O O . CYS A 1 405 ? -12.378 -3.407 4.007 1.00 93.62 405 CYS A O 1
ATOM 3226 N N . VAL A 1 406 ? -12.019 -1.595 2.732 1.00 93.25 406 VAL A N 1
ATOM 3227 C CA . VAL A 1 406 ? -13.193 -0.838 3.191 1.00 93.25 406 VAL A CA 1
ATOM 3228 C C . VAL A 1 406 ? -14.481 -1.552 2.800 1.00 93.25 406 VAL A C 1
ATOM 3230 O O . VAL A 1 406 ? -15.382 -1.657 3.626 1.00 93.25 406 VAL A O 1
ATOM 3233 N N . SER A 1 407 ? -14.549 -2.103 1.589 1.00 91.00 407 SER A N 1
ATOM 3234 C CA . SER A 1 407 ? -15.708 -2.873 1.121 1.00 91.00 407 SER A CA 1
ATOM 3235 C C . SER A 1 407 ? -15.854 -4.199 1.870 1.00 91.00 407 SER A C 1
ATOM 3237 O O . SER A 1 407 ? -16.965 -4.622 2.175 1.00 91.00 407 SER A O 1
ATOM 3239 N N . PHE A 1 408 ? -14.734 -4.845 2.207 1.00 89.12 408 PHE A N 1
ATOM 3240 C CA . PHE A 1 408 ? -14.732 -6.102 2.955 1.00 89.12 408 PHE A CA 1
ATOM 3241 C C . PHE A 1 408 ? -15.130 -5.914 4.423 1.00 89.12 408 PHE A C 1
ATOM 3243 O O . PHE A 1 408 ? -15.855 -6.735 4.982 1.00 89.12 408 PHE A O 1
ATOM 3250 N N . VAL A 1 409 ? -14.656 -4.835 5.054 1.00 91.12 409 VAL A N 1
ATOM 3251 C CA . VAL A 1 409 ? -14.942 -4.548 6.462 1.00 91.12 409 VAL A CA 1
ATOM 3252 C C . VAL A 1 409 ? -16.306 -3.889 6.608 1.00 91.12 409 VAL A C 1
ATOM 3254 O O . VAL A 1 409 ? -17.067 -4.333 7.459 1.00 91.12 409 VAL A O 1
ATOM 3257 N N . GLY A 1 410 ? -16.613 -2.866 5.805 1.00 91.62 410 GLY A N 1
ATOM 3258 C CA . GLY A 1 410 ? -17.740 -1.937 5.939 1.00 91.62 410 GLY A CA 1
ATOM 3259 C C . GLY A 1 410 ? -17.443 -0.771 6.895 1.00 91.62 410 GLY A C 1
ATOM 3260 O O . GLY A 1 410 ? -16.592 -0.881 7.778 1.00 91.62 410 GLY A O 1
ATOM 3261 N N . VAL A 1 411 ? -18.188 0.331 6.804 1.00 93.12 411 VAL A N 1
ATOM 3262 C CA . VAL A 1 411 ? -17.957 1.551 7.608 1.00 93.12 411 VAL A CA 1
ATOM 3263 C C . VAL A 1 411 ? -19.195 1.962 8.390 1.00 93.12 411 VAL A C 1
ATOM 3265 O O . VAL A 1 411 ? -20.298 1.859 7.873 1.00 93.12 411 VAL A O 1
ATOM 3268 N N . ASP A 1 412 ? -19.032 2.456 9.616 1.00 92.31 412 ASP A N 1
ATOM 3269 C CA . ASP A 1 412 ? -20.123 3.145 10.312 1.00 92.31 412 ASP A CA 1
ATOM 3270 C C . ASP A 1 412 ? -20.167 4.608 9.878 1.00 92.31 412 ASP A C 1
ATOM 3272 O O . ASP A 1 412 ? -19.228 5.366 10.136 1.00 92.31 412 ASP A O 1
ATOM 3276 N N . VAL A 1 413 ? -21.266 5.019 9.247 1.00 93.75 413 VAL A N 1
ATOM 3277 C CA . VAL A 1 413 ? -21.422 6.387 8.737 1.00 93.75 413 VAL A CA 1
ATOM 3278 C C . VAL A 1 413 ? -21.395 7.445 9.835 1.00 93.75 413 VAL A C 1
ATOM 3280 O O . VAL A 1 413 ? -21.010 8.589 9.583 1.00 93.75 413 VAL A O 1
ATOM 3283 N N . ASN A 1 414 ? -21.763 7.078 11.063 1.00 90.62 414 ASN A N 1
ATOM 3284 C CA . ASN A 1 414 ? -21.849 8.020 12.173 1.00 90.62 414 ASN A CA 1
ATOM 3285 C C . ASN A 1 414 ? -20.484 8.376 12.771 1.00 90.62 414 ASN A C 1
ATOM 3287 O O . ASN A 1 414 ? -20.335 9.474 13.304 1.00 90.62 414 ASN A O 1
ATOM 3291 N N . ILE A 1 415 ? -19.483 7.501 12.638 1.00 86.69 415 ILE A N 1
ATOM 3292 C CA . ILE A 1 415 ? -18.124 7.730 13.161 1.00 86.69 415 ILE A CA 1
ATOM 3293 C C . ILE A 1 415 ? -17.120 8.010 12.039 1.00 86.69 415 ILE A C 1
ATOM 3295 O O . ILE A 1 415 ? -16.175 8.772 12.242 1.00 86.69 415 ILE A O 1
ATOM 3299 N N . ALA A 1 416 ? -17.294 7.405 10.859 1.00 90.19 416 ALA A N 1
ATOM 3300 C CA . ALA A 1 416 ? -16.287 7.428 9.803 1.00 90.19 416 ALA A CA 1
ATOM 3301 C C . ALA A 1 416 ? -15.838 8.854 9.434 1.00 90.19 416 ALA A C 1
ATOM 3303 O O . ALA A 1 416 ? -16.639 9.795 9.362 1.00 90.19 416 ALA A O 1
ATOM 3304 N N . SER A 1 417 ? -14.533 9.006 9.198 1.00 88.94 417 SER A N 1
ATOM 3305 C CA . SER A 1 417 ? -13.946 10.256 8.717 1.00 88.94 417 SER A CA 1
ATOM 3306 C C . SER A 1 417 ? -14.328 10.505 7.256 1.00 88.94 417 SER A C 1
ATOM 3308 O O . SER A 1 417 ? -14.641 9.565 6.523 1.00 88.94 417 SER A O 1
ATOM 3310 N N . SER A 1 418 ? -14.242 11.762 6.805 1.00 90.94 418 SER A N 1
ATOM 3311 C CA . SER A 1 418 ? -14.464 12.095 5.387 1.00 90.94 418 SER A CA 1
ATOM 3312 C C . SER A 1 418 ? -13.519 11.302 4.470 1.00 90.94 418 SER A C 1
ATOM 3314 O O . SER A 1 418 ? -13.947 10.737 3.464 1.00 90.94 418 SER A O 1
ATOM 3316 N N . VAL A 1 419 ? -12.253 11.144 4.885 1.00 91.62 419 VAL A N 1
ATOM 3317 C CA . VAL A 1 419 ? -11.258 10.344 4.156 1.00 91.62 419 VAL A CA 1
ATOM 3318 C C . VAL A 1 419 ? -11.722 8.897 4.017 1.00 91.62 419 VAL A C 1
ATOM 3320 O O . VAL A 1 419 ? -11.748 8.398 2.900 1.00 91.62 419 VAL A O 1
ATOM 3323 N N . LEU A 1 420 ? -12.140 8.235 5.102 1.00 92.88 420 LEU A N 1
ATOM 3324 C CA . LEU A 1 420 ? -12.598 6.842 5.051 1.00 92.88 420 LEU A CA 1
ATOM 3325 C C . LEU A 1 420 ? -13.875 6.683 4.211 1.00 92.88 420 LEU A C 1
ATOM 3327 O O . LEU A 1 420 ? -13.966 5.753 3.413 1.00 92.88 420 LEU A O 1
ATOM 3331 N N . LEU A 1 421 ? -14.835 7.603 4.355 1.00 94.69 421 LEU A N 1
ATOM 3332 C CA . LEU A 1 421 ? -16.076 7.599 3.574 1.00 94.69 421 LEU A CA 1
ATOM 3333 C C . LEU A 1 421 ? -15.797 7.725 2.076 1.00 94.69 421 LEU A C 1
ATOM 3335 O O . LEU A 1 421 ? -16.376 6.978 1.298 1.00 94.69 421 LEU A O 1
ATOM 3339 N N . SER A 1 422 ? -14.856 8.585 1.673 1.00 94.50 422 SER A N 1
ATOM 3340 C CA . SER A 1 422 ? -14.464 8.752 0.263 1.00 94.50 422 SER A CA 1
ATOM 3341 C C . SER A 1 422 ? -13.829 7.506 -0.375 1.00 94.50 422 SER A C 1
ATOM 3343 O O . SER A 1 422 ? -13.580 7.484 -1.578 1.00 94.50 422 SER A O 1
ATOM 3345 N N . LYS A 1 423 ? -13.519 6.477 0.425 1.00 94.56 423 LYS A N 1
ATOM 3346 C CA . LYS A 1 423 ? -12.995 5.186 -0.045 1.00 94.56 423 LYS A CA 1
ATOM 3347 C C . LYS A 1 423 ? -14.076 4.115 -0.172 1.00 94.56 423 LYS A C 1
ATOM 3349 O O . LYS A 1 423 ? -13.773 2.997 -0.581 1.00 94.56 423 LYS A O 1
ATOM 3354 N N . VAL A 1 424 ? -15.321 4.429 0.175 1.00 94.94 424 VAL A N 1
ATOM 3355 C CA . VAL A 1 424 ? -16.464 3.546 -0.060 1.00 94.94 424 VAL A CA 1
ATOM 3356 C C . VAL A 1 424 ? -16.897 3.678 -1.517 1.00 94.94 424 VAL A C 1
ATOM 3358 O O . VAL A 1 424 ? -17.046 4.790 -2.027 1.00 94.94 424 VAL A O 1
ATOM 3361 N N . SER A 1 425 ? -17.131 2.546 -2.185 1.00 91.75 425 SER A N 1
ATOM 3362 C CA . SER A 1 425 ? -17.619 2.533 -3.569 1.00 91.75 425 SER A CA 1
ATOM 3363 C C . SER A 1 425 ? -18.880 3.389 -3.713 1.00 91.75 425 SER A C 1
ATOM 3365 O O . SER A 1 425 ? -19.845 3.192 -2.982 1.00 91.75 425 SER A O 1
ATOM 3367 N N . GLY A 1 426 ? -18.874 4.348 -4.641 1.00 91.62 426 GLY A N 1
ATOM 3368 C CA . GLY A 1 426 ? -20.006 5.249 -4.883 1.00 91.62 426 GLY A CA 1
ATOM 3369 C C . GLY A 1 426 ? -20.069 6.502 -4.001 1.00 91.62 426 GLY A C 1
ATOM 3370 O O . GLY A 1 426 ? -20.943 7.335 -4.237 1.00 91.62 426 GLY A O 1
ATOM 3371 N N . ILE A 1 427 ? -19.155 6.685 -3.037 1.00 95.19 427 ILE A N 1
ATOM 3372 C CA . ILE A 1 427 ? -19.037 7.921 -2.248 1.00 95.19 427 ILE A CA 1
ATOM 3373 C C . ILE A 1 427 ? -17.867 8.756 -2.775 1.00 95.19 427 ILE A C 1
ATOM 3375 O O . ILE A 1 427 ? -16.701 8.400 -2.623 1.00 95.19 427 ILE A O 1
ATOM 3379 N N . THR A 1 428 ? -18.172 9.905 -3.377 1.00 94.69 428 THR A N 1
ATOM 3380 C CA . THR A 1 428 ? -17.154 10.880 -3.797 1.00 94.69 428 THR A CA 1
ATOM 3381 C C . THR A 1 428 ? -16.661 11.710 -2.602 1.00 94.69 428 THR A C 1
ATOM 3383 O O . THR A 1 428 ? -17.352 11.780 -1.583 1.00 94.69 428 THR A O 1
ATOM 3386 N N . PRO A 1 429 ? -15.505 12.399 -2.698 1.00 93.75 429 PRO A N 1
ATOM 3387 C CA . PRO A 1 429 ? -15.054 13.318 -1.647 1.00 93.75 429 PRO A CA 1
ATOM 3388 C C . PRO A 1 429 ? -16.086 14.401 -1.287 1.00 93.75 429 PRO A C 1
ATOM 3390 O O . PRO A 1 429 ? -16.203 14.789 -0.127 1.00 93.75 429 PRO A O 1
ATOM 3393 N N . GLU A 1 430 ? -16.870 14.860 -2.266 1.00 95.56 430 GLU A N 1
ATOM 3394 C CA . GLU A 1 430 ? -17.962 15.813 -2.052 1.00 95.56 430 GLU A CA 1
ATOM 3395 C C . GLU A 1 430 ? -19.104 15.191 -1.237 1.00 95.56 430 GLU A C 1
ATOM 3397 O O . GLU A 1 430 ? -19.483 15.737 -0.201 1.00 95.56 430 GLU A O 1
ATOM 3402 N N . ILE A 1 431 ? -19.585 14.003 -1.632 1.00 96.88 431 ILE A N 1
ATOM 3403 C CA . ILE A 1 431 ? -20.622 13.273 -0.885 1.00 96.88 431 ILE A CA 1
ATOM 3404 C C . ILE A 1 431 ? -20.136 12.973 0.538 1.00 96.88 431 ILE A C 1
ATOM 3406 O O . ILE A 1 431 ? -20.885 13.166 1.492 1.00 96.88 431 ILE A O 1
ATOM 3410 N N . ALA A 1 432 ? -18.879 12.550 0.703 1.00 95.88 432 ALA A N 1
ATOM 3411 C CA . ALA A 1 432 ? -18.289 12.296 2.012 1.00 95.88 432 ALA A CA 1
ATOM 3412 C C . ALA A 1 432 ? -18.373 13.535 2.914 1.00 95.88 432 ALA A C 1
ATOM 3414 O O . ALA A 1 432 ? -18.852 13.431 4.041 1.00 95.88 432 ALA A O 1
ATOM 3415 N N . ASN A 1 433 ? -17.994 14.716 2.414 1.00 94.19 433 ASN A N 1
ATOM 3416 C CA . ASN A 1 433 ? -18.110 15.968 3.164 1.00 94.19 433 ASN A CA 1
ATOM 3417 C C . ASN A 1 433 ? -19.568 16.326 3.487 1.00 94.19 433 ASN A C 1
ATOM 3419 O O . ASN A 1 433 ? -19.853 16.714 4.621 1.00 94.19 433 ASN A O 1
ATOM 3423 N N . ASN A 1 434 ? -20.496 16.135 2.547 1.00 95.88 434 ASN A N 1
ATOM 3424 C CA . ASN A 1 434 ? -21.922 16.397 2.767 1.00 95.88 434 ASN A CA 1
ATOM 3425 C C . ASN A 1 434 ? -22.511 15.478 3.850 1.00 95.88 434 ASN A C 1
ATOM 3427 O O . ASN A 1 434 ? -23.288 15.937 4.686 1.00 95.88 434 ASN A O 1
ATOM 3431 N N . ILE A 1 435 ? -22.074 14.215 3.914 1.00 95.56 435 ILE A N 1
ATOM 3432 C CA . ILE A 1 435 ? -22.408 13.295 5.012 1.00 95.56 435 ILE A CA 1
ATOM 3433 C C . ILE A 1 435 ? -21.914 13.862 6.349 1.00 95.56 435 ILE A C 1
ATOM 3435 O O . ILE A 1 435 ? -22.690 13.918 7.303 1.00 95.56 435 ILE A O 1
ATOM 3439 N N . ILE A 1 436 ? -20.654 14.316 6.444 1.00 92.50 436 ILE A N 1
ATOM 3440 C CA . ILE A 1 436 ? -20.128 14.911 7.688 1.00 92.50 436 ILE A CA 1
ATOM 3441 C C . ILE A 1 436 ? -20.964 16.128 8.106 1.00 92.50 436 ILE A C 1
ATOM 3443 O O . ILE A 1 436 ? -21.371 16.218 9.267 1.00 92.50 436 ILE A O 1
ATOM 3447 N N . MET A 1 437 ? -21.238 17.040 7.170 1.00 92.38 437 MET A N 1
ATOM 3448 C CA . MET A 1 437 ? -22.004 18.265 7.422 1.00 92.38 437 MET A CA 1
ATOM 3449 C C . MET A 1 437 ? -23.425 17.962 7.889 1.00 92.38 437 MET A C 1
ATOM 3451 O O . MET A 1 437 ? -23.895 18.567 8.855 1.00 92.38 437 MET A O 1
ATOM 3455 N N . PHE A 1 438 ? -24.077 16.972 7.276 1.00 94.44 438 PHE A N 1
ATOM 3456 C CA . PHE A 1 438 ? -25.392 16.523 7.704 1.00 94.44 438 PHE A CA 1
ATOM 3457 C C . PHE A 1 438 ? -25.380 16.058 9.163 1.00 94.44 438 PHE A C 1
ATOM 3459 O O . PHE A 1 438 ? -26.257 16.469 9.920 1.00 94.44 438 PHE A O 1
ATOM 3466 N N . ARG A 1 439 ? -24.378 15.270 9.588 1.00 91.31 439 ARG A N 1
ATOM 3467 C CA . ARG A 1 439 ? -24.274 14.787 10.982 1.00 91.31 439 ARG A CA 1
ATOM 3468 C C . ARG A 1 439 ? -24.098 15.921 11.983 1.00 91.31 439 ARG A C 1
ATOM 3470 O O . ARG A 1 439 ? -24.663 15.873 13.071 1.00 91.31 439 ARG A O 1
ATOM 3477 N N . ILE A 1 440 ? -23.306 16.930 11.619 1.00 86.88 440 ILE A N 1
ATOM 3478 C CA . ILE A 1 440 ? -23.062 18.105 12.467 1.00 86.88 440 ILE A CA 1
ATOM 3479 C C . ILE A 1 440 ? -24.361 18.895 12.668 1.00 86.88 440 ILE A C 1
ATOM 3481 O O . ILE A 1 440 ? -24.626 19.367 13.770 1.00 86.88 440 ILE A O 1
ATOM 3485 N N . GLN A 1 441 ? -25.175 19.028 11.619 1.00 91.62 441 GLN A N 1
ATOM 3486 C CA . GLN A 1 441 ? -26.394 19.840 11.647 1.00 91.62 441 GLN A CA 1
ATOM 3487 C C . GLN A 1 441 ? -27.616 19.097 12.205 1.00 91.62 441 GLN A C 1
ATOM 3489 O O . GLN A 1 441 ? -28.413 19.690 12.927 1.00 91.62 441 GLN A O 1
ATOM 3494 N N . ASN A 1 442 ? -27.775 17.814 11.874 1.00 90.06 442 ASN A N 1
ATOM 3495 C CA . ASN A 1 442 ? -28.998 17.042 12.129 1.00 90.06 442 ASN A CA 1
ATOM 3496 C C . ASN A 1 442 ? -28.821 15.947 13.195 1.00 90.06 442 ASN A C 1
ATOM 3498 O O . ASN A 1 442 ? -29.798 15.301 13.580 1.00 90.06 442 ASN A O 1
ATOM 3502 N N . GLY A 1 443 ? -27.596 15.736 13.682 1.00 89.25 443 GLY A N 1
ATOM 3503 C CA . GLY A 1 443 ? -27.250 14.611 14.547 1.00 89.25 443 GLY A CA 1
ATOM 3504 C C . GLY A 1 443 ? -26.968 13.320 13.762 1.00 89.25 443 GLY A C 1
ATOM 3505 O O . GLY A 1 443 ? -26.886 13.338 12.532 1.00 89.25 443 GLY A O 1
ATOM 3506 N N . PRO A 1 444 ? -26.777 12.184 14.457 1.00 91.25 444 PRO A N 1
ATOM 3507 C CA . PRO A 1 444 ? -26.403 10.929 13.816 1.00 91.25 444 PRO A CA 1
ATOM 3508 C C . PRO A 1 444 ? -27.519 10.381 12.915 1.00 91.25 444 PRO A C 1
ATOM 3510 O O . PRO A 1 444 ? -28.712 10.567 13.170 1.00 91.25 444 PRO A O 1
ATOM 3513 N N . PHE A 1 445 ? -27.119 9.645 11.880 1.00 93.56 445 PHE A N 1
ATOM 3514 C CA . PHE A 1 445 ? -28.021 8.864 11.045 1.00 93.56 445 PHE A CA 1
ATOM 3515 C C . PHE A 1 445 ? -28.651 7.726 11.848 1.00 93.56 445 PHE A C 1
ATOM 3517 O O . PHE A 1 445 ? -27.995 7.035 12.630 1.00 93.56 445 PHE A O 1
ATOM 3524 N N . LYS A 1 446 ? -29.941 7.536 11.599 1.00 92.19 446 LYS A N 1
ATOM 3525 C CA . LYS A 1 446 ? -30.854 6.591 12.241 1.00 92.19 446 LYS A CA 1
ATOM 3526 C C . LYS A 1 446 ? -31.262 5.453 11.311 1.00 92.19 446 LYS A C 1
ATOM 3528 O O . LYS A 1 446 ? -31.563 4.367 11.792 1.00 92.19 446 LYS A O 1
ATOM 3533 N N . SER A 1 447 ? -31.278 5.699 10.000 1.00 93.31 447 SER A N 1
ATOM 3534 C CA . SER A 1 447 ? -31.535 4.680 8.979 1.00 93.31 447 SER A CA 1
ATOM 3535 C C . SER A 1 447 ? -30.742 4.951 7.704 1.00 93.31 447 SER A C 1
ATOM 3537 O O . SER A 1 447 ? -30.422 6.104 7.395 1.00 93.31 447 SER A O 1
ATOM 3539 N N . ARG A 1 448 ? -30.416 3.892 6.947 1.00 95.50 448 ARG A N 1
ATOM 3540 C CA . ARG A 1 448 ? -29.691 4.036 5.670 1.00 95.50 448 ARG A CA 1
ATOM 3541 C C . ARG A 1 448 ? -30.464 4.911 4.696 1.00 95.50 448 ARG A C 1
ATOM 3543 O O . ARG A 1 448 ? -29.861 5.655 3.937 1.00 95.50 448 ARG A O 1
ATOM 3550 N N . GLU A 1 449 ? -31.790 4.881 4.762 1.00 93.94 449 GLU A N 1
ATOM 3551 C CA . GLU A 1 449 ? -32.664 5.651 3.879 1.00 93.94 449 GLU A CA 1
ATOM 3552 C C . GLU A 1 449 ? -32.427 7.168 3.972 1.00 93.94 449 GLU A C 1
ATOM 3554 O O . GLU A 1 449 ? -32.521 7.868 2.966 1.00 93.94 449 GLU A O 1
ATOM 3559 N N . GLN A 1 450 ? -32.008 7.681 5.136 1.00 94.62 450 GLN A N 1
ATOM 3560 C CA . GLN A 1 450 ? -31.629 9.092 5.292 1.00 94.62 450 GLN A CA 1
ATOM 3561 C C . GLN A 1 450 ? -30.413 9.489 4.440 1.00 94.62 450 GLN A C 1
ATOM 3563 O O . GLN A 1 450 ? -30.228 10.664 4.143 1.00 94.62 450 GLN A O 1
ATOM 3568 N N . LEU A 1 451 ? -29.588 8.534 4.003 1.00 95.38 451 LEU A N 1
ATOM 3569 C CA . LEU A 1 451 ? -28.450 8.822 3.127 1.00 95.38 451 LEU A CA 1
ATOM 3570 C C . LEU A 1 451 ? -28.896 9.232 1.721 1.00 95.38 451 LEU A C 1
ATOM 3572 O O . LEU A 1 451 ? -28.133 9.881 1.012 1.00 95.38 451 LEU A O 1
ATOM 3576 N N . ARG A 1 452 ? -30.136 8.917 1.319 1.00 95.81 452 ARG A N 1
ATOM 3577 C CA . ARG A 1 452 ? -30.690 9.360 0.032 1.00 95.81 452 ARG A CA 1
ATOM 3578 C C . ARG A 1 452 ? -30.967 10.859 -0.023 1.00 95.81 452 ARG A C 1
ATOM 3580 O O . ARG A 1 452 ? -31.033 11.403 -1.117 1.00 95.81 452 ARG A O 1
ATOM 3587 N N . SER A 1 453 ? -31.152 11.517 1.124 1.00 94.25 453 SER A N 1
ATOM 3588 C CA . SER A 1 453 ? -31.395 12.964 1.183 1.00 94.25 453 SER A CA 1
ATOM 3589 C C . SER A 1 453 ? -30.113 13.792 1.241 1.00 94.25 453 SER A C 1
ATOM 3591 O O . SER A 1 453 ? -30.186 14.998 1.442 1.00 94.25 453 SER A O 1
ATOM 3593 N N . ILE A 1 454 ? -28.943 13.160 1.126 1.00 96.00 454 ILE A N 1
ATOM 3594 C CA . ILE A 1 454 ? -27.664 13.866 1.112 1.00 96.00 454 ILE A CA 1
ATOM 3595 C C . ILE A 1 454 ? -27.423 14.458 -0.272 1.00 96.00 454 ILE A C 1
ATOM 3597 O O . ILE A 1 454 ? -27.516 13.763 -1.285 1.00 96.00 454 ILE A O 1
ATOM 3601 N N . ASP A 1 455 ? -27.061 15.737 -0.305 1.00 94.06 455 ASP A N 1
ATOM 3602 C CA . ASP A 1 455 ? -26.742 16.445 -1.540 1.00 94.06 455 ASP A CA 1
ATOM 3603 C C . ASP A 1 455 ? -25.647 15.707 -2.331 1.00 94.06 455 ASP A C 1
ATOM 3605 O O . ASP A 1 455 ? -24.597 15.339 -1.796 1.00 94.06 455 ASP A O 1
ATOM 3609 N N . GLY A 1 456 ? -25.912 15.461 -3.616 1.00 93.50 456 GLY A N 1
ATOM 3610 C CA . GLY A 1 456 ? -25.036 14.698 -4.515 1.00 93.50 456 GLY A CA 1
ATOM 3611 C C . GLY A 1 456 ? -25.280 13.180 -4.531 1.00 93.50 456 GLY A C 1
ATOM 3612 O O . GLY A 1 456 ? -24.812 12.491 -5.446 1.00 93.50 456 GLY A O 1
ATOM 3613 N N . VAL A 1 457 ? -26.057 12.627 -3.592 1.00 96.38 457 VAL A N 1
ATOM 3614 C CA . VAL A 1 457 ? -26.431 11.205 -3.617 1.00 96.38 457 VAL A CA 1
ATOM 3615 C C . VAL A 1 457 ? -27.537 10.974 -4.645 1.00 96.38 457 VAL A C 1
ATOM 3617 O O . VAL A 1 457 ? -28.657 11.457 -4.527 1.00 96.38 457 VAL A O 1
ATOM 3620 N N . THR A 1 458 ? -27.217 10.192 -5.675 1.00 96.12 458 THR A N 1
ATOM 3621 C CA . THR A 1 458 ? -28.186 9.701 -6.663 1.00 96.12 458 THR A CA 1
ATOM 3622 C C . THR A 1 458 ? -28.673 8.308 -6.266 1.00 96.12 458 THR A C 1
ATOM 3624 O O . THR A 1 458 ? -28.072 7.656 -5.410 1.00 96.12 458 THR A O 1
ATOM 3627 N N . SER A 1 459 ? -29.713 7.799 -6.932 1.00 94.62 459 SER A N 1
ATOM 3628 C CA . SER A 1 459 ? -30.148 6.405 -6.762 1.00 94.62 459 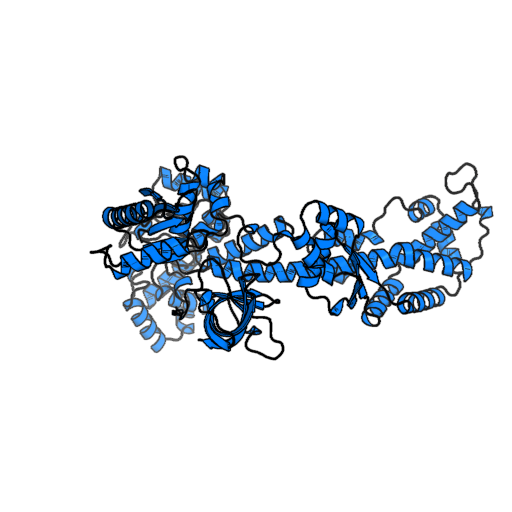SER A CA 1
ATOM 3629 C C . SER A 1 459 ? -29.009 5.409 -7.003 1.00 94.62 459 SER A C 1
ATOM 3631 O O . SER A 1 459 ? -28.845 4.479 -6.220 1.00 94.62 459 SER A O 1
ATOM 3633 N N . LYS A 1 460 ? -28.180 5.655 -8.026 1.00 95.12 460 LYS A N 1
ATOM 3634 C CA . LYS A 1 460 ? -27.017 4.823 -8.352 1.00 95.12 460 LYS A CA 1
ATOM 3635 C C . LYS A 1 460 ? -25.900 4.945 -7.314 1.00 95.12 460 LYS A C 1
ATOM 3637 O O . LYS A 1 460 ? -25.277 3.943 -6.991 1.00 95.12 460 LYS A O 1
ATOM 3642 N N . HIS A 1 461 ? -25.645 6.142 -6.773 1.00 95.81 461 HIS A N 1
ATOM 3643 C CA . HIS A 1 461 ? -24.691 6.292 -5.665 1.00 95.81 461 HIS A CA 1
ATOM 3644 C C . HIS A 1 461 ? -25.147 5.468 -4.458 1.00 95.81 461 HIS A C 1
ATOM 3646 O O . HIS A 1 461 ? -24.373 4.663 -3.949 1.00 95.81 461 HIS A O 1
ATOM 3652 N N . PHE A 1 462 ? -26.414 5.619 -4.057 1.00 96.88 462 PHE A N 1
ATOM 3653 C CA . PHE A 1 462 ? -26.985 4.886 -2.930 1.00 96.88 462 PHE A CA 1
ATOM 3654 C C . PHE A 1 462 ? -26.897 3.368 -3.120 1.00 96.88 462 PHE A C 1
ATOM 3656 O O . PHE A 1 462 ? -26.424 2.676 -2.226 1.00 96.88 462 PHE A O 1
ATOM 3663 N N . GLU A 1 463 ? -27.276 2.860 -4.294 1.00 95.38 463 GLU A N 1
ATOM 3664 C CA . GLU A 1 463 ? -27.147 1.440 -4.650 1.00 95.38 463 GLU A CA 1
ATOM 3665 C C . GLU A 1 463 ? -25.701 0.930 -4.524 1.00 95.38 463 GLU A C 1
ATOM 3667 O O . GLU A 1 463 ? -25.472 -0.180 -4.065 1.00 95.38 463 GLU A O 1
ATOM 3672 N N . GLN A 1 464 ? -24.703 1.742 -4.880 1.00 94.62 464 GLN A N 1
ATOM 3673 C CA . GLN A 1 464 ? -23.300 1.332 -4.793 1.00 94.62 464 GLN A CA 1
ATOM 3674 C C . GLN A 1 464 ? -22.772 1.281 -3.354 1.00 94.62 464 GLN A C 1
ATOM 3676 O O . GLN A 1 464 ? -22.028 0.357 -3.028 1.00 94.62 464 GLN A O 1
ATOM 3681 N N . PHE A 1 465 ? -23.126 2.241 -2.489 1.00 95.06 465 PHE A N 1
ATOM 3682 C CA . PHE A 1 465 ? -22.539 2.310 -1.142 1.00 95.06 465 PHE A CA 1
ATOM 3683 C C . PHE A 1 465 ? -23.377 1.652 -0.041 1.00 95.06 465 PHE A C 1
ATOM 3685 O O . PHE A 1 465 ? -22.832 1.342 1.022 1.00 95.06 465 PHE A O 1
ATOM 3692 N N . ALA A 1 466 ? -24.687 1.457 -0.230 1.00 95.00 466 ALA A N 1
ATOM 3693 C CA . ALA A 1 466 ? -25.591 1.127 0.874 1.00 95.00 466 ALA A CA 1
ATOM 3694 C C . ALA A 1 466 ? -25.268 -0.205 1.568 1.00 95.00 466 ALA A C 1
ATOM 3696 O O . ALA A 1 466 ? -25.492 -0.329 2.770 1.00 95.00 466 ALA A O 1
ATOM 3697 N N . GLY A 1 467 ? -24.698 -1.178 0.850 1.00 92.50 467 GLY A N 1
ATOM 3698 C CA . GLY A 1 467 ? -24.255 -2.457 1.425 1.00 92.50 467 GLY A CA 1
ATOM 3699 C C . GLY A 1 467 ? -22.972 -2.363 2.258 1.00 92.50 467 GLY A C 1
ATOM 3700 O O . GLY A 1 467 ? -22.732 -3.206 3.119 1.00 92.50 467 GLY A O 1
ATOM 3701 N N . PHE A 1 468 ? -22.161 -1.326 2.038 1.00 94.25 468 PHE A N 1
ATOM 3702 C CA . PHE A 1 468 ? -20.874 -1.124 2.713 1.00 94.25 468 PHE A CA 1
ATOM 3703 C C . PHE A 1 468 ? -20.969 -0.150 3.889 1.00 94.25 468 PHE A C 1
ATOM 3705 O O . PHE A 1 468 ? -20.113 -0.150 4.774 1.00 94.25 468 PHE A O 1
ATOM 3712 N N . VAL A 1 469 ? -22.012 0.676 3.915 1.00 94.75 469 VAL A N 1
ATOM 3713 C CA . VAL A 1 469 ? -22.289 1.616 4.999 1.00 94.75 469 VAL A CA 1
ATOM 3714 C C . VAL A 1 469 ? -23.184 0.962 6.039 1.00 94.75 469 VAL A C 1
ATOM 3716 O O . VAL A 1 469 ? -24.217 0.402 5.705 1.00 94.75 469 VAL A O 1
ATOM 3719 N N . ARG A 1 470 ? -22.835 1.063 7.316 1.00 93.94 470 ARG A N 1
ATOM 3720 C CA . ARG A 1 470 ? -23.609 0.560 8.450 1.00 93.94 470 ARG A CA 1
ATOM 3721 C C . ARG A 1 470 ? -24.065 1.708 9.333 1.00 93.94 470 ARG A C 1
ATOM 3723 O O . ARG A 1 470 ? -23.419 2.753 9.397 1.00 93.94 470 ARG A O 1
ATOM 3730 N N . ILE A 1 471 ? -25.171 1.474 10.020 1.00 93.38 471 ILE A N 1
ATOM 3731 C CA . ILE A 1 471 ? -25.640 2.300 11.124 1.00 93.38 471 ILE A CA 1
ATOM 3732 C C . ILE A 1 471 ? -25.629 1.407 12.345 1.00 93.38 471 ILE A C 1
ATOM 3734 O O . ILE A 1 471 ? -26.242 0.345 12.346 1.00 93.38 471 ILE A O 1
ATOM 3738 N N . ILE A 1 472 ? -24.880 1.811 13.360 1.00 89.88 472 ILE A N 1
ATOM 3739 C CA . ILE A 1 472 ? -24.691 1.020 14.569 1.00 89.88 472 ILE A CA 1
ATOM 3740 C C . ILE A 1 472 ? -25.649 1.551 15.653 1.00 89.88 472 ILE A C 1
ATOM 3742 O O . ILE A 1 472 ? -25.770 2.773 15.798 1.00 89.88 472 ILE A O 1
ATOM 3746 N N . PRO A 1 473 ? -26.349 0.690 16.418 1.00 86.50 473 PRO A N 1
ATOM 3747 C CA . PRO A 1 473 ? -27.259 1.133 17.482 1.00 86.50 473 PRO A CA 1
ATOM 3748 C C . PRO A 1 473 ? -26.602 2.116 18.462 1.00 86.50 473 PRO A C 1
ATOM 3750 O O . PRO A 1 473 ? -27.138 3.187 18.750 1.00 86.50 473 PRO A O 1
ATOM 3753 N N . GLU A 1 474 ? -25.382 1.802 18.895 1.00 83.25 474 GLU A N 1
ATOM 3754 C CA . GLU A 1 474 ? -24.602 2.587 19.848 1.00 83.25 474 GLU A CA 1
ATOM 3755 C C . GLU A 1 474 ? -24.295 4.004 19.339 1.00 83.25 474 GLU A C 1
ATOM 3757 O O . GLU A 1 474 ? -24.243 4.945 20.131 1.00 83.25 474 GLU A O 1
ATOM 3762 N N . THR A 1 475 ? -24.114 4.180 18.027 1.00 83.31 475 THR A N 1
ATOM 3763 C CA . THR A 1 475 ? -23.710 5.462 17.421 1.00 83.31 475 THR A CA 1
ATOM 3764 C C . THR A 1 475 ? -24.883 6.251 16.862 1.00 83.31 475 THR A C 1
ATOM 3766 O O . THR A 1 475 ? -24.845 7.479 16.839 1.00 83.31 475 THR A O 1
ATOM 3769 N N . SER A 1 476 ? -25.953 5.561 16.466 1.00 83.31 476 SER A N 1
ATOM 3770 C CA . SER A 1 476 ? -27.225 6.164 16.051 1.00 83.31 476 SER A CA 1
ATOM 3771 C C . SER A 1 476 ? -28.072 6.671 17.218 1.00 83.31 476 SER A C 1
ATOM 3773 O O . SER A 1 476 ? -29.033 7.409 16.998 1.00 83.31 476 SER A O 1
ATOM 3775 N N . GLN A 1 477 ? -27.720 6.289 18.454 1.00 81.19 477 GLN A N 1
ATOM 3776 C CA . GLN A 1 477 ? -28.476 6.594 19.674 1.00 81.19 477 GLN A CA 1
ATOM 3777 C C . GLN A 1 477 ? -29.925 6.068 19.623 1.00 81.19 477 GLN A C 1
ATOM 3779 O O . GLN A 1 477 ? -30.810 6.592 20.301 1.00 81.19 477 GLN A O 1
ATOM 3784 N N . LEU A 1 478 ? -30.175 5.030 18.816 1.00 79.38 478 LEU A N 1
ATOM 3785 C CA . LEU A 1 478 ? -31.454 4.335 18.718 1.00 79.38 478 LEU A CA 1
ATOM 3786 C C . LEU A 1 478 ? -31.314 2.895 19.204 1.00 79.38 478 LEU A C 1
ATOM 3788 O O . LEU A 1 478 ? -30.395 2.178 18.820 1.00 79.38 478 LEU A O 1
ATOM 3792 N N . LEU A 1 479 ? -32.274 2.460 20.021 1.00 70.75 479 LEU A N 1
ATOM 3793 C CA . LEU A 1 479 ? -32.383 1.090 20.513 1.00 70.75 479 LEU A CA 1
ATOM 3794 C C . LEU A 1 479 ? -33.845 0.628 20.465 1.00 70.75 479 LEU A C 1
ATOM 3796 O O . LEU A 1 479 ? -34.770 1.436 20.566 1.00 70.75 479 LEU A O 1
ATOM 3800 N N . GLY A 1 480 ? -34.044 -0.684 20.348 1.00 69.81 480 GLY A N 1
ATOM 3801 C CA . GLY A 1 480 ? -35.367 -1.313 20.385 1.00 69.81 480 GLY A CA 1
ATOM 3802 C C . GLY A 1 480 ? -36.103 -1.298 19.041 1.00 69.81 480 GLY A C 1
ATOM 3803 O O . GLY A 1 480 ? -35.482 -1.333 17.983 1.00 69.81 480 GLY A O 1
ATOM 3804 N N . GLU A 1 481 ? -37.437 -1.277 19.082 1.00 65.25 481 GLU A N 1
ATOM 3805 C CA . GLU A 1 481 ? -38.314 -1.464 17.908 1.00 65.25 481 GLU A CA 1
ATOM 3806 C C . GLU A 1 481 ? -38.142 -0.407 16.806 1.00 65.25 481 GLU A C 1
ATOM 3808 O O . GLU A 1 481 ? -38.422 -0.675 15.642 1.00 65.25 481 GLU A O 1
ATOM 3813 N N . ASN A 1 482 ? -37.639 0.781 17.151 1.00 77.62 482 ASN A N 1
ATOM 3814 C CA . ASN A 1 482 ? -37.443 1.881 16.203 1.00 77.62 482 ASN A CA 1
ATOM 3815 C C . ASN A 1 482 ? -36.151 1.759 15.376 1.00 77.62 482 ASN A C 1
ATOM 3817 O O . ASN A 1 482 ? -35.892 2.614 14.529 1.00 77.62 482 ASN A O 1
ATOM 3821 N N . PHE A 1 483 ? -35.323 0.742 15.633 1.00 86.56 483 PHE A N 1
ATOM 3822 C CA . PHE A 1 483 ? -34.069 0.519 14.922 1.00 86.56 483 PHE A CA 1
ATOM 3823 C C . PHE A 1 483 ? -34.223 -0.570 13.855 1.00 86.56 483 PHE A C 1
ATOM 3825 O O . PHE A 1 483 ? -34.661 -1.686 14.138 1.00 86.56 483 PHE A O 1
ATOM 3832 N N . ASN A 1 484 ? -33.814 -0.275 12.619 1.00 90.94 484 ASN A N 1
ATOM 3833 C CA . ASN A 1 484 ? -33.758 -1.293 11.577 1.00 90.94 484 ASN A CA 1
ATOM 3834 C C . ASN A 1 484 ? -32.471 -2.120 11.708 1.00 90.94 484 ASN A C 1
ATOM 3836 O O . ASN A 1 484 ? -31.416 -1.721 11.223 1.00 90.94 484 ASN A O 1
ATOM 3840 N N . PHE A 1 485 ? -32.570 -3.305 12.314 1.00 92.12 485 PHE A N 1
ATOM 3841 C CA . PHE A 1 485 ? -31.425 -4.189 12.570 1.00 92.12 485 PHE A CA 1
ATOM 3842 C C . PHE A 1 485 ? -30.633 -4.577 11.315 1.00 92.12 485 PHE A C 1
ATOM 3844 O O . PHE A 1 485 ? -29.435 -4.831 11.420 1.00 92.12 485 PHE A O 1
ATOM 3851 N N . PHE A 1 486 ? -31.248 -4.563 10.128 1.00 94.69 486 PHE A N 1
ATOM 3852 C CA . PHE A 1 486 ? -30.531 -4.822 8.878 1.00 94.69 486 PHE A CA 1
ATOM 3853 C C . PHE A 1 486 ? -29.495 -3.739 8.546 1.00 94.69 486 PHE A C 1
ATOM 3855 O O . PHE A 1 486 ? -28.452 -4.067 7.979 1.00 94.69 486 PHE A O 1
ATOM 3862 N N . ASP A 1 487 ? -29.715 -2.486 8.964 1.00 94.75 487 ASP A N 1
ATOM 3863 C CA . ASP A 1 487 ? -28.790 -1.371 8.714 1.00 94.75 487 ASP A CA 1
ATOM 3864 C C . ASP A 1 487 ? -27.451 -1.543 9.464 1.00 94.75 487 ASP A C 1
ATOM 3866 O O . ASP A 1 487 ? -26.446 -0.949 9.074 1.00 94.75 487 ASP A O 1
ATOM 3870 N N . ALA A 1 488 ? -27.405 -2.395 10.496 1.00 93.06 488 ALA A N 1
ATOM 3871 C CA . ALA A 1 488 ? -26.185 -2.763 11.222 1.00 93.06 488 ALA A CA 1
ATOM 3872 C C . ALA A 1 488 ? -25.451 -3.981 10.621 1.00 93.06 488 ALA A C 1
ATOM 3874 O O . ALA A 1 488 ? -24.423 -4.415 11.152 1.00 93.06 488 ALA A O 1
ATOM 3875 N N . THR A 1 489 ? -25.970 -4.555 9.532 1.00 93.00 489 THR A N 1
ATOM 3876 C CA . THR A 1 489 ? -25.435 -5.758 8.873 1.00 93.00 489 THR A CA 1
ATOM 3877 C C . THR A 1 489 ? -24.888 -5.444 7.480 1.00 93.00 489 THR A C 1
ATOM 3879 O O . THR A 1 489 ? -25.021 -4.331 6.983 1.00 93.00 489 THR A O 1
ATOM 3882 N N . ILE A 1 490 ? -24.294 -6.435 6.816 1.00 91.88 490 ILE A N 1
ATOM 3883 C CA . ILE A 1 490 ? -23.857 -6.326 5.412 1.00 91.88 490 ILE A CA 1
ATOM 3884 C C . ILE A 1 490 ? -24.982 -6.618 4.401 1.00 91.88 490 ILE A C 1
ATOM 3886 O O . ILE A 1 490 ? -24.729 -6.693 3.203 1.00 91.88 490 ILE A O 1
ATOM 3890 N N . ILE A 1 491 ? -26.224 -6.820 4.861 1.00 94.38 491 ILE A N 1
ATOM 3891 C CA . ILE A 1 491 ? -27.372 -7.049 3.975 1.00 94.38 491 ILE A CA 1
ATOM 3892 C C . ILE A 1 491 ? -27.637 -5.761 3.201 1.00 94.38 491 ILE A C 1
ATOM 3894 O O . ILE A 1 491 ? -27.833 -4.707 3.805 1.00 94.38 491 ILE A O 1
ATOM 3898 N N . HIS A 1 492 ? -27.652 -5.840 1.874 1.00 95.12 492 HIS A N 1
ATOM 3899 C CA . HIS A 1 492 ? -27.988 -4.700 1.029 1.00 95.12 492 HIS A CA 1
ATOM 3900 C C . HIS A 1 492 ? -29.491 -4.365 1.140 1.00 95.12 492 HIS A C 1
ATOM 3902 O O . HIS A 1 492 ? -30.296 -5.301 1.185 1.00 95.12 492 HIS A O 1
ATOM 3908 N N . PRO A 1 493 ? -29.908 -3.078 1.137 1.00 95.38 493 PRO A N 1
ATOM 3909 C CA . PRO A 1 493 ? -31.325 -2.700 1.201 1.00 95.38 493 PRO A CA 1
ATOM 3910 C C . PRO A 1 493 ? -32.231 -3.353 0.152 1.00 95.38 493 PRO A C 1
ATOM 3912 O O . PRO A 1 493 ? -33.400 -3.596 0.427 1.00 95.38 493 PRO A O 1
ATOM 3915 N N . GLU A 1 494 ? -31.699 -3.707 -1.022 1.00 93.44 494 GLU A N 1
ATOM 3916 C CA . GLU A 1 494 ? -32.454 -4.438 -2.057 1.00 93.44 494 GLU A CA 1
ATOM 3917 C C . GLU A 1 494 ? -32.938 -5.825 -1.599 1.00 93.44 494 GLU A C 1
ATOM 3919 O O . GLU A 1 494 ? -33.906 -6.353 -2.132 1.00 93.44 494 GLU A O 1
ATOM 3924 N N . SER A 1 495 ? -32.258 -6.418 -0.614 1.00 95.00 495 SER A N 1
ATOM 3925 C CA . SER A 1 495 ? -32.552 -7.746 -0.071 1.00 95.00 495 SER A CA 1
ATOM 3926 C C . SER A 1 495 ? -33.355 -7.689 1.233 1.00 95.00 495 SER A C 1
ATOM 3928 O O . SER A 1 495 ? -33.545 -8.725 1.870 1.00 95.00 495 SER A O 1
ATOM 3930 N N . TYR A 1 496 ? -33.821 -6.511 1.671 1.00 95.38 496 TYR A N 1
ATOM 3931 C CA . TYR A 1 496 ? -34.575 -6.386 2.927 1.00 95.38 496 TYR A CA 1
ATOM 3932 C C . TYR A 1 496 ? -35.896 -7.146 2.874 1.00 95.38 496 TYR A C 1
ATOM 3934 O O . TYR A 1 496 ? -36.201 -7.879 3.811 1.00 95.38 496 TYR A O 1
ATOM 3942 N N . ASP A 1 497 ? -36.624 -7.065 1.761 1.00 94.50 497 ASP A N 1
ATOM 3943 C CA . ASP A 1 497 ? -37.881 -7.797 1.588 1.00 94.50 497 ASP A CA 1
ATOM 3944 C C . ASP A 1 497 ? -37.669 -9.317 1.683 1.00 94.50 497 ASP A C 1
ATOM 3946 O O . ASP A 1 497 ? -38.459 -10.031 2.303 1.00 94.50 497 ASP A O 1
ATOM 3950 N N . ASP A 1 498 ? -36.575 -9.827 1.113 1.00 94.19 498 ASP A N 1
ATOM 3951 C CA . ASP A 1 498 ? -36.220 -11.247 1.188 1.00 94.19 498 ASP A CA 1
ATOM 3952 C C . ASP A 1 498 ? -35.794 -11.656 2.606 1.00 94.19 498 ASP A C 1
ATOM 3954 O O . ASP A 1 498 ? -36.204 -12.711 3.099 1.00 94.19 498 ASP A O 1
ATOM 3958 N N . ALA A 1 499 ? -35.034 -10.801 3.297 1.00 95.19 499 ALA A N 1
ATOM 3959 C CA . ALA A 1 499 ? -34.660 -10.994 4.694 1.00 95.19 499 ALA A CA 1
ATOM 3960 C C . ALA A 1 499 ? -35.893 -11.041 5.613 1.00 95.19 499 ALA A C 1
ATOM 3962 O O . ALA A 1 499 ? -35.978 -11.905 6.487 1.00 95.19 499 ALA A O 1
ATOM 3963 N N . GLU A 1 500 ? -36.880 -10.168 5.393 1.00 94.88 500 GLU A N 1
ATOM 3964 C CA . GLU A 1 500 ? -38.136 -10.166 6.146 1.00 94.88 500 GLU A CA 1
ATOM 3965 C C . GLU A 1 500 ? -38.963 -11.432 5.922 1.00 94.88 500 GLU A C 1
ATOM 3967 O O . GLU A 1 500 ? -39.442 -12.032 6.890 1.00 94.88 500 GLU A O 1
ATOM 3972 N N . LYS A 1 501 ? -39.110 -11.878 4.666 1.00 94.56 501 LYS A N 1
ATOM 3973 C CA . LYS A 1 501 ? -39.806 -13.137 4.349 1.00 94.56 501 LYS A CA 1
ATOM 3974 C C . LYS A 1 501 ? -39.150 -14.322 5.055 1.00 94.56 501 LYS A C 1
ATOM 3976 O O . LYS A 1 501 ? -39.860 -15.156 5.621 1.00 94.56 501 LYS A O 1
ATOM 3981 N N . LEU A 1 502 ? -37.816 -14.380 5.048 1.00 94.94 502 LEU A N 1
ATOM 3982 C CA . LEU A 1 502 ? -37.064 -15.457 5.685 1.00 94.94 502 LEU A CA 1
ATOM 3983 C C . LEU A 1 502 ? -37.236 -15.443 7.208 1.00 94.94 502 LEU A C 1
ATOM 3985 O O . LEU A 1 502 ? -37.537 -16.488 7.780 1.00 94.94 502 LEU A O 1
ATOM 3989 N N . LEU A 1 503 ? -37.122 -14.277 7.856 1.00 94.56 503 LEU A N 1
ATOM 3990 C CA . LEU A 1 503 ? -37.365 -14.125 9.298 1.00 94.56 503 LEU A CA 1
ATOM 3991 C C . LEU A 1 503 ? -38.777 -14.573 9.695 1.00 94.56 503 LEU A C 1
ATOM 3993 O O . LEU A 1 503 ? -38.957 -15.318 10.662 1.00 94.56 503 LEU A O 1
ATOM 3997 N N . LYS A 1 504 ? -39.781 -14.184 8.901 1.00 92.75 504 LYS A N 1
ATOM 3998 C CA . LYS A 1 504 ? -41.171 -14.600 9.106 1.00 92.75 504 LYS A CA 1
ATOM 3999 C C . LYS A 1 504 ? -41.349 -16.112 8.957 1.00 92.75 504 LYS A C 1
ATOM 4001 O O . LYS A 1 504 ? -42.103 -16.700 9.726 1.00 92.75 504 LYS A O 1
ATOM 4006 N N . TYR A 1 505 ? -40.659 -16.739 8.002 1.00 89.44 505 TYR A N 1
ATOM 4007 C CA . TYR A 1 505 ? -40.702 -18.191 7.806 1.00 89.44 505 TYR A CA 1
ATOM 4008 C C . TYR A 1 505 ? -40.092 -18.954 8.986 1.00 89.44 505 TYR A C 1
ATOM 4010 O O . TYR A 1 505 ? -40.679 -19.926 9.458 1.00 89.44 505 TYR A O 1
ATOM 4018 N N . ILE A 1 506 ? -38.934 -18.509 9.486 1.00 91.19 506 ILE A N 1
ATOM 4019 C CA . ILE A 1 506 ? -38.276 -19.149 10.636 1.00 91.19 506 ILE A CA 1
ATOM 4020 C C . ILE A 1 506 ? -38.959 -18.821 11.973 1.00 91.19 506 ILE A C 1
ATOM 4022 O O . ILE A 1 506 ? -38.685 -19.484 12.971 1.00 91.19 506 ILE A O 1
ATOM 4026 N N . GLY A 1 507 ? -39.855 -17.829 11.994 1.00 90.50 507 GLY A N 1
ATOM 4027 C CA . GLY A 1 507 ? -40.635 -17.443 13.170 1.00 90.50 507 GLY A CA 1
ATOM 4028 C C . GLY A 1 507 ? -39.834 -16.645 14.197 1.00 90.50 507 GLY A C 1
ATOM 4029 O O . GLY A 1 507 ? -40.015 -16.844 15.396 1.00 90.50 507 GLY A O 1
ATOM 4030 N N . VAL A 1 508 ? -38.927 -15.774 13.741 1.00 92.44 508 VAL A N 1
ATOM 4031 C CA . VAL A 1 508 ? -38.033 -14.996 14.611 1.00 92.44 508 VAL A CA 1
ATOM 4032 C C . VAL A 1 508 ? -38.105 -13.509 14.273 1.00 92.44 508 VAL A C 1
ATOM 4034 O O . VAL A 1 508 ? -38.195 -13.128 13.108 1.00 92.44 508 VAL A O 1
ATOM 4037 N N . GLU A 1 509 ? -38.041 -12.659 15.295 1.00 91.12 509 GLU A N 1
ATOM 4038 C CA . GLU A 1 509 ? -38.024 -11.205 15.129 1.00 91.12 509 GLU A CA 1
ATOM 4039 C C . GLU A 1 509 ? -36.622 -10.665 14.795 1.00 91.12 509 GLU A C 1
ATOM 4041 O O . GLU A 1 509 ? -35.598 -11.242 15.177 1.00 91.12 509 GLU A O 1
ATOM 4046 N N . LYS A 1 510 ? -36.567 -9.508 14.120 1.00 90.31 510 LYS A N 1
ATOM 4047 C CA . LYS A 1 510 ? -35.323 -8.857 13.659 1.00 90.31 510 LYS A CA 1
ATOM 4048 C C . LYS A 1 510 ? -34.334 -8.566 14.796 1.00 90.31 510 LYS A C 1
ATOM 4050 O O . LYS A 1 510 ? -33.128 -8.640 14.591 1.00 90.31 510 LYS A O 1
ATOM 4055 N N . GLN A 1 511 ? -34.837 -8.291 15.997 1.00 90.19 511 GLN A N 1
ATOM 4056 C CA . GLN A 1 511 ? -34.066 -8.023 17.214 1.00 90.19 511 GLN A CA 1
ATOM 4057 C C . GLN A 1 511 ? -33.182 -9.210 17.619 1.00 90.19 511 GLN A C 1
ATOM 4059 O O . GLN A 1 511 ? -32.204 -9.035 18.339 1.00 90.19 511 GLN A O 1
ATOM 4064 N N . SER A 1 512 ? -33.521 -10.423 17.170 1.00 91.44 512 SER A N 1
ATOM 4065 C CA . SER A 1 512 ? -32.749 -11.624 17.487 1.00 91.44 512 SER A CA 1
ATOM 4066 C C . SER A 1 512 ? -31.512 -11.791 16.599 1.00 91.44 512 SER A C 1
ATOM 4068 O O . SER A 1 512 ? -30.696 -12.665 16.889 1.00 91.44 512 SER A O 1
ATOM 4070 N N . ILE A 1 513 ? -31.344 -11.004 15.528 1.00 92.44 513 ILE A N 1
ATOM 4071 C CA . ILE A 1 513 ? -30.175 -11.091 14.638 1.00 92.44 513 ILE A CA 1
ATOM 4072 C C . ILE A 1 513 ? -28.880 -10.976 15.452 1.00 92.44 513 ILE A C 1
ATOM 4074 O O . ILE A 1 513 ? -28.726 -10.086 16.286 1.00 92.44 513 ILE A O 1
ATOM 4078 N N . GLY A 1 514 ? -27.951 -11.901 15.213 1.00 90.06 514 GLY A N 1
ATOM 4079 C CA . GLY A 1 514 ? -26.655 -11.945 15.883 1.00 90.06 514 GLY A CA 1
ATOM 4080 C C . GLY A 1 514 ? -26.676 -12.416 17.334 1.00 90.06 514 GLY A C 1
ATOM 4081 O O . GLY A 1 514 ? -25.645 -12.357 18.004 1.00 90.06 514 GLY A O 1
ATOM 4082 N N . THR A 1 515 ? -27.820 -12.891 17.833 1.00 93.25 515 THR A N 1
ATOM 4083 C CA . THR A 1 515 ? -27.929 -13.493 19.169 1.00 93.25 515 THR A CA 1
ATOM 4084 C C . THR A 1 515 ? -27.676 -15.008 19.128 1.00 93.25 515 THR A C 1
ATOM 4086 O O . THR A 1 515 ? -27.890 -15.647 18.090 1.00 93.25 515 THR A O 1
ATOM 4089 N N . PRO A 1 516 ? -27.291 -15.633 20.261 1.00 93.00 516 PRO A N 1
ATOM 4090 C CA . PRO A 1 516 ? -27.206 -17.092 20.359 1.00 93.00 516 PRO A CA 1
ATOM 4091 C C . PRO A 1 516 ? -28.520 -17.791 19.976 1.00 93.00 516 PRO A C 1
ATOM 4093 O O . PRO A 1 516 ? -28.500 -18.768 19.235 1.00 93.00 516 PRO A O 1
ATOM 4096 N N . TYR A 1 517 ? -29.663 -17.220 20.376 1.00 94.06 517 TYR A N 1
ATOM 4097 C CA . TYR A 1 517 ? -30.990 -17.742 20.043 1.00 94.06 517 TYR A CA 1
ATOM 4098 C C . TYR A 1 517 ? -31.223 -17.849 18.528 1.00 94.06 517 TYR A C 1
ATOM 4100 O O . TYR A 1 517 ? -31.688 -18.879 18.045 1.00 94.06 517 TYR A O 1
ATOM 4108 N N . MET A 1 518 ? -30.853 -16.823 17.754 1.00 94.12 518 MET A N 1
ATOM 4109 C CA . MET A 1 518 ? -30.964 -16.870 16.290 1.00 94.12 518 MET A CA 1
ATOM 4110 C C . MET A 1 518 ? -30.109 -17.986 15.684 1.00 94.12 518 MET A C 1
ATOM 4112 O O . MET A 1 518 ? -30.548 -18.673 14.762 1.00 94.12 518 MET A O 1
ATOM 4116 N N . SER A 1 519 ? -28.907 -18.204 16.221 1.00 92.94 519 SER A N 1
ATOM 4117 C CA . SER A 1 519 ? -28.031 -19.282 15.753 1.00 92.94 519 SER A CA 1
ATOM 4118 C C . SER A 1 519 ? -28.651 -20.662 15.979 1.00 92.94 519 SER A C 1
ATOM 4120 O O . SER A 1 519 ? -28.681 -21.467 15.042 1.00 92.94 519 SER A O 1
ATOM 4122 N N . ASP A 1 520 ? -29.219 -20.890 17.166 1.00 93.69 520 ASP A N 1
ATOM 4123 C CA . ASP A 1 520 ? -29.909 -22.135 17.518 1.00 93.69 520 ASP A CA 1
ATOM 4124 C C . ASP A 1 520 ? -31.125 -22.375 16.612 1.00 93.69 520 ASP A C 1
ATOM 4126 O O . ASP A 1 520 ? -31.305 -23.471 16.072 1.00 93.69 520 ASP A O 1
ATOM 4130 N N . VAL A 1 521 ? -31.945 -21.341 16.379 1.00 94.12 521 VAL A N 1
ATOM 4131 C CA . VAL A 1 521 ? -33.113 -21.443 15.490 1.00 94.12 521 VAL A CA 1
ATOM 4132 C C . VAL A 1 521 ? -32.687 -21.813 14.073 1.00 94.12 521 VAL A C 1
ATOM 4134 O O . VAL A 1 521 ? -33.260 -22.733 13.486 1.00 94.12 521 VAL A O 1
ATOM 4137 N N . ILE A 1 522 ? -31.663 -21.157 13.523 1.00 93.50 522 ILE A N 1
ATOM 4138 C CA . ILE A 1 522 ? -31.183 -21.468 12.173 1.00 93.50 522 ILE A CA 1
ATOM 4139 C C . ILE A 1 522 ? -30.649 -22.905 12.106 1.00 93.50 522 ILE A C 1
ATOM 4141 O O . ILE A 1 522 ? -30.914 -23.607 11.130 1.00 93.50 522 ILE A O 1
ATOM 4145 N N . GLU A 1 523 ? -29.935 -23.388 13.128 1.00 93.94 523 GLU A N 1
ATOM 4146 C CA . GLU A 1 523 ? -29.500 -24.790 13.177 1.00 93.94 523 GLU A CA 1
ATOM 4147 C C . GLU A 1 523 ? -30.691 -25.765 13.188 1.00 93.94 523 GLU A C 1
ATOM 4149 O O . GLU A 1 523 ? -30.686 -26.770 12.472 1.00 93.94 523 GLU A O 1
ATOM 4154 N N . HIS A 1 524 ? -31.745 -25.459 13.946 1.00 93.12 524 HIS A N 1
ATOM 4155 C CA . HIS A 1 524 ? -32.972 -26.253 13.962 1.00 93.12 524 HIS A CA 1
ATOM 4156 C C . HIS A 1 524 ? -33.721 -26.242 12.623 1.00 93.12 524 HIS A C 1
ATOM 4158 O O . HIS A 1 524 ? -34.236 -27.285 12.212 1.00 93.12 524 HIS A O 1
ATOM 4164 N N . VAL A 1 525 ? -33.771 -25.100 11.933 1.00 91.62 525 VAL A N 1
ATOM 4165 C CA . VAL A 1 525 ? -34.383 -24.969 10.601 1.00 91.62 525 VAL A CA 1
ATOM 4166 C C . VAL A 1 525 ? -33.616 -25.807 9.581 1.00 91.62 525 VAL A C 1
ATOM 4168 O O . VAL A 1 525 ? -34.226 -26.605 8.872 1.00 91.62 525 VAL A O 1
ATOM 4171 N N . LEU A 1 526 ? -32.283 -25.711 9.561 1.00 92.50 526 LEU A N 1
ATOM 4172 C CA . LEU A 1 526 ? -31.432 -26.447 8.617 1.00 92.50 526 LEU A CA 1
ATOM 4173 C C . LEU A 1 526 ? -31.397 -27.963 8.865 1.00 92.50 526 LEU A C 1
ATOM 4175 O O . LEU A 1 526 ? -31.062 -28.723 7.962 1.00 92.50 526 LEU A O 1
ATOM 4179 N N . LYS A 1 527 ? -31.770 -28.430 10.063 1.00 93.56 527 LYS A N 1
ATOM 4180 C CA . LYS A 1 527 ? -31.988 -29.863 10.339 1.00 93.56 527 LYS A CA 1
ATOM 4181 C C . LYS A 1 527 ? -33.281 -30.409 9.723 1.00 93.56 527 LYS A C 1
ATOM 4183 O O . LYS A 1 527 ? -33.420 -31.623 9.612 1.00 93.56 527 LYS A O 1
ATOM 4188 N N . ARG A 1 528 ? -34.246 -29.542 9.398 1.00 91.38 528 ARG A N 1
ATOM 4189 C CA . ARG A 1 528 ? -35.597 -29.927 8.949 1.00 91.38 528 ARG A CA 1
ATOM 4190 C C . ARG A 1 528 ? -35.882 -29.586 7.491 1.00 91.38 528 ARG A C 1
ATOM 4192 O O . ARG A 1 528 ? -36.706 -30.261 6.885 1.00 91.38 528 ARG A O 1
ATOM 4199 N N . PHE A 1 529 ? -35.237 -28.555 6.959 1.00 90.81 529 PHE A N 1
ATOM 4200 C CA . PHE A 1 529 ? -35.489 -28.028 5.622 1.00 90.81 529 PHE A CA 1
ATOM 4201 C C . PHE A 1 529 ? -34.184 -27.867 4.853 1.00 90.81 529 PHE A C 1
ATOM 4203 O O . PHE A 1 529 ? -33.171 -27.451 5.421 1.00 90.81 529 PHE A O 1
ATOM 4210 N N . GLU A 1 530 ? -34.220 -28.138 3.550 1.00 92.31 530 GLU A N 1
ATOM 4211 C CA . GLU A 1 530 ? -33.097 -27.819 2.680 1.00 92.31 530 GLU A CA 1
ATOM 4212 C C . GLU A 1 530 ? -33.106 -26.330 2.308 1.00 92.31 530 GLU A C 1
ATOM 4214 O O . GLU A 1 530 ? -34.154 -25.699 2.165 1.00 92.31 530 GLU A O 1
ATOM 4219 N N . ILE A 1 531 ? -31.920 -25.758 2.072 1.00 92.12 531 ILE A N 1
ATOM 4220 C CA . ILE A 1 531 ? -31.778 -24.353 1.643 1.00 92.12 531 ILE A CA 1
ATOM 4221 C C . ILE A 1 531 ? -32.554 -24.087 0.342 1.00 92.12 531 ILE A C 1
ATOM 4223 O O . ILE A 1 531 ? -33.079 -22.993 0.138 1.00 92.12 531 ILE A O 1
ATOM 4227 N N . ARG A 1 532 ? -32.663 -25.095 -0.534 1.00 93.62 532 ARG A N 1
ATOM 4228 C CA . ARG A 1 532 ? -33.433 -25.003 -1.779 1.00 93.62 532 ARG A CA 1
ATOM 4229 C C . ARG A 1 532 ? -34.912 -24.712 -1.519 1.00 93.62 532 ARG A C 1
ATOM 4231 O O . ARG A 1 532 ? -35.476 -23.869 -2.211 1.00 93.62 532 ARG A O 1
ATOM 4238 N N . ASP A 1 533 ? -35.515 -25.357 -0.525 1.00 91.50 533 ASP A N 1
ATOM 4239 C CA . ASP A 1 533 ? -36.932 -25.167 -0.201 1.00 91.50 533 ASP A CA 1
ATOM 4240 C C . ASP A 1 533 ? -37.185 -23.754 0.336 1.00 91.50 533 ASP A C 1
ATOM 4242 O O . ASP A 1 533 ? -38.139 -23.084 -0.064 1.00 91.50 533 ASP A O 1
ATOM 4246 N N . LEU A 1 534 ? -36.268 -23.260 1.174 1.00 90.56 534 LEU A N 1
ATOM 4247 C CA . LEU A 1 534 ? -36.298 -21.890 1.690 1.00 90.56 534 LEU A CA 1
ATOM 4248 C C . LEU A 1 534 ? -36.197 -20.852 0.562 1.00 90.56 534 LEU A C 1
ATOM 4250 O O . LEU A 1 534 ? -36.903 -19.843 0.586 1.00 90.56 534 LEU A O 1
ATOM 4254 N N . ALA A 1 535 ? -35.348 -21.109 -0.438 1.00 92.62 535 ALA A N 1
ATOM 4255 C CA . ALA A 1 535 ? -35.176 -20.233 -1.595 1.00 92.62 535 ALA A CA 1
ATOM 4256 C C . ALA A 1 535 ? -36.449 -20.154 -2.451 1.00 92.62 535 ALA A C 1
ATOM 4258 O O . ALA A 1 535 ? -36.875 -19.056 -2.814 1.00 92.62 535 ALA A O 1
ATOM 4259 N N . VAL A 1 536 ? -37.104 -21.296 -2.699 1.00 91.88 536 VAL A N 1
ATOM 4260 C CA . VAL A 1 536 ? -38.398 -21.345 -3.400 1.00 91.88 536 VAL A CA 1
ATOM 4261 C C . VAL A 1 536 ? -39.464 -20.574 -2.622 1.00 91.88 536 VAL A C 1
ATOM 4263 O O . VAL A 1 536 ? -40.158 -19.746 -3.207 1.00 91.88 536 VAL A O 1
ATOM 4266 N N . PHE A 1 537 ? -39.563 -20.786 -1.305 1.00 88.00 537 PHE A N 1
ATOM 4267 C CA . PHE A 1 537 ? -40.539 -20.087 -0.466 1.00 88.00 537 PHE A CA 1
ATOM 4268 C C . PHE A 1 537 ? -40.350 -18.564 -0.496 1.00 88.00 537 PHE A C 1
ATOM 4270 O O . PHE A 1 537 ? -41.308 -17.817 -0.692 1.00 88.00 537 PHE A O 1
ATOM 4277 N N . CYS A 1 538 ? -39.110 -18.093 -0.345 1.00 87.94 538 CYS A N 1
ATOM 4278 C CA . CYS A 1 538 ? -38.809 -16.661 -0.344 1.00 87.94 538 CYS A CA 1
ATOM 4279 C C . CYS A 1 538 ? -38.840 -16.036 -1.751 1.00 87.94 538 CYS A C 1
ATOM 4281 O O . CYS A 1 538 ? -38.773 -14.813 -1.866 1.00 87.94 538 CYS A O 1
ATOM 4283 N N . SER A 1 539 ? -38.986 -16.853 -2.805 1.00 91.25 539 SER A N 1
ATOM 4284 C CA . SER A 1 539 ? -38.901 -16.441 -4.214 1.00 91.25 539 SER A CA 1
ATOM 4285 C C . SER A 1 539 ? -37.566 -15.767 -4.553 1.00 91.25 539 SER A C 1
ATOM 4287 O O . SER A 1 539 ? -37.530 -14.757 -5.250 1.00 91.25 539 SER A O 1
ATOM 4289 N N . THR A 1 540 ? -36.467 -16.328 -4.044 1.00 92.81 540 THR A N 1
ATOM 4290 C CA . THR A 1 540 ? -35.109 -15.783 -4.197 1.00 92.81 540 THR A CA 1
ATOM 4291 C C . THR A 1 540 ? -34.097 -16.895 -4.497 1.00 92.81 540 THR A C 1
ATOM 4293 O O . THR A 1 540 ? -34.454 -18.062 -4.672 1.00 92.81 540 THR A O 1
ATOM 4296 N N . SER A 1 541 ? -32.815 -16.550 -4.600 1.00 93.69 541 SER A N 1
ATOM 4297 C CA . SER A 1 541 ? -31.760 -17.509 -4.935 1.00 93.69 541 SER A CA 1
ATOM 4298 C C . SER A 1 541 ? -31.256 -18.298 -3.716 1.00 93.69 541 SER A C 1
ATOM 4300 O O . SER A 1 541 ? -31.261 -17.812 -2.583 1.00 93.69 541 SER A O 1
ATOM 4302 N N . ILE A 1 542 ? -30.730 -19.507 -3.954 1.00 95.00 542 ILE A N 1
ATOM 4303 C CA . ILE A 1 542 ? -30.034 -20.310 -2.926 1.00 95.00 542 ILE A CA 1
ATOM 4304 C C . ILE A 1 542 ? -28.871 -19.515 -2.317 1.00 95.00 542 ILE A C 1
ATOM 4306 O O . ILE A 1 542 ? -28.641 -19.574 -1.108 1.00 95.00 542 ILE A O 1
ATOM 4310 N N . THR A 1 543 ? -28.155 -18.749 -3.144 1.00 94.81 543 THR A N 1
ATOM 4311 C CA . THR A 1 543 ? -27.041 -17.895 -2.720 1.00 94.81 543 THR A CA 1
ATOM 4312 C C . THR A 1 543 ? -27.497 -16.789 -1.771 1.00 94.81 543 THR A C 1
ATOM 4314 O O . THR A 1 543 ? -26.861 -16.601 -0.738 1.00 94.81 543 THR A O 1
ATOM 4317 N N . THR A 1 544 ? -28.631 -16.135 -2.048 1.00 94.25 544 THR A N 1
ATOM 4318 C CA . THR A 1 544 ? -29.215 -15.099 -1.180 1.00 94.25 544 THR A CA 1
ATOM 4319 C C . THR A 1 544 ? -29.637 -15.686 0.162 1.00 94.25 544 THR A C 1
ATOM 4321 O O . THR A 1 544 ? -29.263 -15.149 1.198 1.00 94.25 544 THR A O 1
ATOM 4324 N N . ILE A 1 545 ? -30.341 -16.826 0.181 1.00 95.31 545 ILE A N 1
ATOM 4325 C CA . ILE A 1 545 ? -30.727 -17.472 1.448 1.00 95.31 545 ILE A CA 1
ATOM 4326 C C . ILE A 1 545 ? -29.503 -17.899 2.255 1.00 95.31 545 ILE A C 1
ATOM 4328 O O . ILE A 1 545 ? -29.441 -17.631 3.451 1.00 95.31 545 ILE A O 1
ATOM 4332 N N . THR A 1 546 ? -28.518 -18.534 1.615 1.00 95.25 546 THR A N 1
ATOM 4333 C CA . THR A 1 546 ? -27.279 -18.948 2.295 1.00 95.25 546 THR A CA 1
ATOM 4334 C C . THR A 1 546 ? -26.578 -17.746 2.927 1.00 95.25 546 THR A C 1
ATOM 4336 O O . THR A 1 546 ? -26.193 -17.806 4.092 1.00 95.25 546 THR A O 1
ATOM 4339 N N . PHE A 1 547 ? -26.472 -16.642 2.183 1.00 95.06 547 PHE A N 1
ATOM 4340 C CA . PHE A 1 547 ? -25.904 -15.390 2.671 1.00 95.06 547 PHE A CA 1
ATOM 4341 C C . PHE A 1 547 ? -26.698 -14.816 3.851 1.00 95.06 547 PHE A C 1
ATOM 4343 O O . PHE A 1 547 ? -26.112 -14.522 4.888 1.00 95.06 547 PHE A O 1
ATOM 4350 N N . LEU A 1 548 ? -28.025 -14.704 3.737 1.00 95.62 548 LEU A N 1
ATOM 4351 C CA . LEU A 1 548 ? -28.876 -14.160 4.799 1.00 95.62 548 LEU A CA 1
ATOM 4352 C C . LEU A 1 548 ? -28.780 -14.984 6.088 1.00 95.62 548 LEU A C 1
ATOM 4354 O O . LEU A 1 548 ? -28.640 -14.412 7.166 1.00 95.62 548 LEU A O 1
ATOM 4358 N N . LEU A 1 549 ? -28.800 -16.317 5.989 1.00 95.00 549 LEU A N 1
ATOM 4359 C CA . LEU A 1 549 ? -28.650 -17.202 7.147 1.00 95.00 549 LEU A CA 1
ATOM 4360 C C . LEU A 1 549 ? -27.273 -17.063 7.812 1.00 95.00 549 LEU A C 1
ATOM 4362 O O . LEU A 1 549 ? -27.188 -17.099 9.039 1.00 95.00 549 LEU A O 1
ATOM 4366 N N . ASP A 1 550 ? -26.203 -16.896 7.031 1.00 93.38 550 ASP A N 1
ATOM 4367 C CA . ASP A 1 550 ? -24.865 -16.628 7.570 1.00 93.38 550 ASP A CA 1
ATOM 4368 C C . ASP A 1 550 ? -24.813 -15.270 8.289 1.00 93.38 550 ASP A C 1
ATOM 4370 O O . ASP A 1 550 ? -24.341 -15.178 9.422 1.00 93.38 550 ASP A O 1
ATOM 4374 N N . VAL A 1 551 ? -25.378 -14.222 7.682 1.00 93.19 551 VAL A N 1
ATOM 4375 C CA . VAL A 1 551 ? -25.411 -12.880 8.279 1.00 93.19 551 VAL A CA 1
ATOM 4376 C C . VAL A 1 551 ? -26.276 -12.832 9.538 1.00 93.19 551 VAL A C 1
ATOM 4378 O O . VAL A 1 551 ? -25.876 -12.205 10.512 1.00 93.19 551 VAL A O 1
ATOM 4381 N N . PHE A 1 552 ? -27.417 -13.525 9.578 1.00 95.25 552 PHE A N 1
ATOM 4382 C CA . PHE A 1 552 ? -28.276 -13.565 10.767 1.00 95.25 552 PHE A CA 1
ATOM 4383 C C . PHE A 1 552 ? -27.599 -14.199 11.988 1.00 95.25 552 PHE A C 1
ATOM 4385 O O . PHE A 1 552 ? -27.947 -13.853 13.117 1.00 95.25 552 PHE A O 1
ATOM 4392 N N . ARG A 1 553 ? -26.630 -15.100 11.783 1.00 92.69 553 ARG A N 1
ATOM 4393 C CA . ARG A 1 553 ? -25.830 -15.710 12.861 1.00 92.69 553 ARG A CA 1
ATOM 4394 C C . ARG A 1 553 ? -24.740 -14.786 13.399 1.00 92.69 553 ARG A C 1
ATOM 4396 O O . ARG A 1 553 ? -24.308 -14.950 14.537 1.00 92.69 553 ARG A O 1
ATOM 4403 N N . LYS A 1 554 ? -24.269 -13.844 12.584 1.00 91.25 554 LYS A N 1
ATOM 4404 C CA . LYS A 1 554 ? -23.184 -12.918 12.921 1.00 91.25 554 LYS A CA 1
ATOM 4405 C C . LYS A 1 554 ? -23.698 -11.789 13.810 1.00 91.25 554 LYS A C 1
ATOM 4407 O O . LYS A 1 554 ? -24.829 -11.339 13.649 1.00 91.25 554 LYS A O 1
ATOM 4412 N N . SER A 1 555 ? -22.869 -11.320 14.746 1.00 88.44 555 SER A N 1
ATOM 4413 C CA . SER A 1 555 ? -23.251 -10.219 15.636 1.00 88.44 555 SER A CA 1
ATOM 4414 C C . SER A 1 555 ? -23.595 -8.958 14.838 1.00 88.44 555 SER A C 1
ATOM 4416 O O . SER A 1 555 ? -23.101 -8.746 13.728 1.00 88.44 555 SER A O 1
ATOM 4418 N N . LEU A 1 556 ? -24.399 -8.064 15.414 1.00 86.75 556 LEU A N 1
ATOM 4419 C CA . LEU A 1 556 ? -24.562 -6.730 14.834 1.00 86.75 556 LEU A CA 1
ATOM 4420 C C . LEU A 1 556 ? -23.189 -6.058 14.725 1.00 86.75 556 LEU A C 1
ATOM 4422 O O . LEU A 1 556 ? -22.342 -6.230 15.604 1.00 86.75 556 LEU A O 1
ATOM 4426 N N . ASN A 1 557 ? -22.951 -5.346 13.621 1.00 84.69 557 ASN A N 1
ATOM 4427 C CA . ASN A 1 557 ? -21.638 -4.783 13.310 1.00 84.69 557 ASN A CA 1
ATOM 4428 C C . ASN A 1 557 ? -20.495 -5.823 13.334 1.00 84.69 557 ASN A C 1
ATOM 4430 O O . ASN A 1 557 ? -19.366 -5.505 13.712 1.00 84.69 557 ASN A O 1
ATOM 4434 N N . HIS A 1 558 ? -20.778 -7.072 12.939 1.00 87.38 558 HIS A N 1
ATOM 4435 C CA . HIS A 1 558 ? -19.749 -8.099 12.794 1.00 87.38 558 HIS A CA 1
ATOM 4436 C C . HIS A 1 558 ? -18.614 -7.591 11.909 1.00 87.38 558 HIS A C 1
ATOM 4438 O O . HIS A 1 558 ? -18.831 -7.095 10.799 1.00 87.38 558 HIS A O 1
ATOM 4444 N N . ASP A 1 559 ? -17.398 -7.697 12.425 1.00 87.94 559 ASP A N 1
ATOM 4445 C CA . ASP A 1 559 ? -16.189 -7.285 11.733 1.00 87.94 559 ASP A CA 1
ATOM 4446 C C . ASP A 1 559 ? -15.380 -8.537 11.403 1.00 87.94 559 ASP A C 1
ATOM 4448 O O . ASP A 1 559 ? -14.894 -9.259 12.276 1.00 87.94 559 ASP A O 1
ATOM 4452 N N . VAL A 1 560 ? -15.242 -8.782 10.106 1.00 85.44 560 VAL A N 1
ATOM 4453 C CA . VAL A 1 560 ? -14.522 -9.916 9.516 1.00 85.44 560 VAL A CA 1
ATOM 4454 C C . VAL A 1 560 ? -13.068 -10.022 9.989 1.00 85.44 560 VAL A C 1
ATOM 4456 O O . VAL A 1 560 ? -12.478 -11.100 9.943 1.00 85.44 560 VAL A O 1
ATOM 4459 N N . ARG A 1 561 ? -12.474 -8.934 10.496 1.00 87.88 561 ARG A N 1
ATOM 4460 C CA . ARG A 1 561 ? -11.102 -8.931 11.026 1.00 87.88 561 ARG A CA 1
ATOM 4461 C C . ARG A 1 561 ? -10.960 -9.748 12.317 1.00 87.88 561 ARG A C 1
ATOM 4463 O O . ARG A 1 561 ? -9.854 -10.193 12.615 1.00 87.88 561 ARG A O 1
ATOM 4470 N N . PHE A 1 562 ? -12.052 -10.005 13.045 1.00 81.56 562 PHE A N 1
ATOM 4471 C CA . PHE A 1 562 ? -12.049 -10.857 14.245 1.00 81.56 562 PHE A CA 1
ATOM 4472 C C . PHE A 1 562 ? -12.031 -12.362 13.939 1.00 81.56 562 PHE A C 1
ATOM 4474 O O . PHE A 1 562 ? -11.725 -13.157 14.825 1.00 81.56 562 PHE A O 1
ATOM 4481 N N . GLU A 1 563 ? -12.331 -12.773 12.704 1.00 72.44 563 GLU A N 1
ATOM 4482 C CA . GLU A 1 563 ? -12.362 -14.192 12.315 1.00 72.44 563 GLU A CA 1
ATOM 4483 C C . GLU A 1 563 ? -10.952 -14.799 12.166 1.00 72.44 563 GLU A C 1
ATOM 4485 O O . GLU A 1 563 ? -10.788 -16.020 12.107 1.00 72.44 563 GLU A O 1
ATOM 4490 N N . GLN A 1 564 ? -9.905 -13.967 12.126 1.00 63.03 564 GLN A N 1
ATOM 4491 C CA . GLN A 1 564 ? -8.526 -14.437 12.012 1.00 63.03 564 GLN A CA 1
ATOM 4492 C C . GLN A 1 564 ? -8.048 -15.081 13.323 1.00 63.03 564 GLN A C 1
ATOM 4494 O O . GLN A 1 564 ? -8.100 -14.476 14.394 1.00 63.03 564 GLN A O 1
ATOM 4499 N N . LYS A 1 565 ? -7.509 -16.307 13.244 1.00 51.53 565 LYS A N 1
ATOM 4500 C CA . LYS A 1 565 ? -6.940 -17.012 14.406 1.00 51.53 565 LYS A CA 1
ATOM 4501 C C . LYS A 1 565 ? -5.866 -16.162 15.102 1.00 51.53 565 LYS A C 1
ATOM 4503 O O . LYS A 1 565 ? -4.810 -15.874 14.536 1.00 51.53 565 LYS A O 1
ATOM 4508 N N . LYS A 1 566 ? -6.103 -15.831 16.375 1.00 50.47 566 LYS A N 1
ATOM 4509 C CA . LYS A 1 566 ? -5.116 -15.222 17.279 1.00 50.47 566 LYS A CA 1
ATOM 4510 C C . LYS A 1 566 ? -4.049 -16.248 17.655 1.00 50.47 566 LYS A C 1
ATOM 4512 O O . LYS A 1 566 ? -4.218 -17.000 18.610 1.00 50.47 566 LYS A O 1
ATOM 4517 N N . SER A 1 567 ? -2.936 -16.274 16.929 1.00 44.97 567 SER A N 1
ATOM 4518 C CA . SER A 1 567 ? -1.752 -17.016 17.370 1.00 44.97 567 SER A CA 1
ATOM 4519 C C . SER A 1 567 ? -0.875 -16.090 18.218 1.00 44.97 567 SER A C 1
ATOM 4521 O O . SER A 1 567 ? -0.140 -15.242 17.709 1.00 44.97 567 SER A O 1
ATOM 4523 N N . CYS A 1 568 ? -1.017 -16.186 19.541 1.00 45.22 568 CYS A N 1
ATOM 4524 C CA . CYS A 1 568 ? -0.154 -15.480 20.483 1.00 45.22 568 CYS A CA 1
ATOM 4525 C C . CYS A 1 568 ? 1.206 -16.189 20.541 1.00 45.22 568 CYS A C 1
ATOM 4527 O O . CYS A 1 568 ? 1.262 -17.380 20.838 1.00 45.22 568 CYS A O 1
ATOM 4529 N N . TYR A 1 569 ? 2.307 -15.466 20.322 1.00 54.44 569 TYR A N 1
ATOM 4530 C CA . TYR A 1 569 ? 3.655 -15.991 20.558 1.00 54.44 569 TYR A CA 1
ATOM 4531 C C . TYR A 1 569 ? 4.352 -15.194 21.656 1.00 54.44 569 TYR A C 1
ATOM 4533 O O . TYR A 1 569 ? 4.190 -13.980 21.772 1.00 54.44 569 TYR A O 1
ATOM 4541 N N . LYS A 1 570 ? 5.138 -15.891 22.476 1.00 52.28 570 LYS A N 1
ATOM 4542 C CA . LYS A 1 570 ? 5.963 -15.285 23.518 1.00 52.28 570 LYS A CA 1
ATOM 4543 C C . LYS A 1 570 ? 7.408 -15.322 23.042 1.00 52.28 570 LYS A C 1
ATOM 4545 O O . LYS A 1 570 ? 7.945 -16.406 22.820 1.00 52.28 570 LYS A O 1
ATOM 4550 N N . SER A 1 571 ? 8.018 -14.153 22.847 1.00 54.03 571 SER A N 1
ATOM 4551 C CA . SER A 1 571 ? 9.444 -14.098 22.527 1.00 54.03 571 SER A CA 1
ATOM 4552 C C . SER A 1 571 ? 10.265 -14.574 23.724 1.00 54.03 571 SER A C 1
ATOM 4554 O O . SER A 1 571 ? 10.026 -14.157 24.858 1.00 54.03 571 SER A O 1
ATOM 4556 N N . THR A 1 572 ? 11.241 -15.437 23.460 1.00 58.81 572 THR A N 1
ATOM 4557 C CA . THR A 1 572 ? 12.212 -15.910 24.450 1.00 58.81 572 THR A CA 1
ATOM 4558 C C . THR A 1 572 ? 13.384 -14.941 24.633 1.00 58.81 572 THR A C 1
ATOM 4560 O O . THR A 1 572 ? 14.145 -15.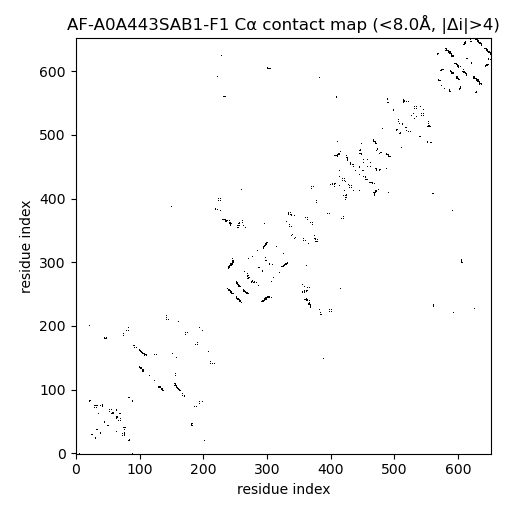108 25.579 1.00 58.81 572 THR A O 1
ATOM 4563 N N . ILE A 1 573 ? 13.551 -13.954 23.741 1.00 66.88 573 ILE A N 1
ATOM 4564 C CA . ILE A 1 573 ? 14.675 -13.007 23.752 1.00 66.88 573 ILE A CA 1
ATOM 4565 C C . ILE A 1 573 ? 14.185 -11.579 23.546 1.00 66.88 573 ILE A C 1
ATOM 4567 O O . ILE A 1 573 ? 13.386 -11.315 22.648 1.00 66.88 573 ILE A O 1
ATOM 4571 N N . THR A 1 574 ? 14.732 -10.651 24.330 1.00 64.12 574 THR A N 1
ATOM 4572 C CA . THR A 1 574 ? 14.444 -9.215 24.226 1.00 64.12 574 THR A CA 1
ATOM 4573 C C . THR A 1 574 ? 15.668 -8.368 23.875 1.00 64.12 574 THR A C 1
ATOM 4575 O O . THR A 1 574 ? 15.495 -7.229 23.441 1.00 64.12 574 THR A O 1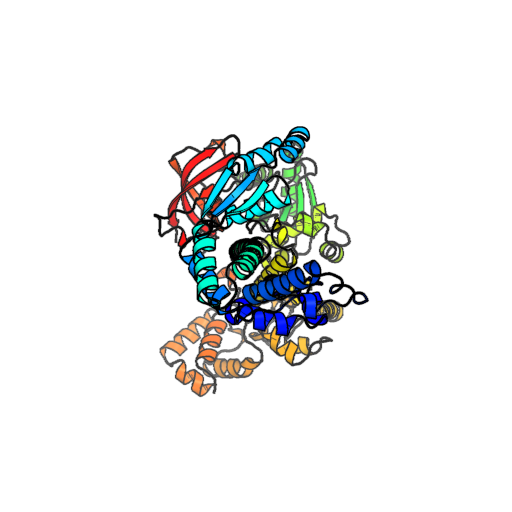
ATOM 4578 N N . HIS A 1 575 ? 16.897 -8.890 24.007 1.00 70.94 575 HIS A N 1
ATOM 4579 C CA . HIS A 1 575 ? 18.124 -8.137 23.727 1.00 70.94 575 HIS A CA 1
ATOM 4580 C C . HIS A 1 575 ? 18.973 -8.743 22.605 1.00 70.94 575 HIS A C 1
ATOM 4582 O O . HIS A 1 575 ? 19.103 -9.954 22.451 1.00 70.94 575 HIS A O 1
ATOM 4588 N N . TRP A 1 576 ? 19.598 -7.863 21.815 1.00 77.50 576 TRP A N 1
ATOM 4589 C CA . TRP A 1 576 ? 20.508 -8.244 20.726 1.00 77.50 576 TRP A CA 1
ATOM 4590 C C . TRP A 1 576 ? 21.680 -9.095 21.221 1.00 77.50 576 TRP A C 1
ATOM 4592 O O . TRP A 1 576 ? 22.095 -10.040 20.552 1.00 77.50 576 TRP A O 1
ATOM 4602 N N . ASP A 1 577 ? 22.182 -8.772 22.410 1.00 80.81 577 ASP A N 1
ATOM 4603 C CA . ASP A 1 577 ? 23.360 -9.404 22.999 1.00 80.81 577 ASP A CA 1
ATOM 4604 C C . ASP A 1 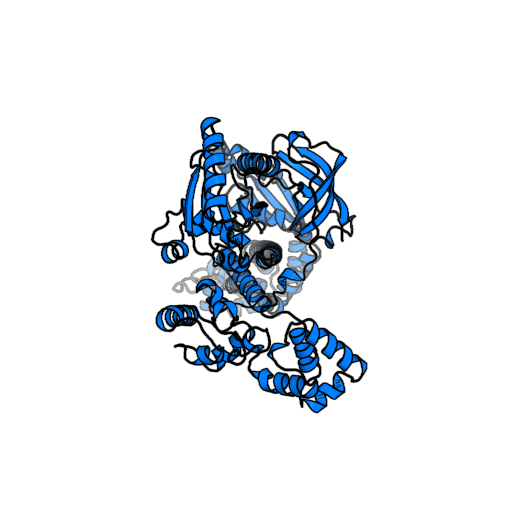577 ? 23.090 -10.829 23.494 1.00 80.81 577 ASP A C 1
ATOM 4606 O O . ASP A 1 577 ? 24.030 -11.551 23.826 1.00 80.81 577 ASP A O 1
ATOM 4610 N N . ASP A 1 578 ? 21.834 -11.275 23.464 1.00 81.25 578 ASP A N 1
ATOM 4611 C CA . ASP A 1 578 ? 21.431 -12.649 23.765 1.00 81.25 578 ASP A CA 1
ATOM 4612 C C . ASP A 1 578 ? 21.451 -13.542 22.514 1.00 81.25 578 ASP A C 1
ATOM 4614 O O . ASP A 1 578 ? 21.420 -14.769 22.622 1.00 81.25 578 ASP A O 1
ATOM 4618 N N . LEU A 1 579 ? 21.541 -12.960 21.309 1.00 85.19 579 LEU A N 1
ATOM 4619 C CA . LEU A 1 579 ? 21.565 -13.736 20.072 1.00 85.19 579 LEU A CA 1
ATOM 4620 C C . LEU A 1 579 ? 22.827 -14.598 19.994 1.00 85.19 579 LEU A C 1
ATOM 4622 O O . LEU A 1 579 ? 23.960 -14.120 20.102 1.00 85.19 579 LEU A O 1
ATOM 4626 N N . ARG A 1 580 ? 22.638 -15.893 19.742 1.00 86.19 580 ARG A N 1
ATOM 4627 C CA . ARG A 1 580 ? 23.723 -16.848 19.490 1.00 86.19 580 ARG A CA 1
ATOM 4628 C C . ARG A 1 580 ? 23.494 -17.562 18.157 1.00 86.19 580 ARG A C 1
ATOM 4630 O O . ARG A 1 580 ? 22.345 -17.859 17.817 1.00 86.19 580 ARG A O 1
ATOM 4637 N N . PRO A 1 581 ? 24.554 -17.870 17.386 1.00 89.44 581 PRO A N 1
ATOM 4638 C CA . PRO A 1 581 ? 24.429 -18.762 16.239 1.00 89.44 581 PRO A CA 1
ATOM 4639 C C . PRO A 1 581 ? 23.792 -20.099 16.645 1.00 89.44 581 PRO A C 1
ATOM 4641 O O . PRO A 1 581 ? 24.021 -20.593 17.745 1.00 89.44 581 PRO A O 1
ATOM 4644 N N . ASN A 1 582 ? 23.000 -20.686 15.748 1.00 89.12 582 ASN A N 1
ATOM 4645 C CA . ASN A 1 582 ? 22.231 -21.925 15.918 1.00 89.12 582 ASN A CA 1
ATOM 4646 C C . ASN A 1 582 ? 21.067 -21.885 16.920 1.00 89.12 582 ASN A C 1
ATOM 4648 O O . ASN A 1 582 ? 20.358 -22.887 17.038 1.00 89.12 582 ASN A O 1
ATOM 4652 N N . MET A 1 583 ? 20.815 -20.753 17.579 1.00 89.62 583 MET A N 1
ATOM 4653 C CA . MET A 1 583 ? 19.675 -20.587 18.477 1.00 89.62 583 MET A CA 1
ATOM 4654 C C . MET A 1 583 ? 18.346 -20.662 17.717 1.00 89.62 583 MET A C 1
ATOM 4656 O O . MET A 1 583 ? 18.236 -20.114 16.620 1.00 89.62 583 MET A O 1
ATOM 4660 N N . GLN A 1 584 ? 17.342 -21.330 18.289 1.00 88.75 584 GLN A N 1
ATOM 4661 C CA . GLN A 1 584 ? 15.980 -21.326 17.752 1.00 88.75 584 GLN A CA 1
ATOM 4662 C C . GLN A 1 584 ? 15.147 -20.234 18.418 1.00 88.75 584 GLN A C 1
ATOM 4664 O O . GLN A 1 584 ? 15.152 -20.102 19.639 1.00 88.75 584 GLN A O 1
ATOM 4669 N N . LEU A 1 585 ? 14.436 -19.471 17.599 1.00 86.62 585 LEU A N 1
ATOM 4670 C CA . LEU A 1 585 ? 13.599 -18.349 17.989 1.00 86.62 585 LEU A CA 1
ATOM 4671 C C . LEU A 1 585 ? 12.192 -18.585 17.459 1.00 86.62 585 LEU A C 1
ATOM 4673 O O . LEU A 1 585 ? 12.024 -19.022 16.319 1.00 86.62 585 LEU A O 1
ATOM 4677 N N . SER A 1 586 ? 11.194 -18.251 18.267 1.00 84.25 586 SER A N 1
ATOM 4678 C CA . SER A 1 586 ? 9.847 -18.025 17.758 1.00 84.25 586 SER A CA 1
ATOM 4679 C C . SER A 1 586 ? 9.749 -16.582 17.292 1.00 84.25 586 SER A C 1
ATOM 4681 O O . SER A 1 586 ? 10.198 -15.673 17.989 1.00 84.25 586 SER A O 1
ATOM 4683 N N . GLY A 1 587 ? 9.148 -16.364 16.133 1.00 81.69 587 GLY A N 1
ATOM 4684 C CA . GLY A 1 587 ? 8.908 -15.025 15.623 1.00 81.69 587 GLY A CA 1
ATOM 4685 C C . GLY A 1 587 ? 7.666 -14.959 14.761 1.00 81.69 587 GLY A C 1
ATOM 4686 O O . GLY A 1 587 ? 7.112 -15.981 14.360 1.00 81.69 587 GLY A O 1
ATOM 4687 N N . ARG A 1 588 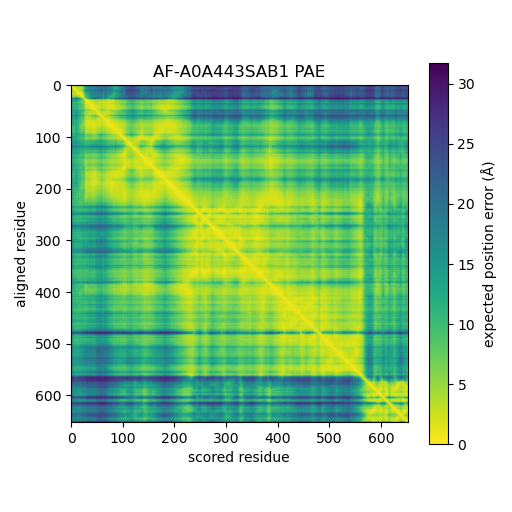? 7.238 -13.737 14.474 1.00 81.75 588 ARG A N 1
ATOM 4688 C CA . ARG A 1 588 ? 6.103 -13.443 13.609 1.00 81.75 588 ARG A CA 1
ATOM 4689 C C . ARG A 1 588 ? 6.601 -12.882 12.293 1.00 81.75 588 ARG A C 1
ATOM 4691 O O . ARG A 1 588 ? 7.401 -11.949 12.277 1.00 81.75 588 ARG A O 1
ATOM 4698 N N . VAL A 1 589 ? 6.127 -13.439 11.187 1.00 83.62 589 VAL A N 1
ATOM 4699 C CA . VAL A 1 589 ? 6.432 -12.914 9.856 1.00 83.62 589 VAL A CA 1
ATOM 4700 C C . VAL A 1 589 ? 5.853 -11.502 9.740 1.00 83.62 589 VAL A C 1
ATOM 4702 O O . VAL A 1 589 ? 4.652 -11.303 9.886 1.00 83.62 589 VAL A O 1
ATOM 4705 N N . VAL A 1 590 ? 6.711 -10.515 9.507 1.00 77.38 590 VAL A N 1
ATOM 4706 C CA . VAL A 1 590 ? 6.333 -9.108 9.308 1.00 77.38 590 VAL A CA 1
ATOM 4707 C C . VAL A 1 590 ? 5.993 -8.862 7.847 1.00 77.38 590 VAL A C 1
ATOM 4709 O O . VAL A 1 590 ? 4.992 -8.229 7.540 1.00 77.38 590 VAL A O 1
ATOM 4712 N N . ASN A 1 591 ? 6.836 -9.364 6.947 1.00 77.56 591 ASN A N 1
ATOM 4713 C CA . ASN A 1 591 ? 6.727 -9.133 5.513 1.00 77.56 591 ASN A CA 1
ATOM 4714 C C . ASN A 1 591 ? 7.318 -10.335 4.767 1.00 77.56 591 ASN A C 1
ATOM 4716 O O . ASN A 1 591 ? 8.383 -10.830 5.152 1.00 77.56 591 ASN A O 1
ATOM 4720 N N . VAL A 1 592 ? 6.644 -10.793 3.713 1.00 81.25 592 VAL A N 1
ATOM 4721 C CA . VAL A 1 592 ? 7.135 -11.833 2.805 1.00 81.25 592 VAL A CA 1
ATOM 4722 C C . VAL A 1 592 ? 7.412 -11.206 1.452 1.00 81.25 592 VAL A C 1
ATOM 4724 O O . VAL A 1 592 ? 6.552 -10.583 0.842 1.00 81.25 592 VAL A O 1
ATOM 4727 N N . THR A 1 593 ? 8.633 -11.393 0.968 1.00 80.19 593 THR A N 1
ATOM 4728 C CA . THR A 1 593 ? 9.070 -10.865 -0.318 1.00 80.19 593 THR A CA 1
ATOM 4729 C C . THR A 1 593 ? 9.769 -11.955 -1.134 1.00 80.19 593 THR A C 1
ATOM 4731 O O . THR A 1 593 ? 10.312 -12.898 -0.550 1.00 80.19 593 THR A O 1
ATOM 4734 N N . PRO A 1 594 ? 9.863 -11.821 -2.469 1.00 75.44 594 PRO A N 1
ATOM 4735 C CA . PRO A 1 594 ? 10.667 -12.718 -3.302 1.00 75.44 594 PRO A CA 1
ATOM 4736 C C . PRO A 1 594 ? 12.122 -12.845 -2.844 1.00 75.44 594 PRO A C 1
ATOM 4738 O O . PRO A 1 594 ? 12.750 -13.884 -3.018 1.00 75.44 594 PRO A O 1
ATOM 4741 N N . ILE A 1 595 ? 12.661 -11.792 -2.224 1.00 76.25 595 ILE A N 1
ATOM 4742 C CA . ILE A 1 595 ? 14.037 -11.775 -1.729 1.00 76.25 595 ILE A CA 1
ATOM 4743 C C . ILE A 1 595 ? 14.164 -12.321 -0.312 1.00 76.25 595 ILE A C 1
ATOM 4745 O O . ILE A 1 595 ? 15.263 -12.290 0.225 1.00 76.25 595 ILE A O 1
ATOM 4749 N N . GLY A 1 596 ? 13.095 -12.793 0.321 1.00 85.00 596 GLY A N 1
ATOM 4750 C CA . GLY A 1 596 ? 13.119 -13.311 1.686 1.00 85.00 596 GLY A CA 1
ATOM 4751 C C . GLY A 1 596 ? 11.960 -12.808 2.536 1.00 85.00 596 GLY A C 1
ATOM 4752 O O . GLY A 1 596 ? 11.206 -11.924 2.137 1.00 85.00 596 GLY A O 1
ATOM 4753 N N . ALA A 1 597 ? 11.833 -13.356 3.736 1.00 86.75 597 ALA A N 1
ATOM 4754 C CA . ALA A 1 597 ? 10.867 -12.896 4.720 1.00 86.75 597 ALA A CA 1
ATOM 4755 C C . ALA A 1 597 ? 11.576 -12.171 5.868 1.00 86.75 597 ALA A C 1
ATOM 4757 O O . ALA A 1 597 ? 12.676 -12.547 6.280 1.00 86.75 597 ALA A O 1
ATOM 4758 N N . PHE A 1 598 ? 10.934 -11.137 6.393 1.00 86.81 598 PHE A N 1
ATOM 4759 C CA . PHE A 1 598 ? 11.371 -10.427 7.587 1.00 86.81 598 PHE A 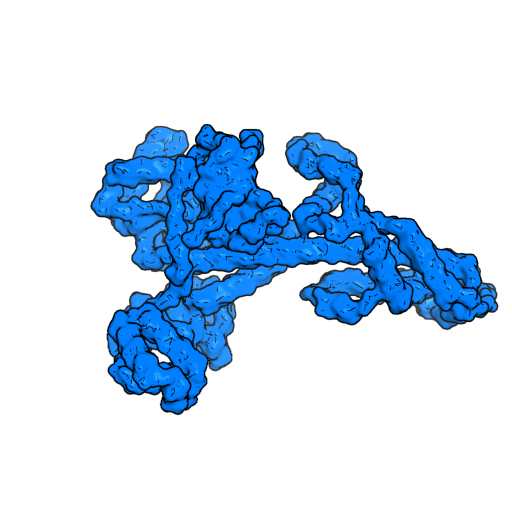CA 1
ATOM 4760 C C . PHE A 1 598 ? 10.528 -10.898 8.760 1.00 86.81 598 PHE A C 1
ATOM 4762 O O . PHE A 1 598 ? 9.303 -10.915 8.667 1.00 86.81 598 PHE A O 1
ATOM 4769 N N . ILE A 1 599 ? 11.175 -11.318 9.842 1.00 86.06 599 ILE A N 1
ATOM 4770 C CA . ILE A 1 599 ? 10.517 -11.967 10.976 1.00 86.06 599 ILE A CA 1
ATOM 4771 C C . ILE A 1 599 ? 10.866 -11.205 12.247 1.00 86.06 599 ILE A C 1
ATOM 4773 O O . ILE A 1 599 ? 12.037 -11.077 12.603 1.00 86.06 599 ILE A O 1
ATOM 4777 N N . ASP A 1 600 ? 9.848 -10.726 12.944 1.00 82.38 600 ASP A N 1
ATOM 4778 C CA . ASP A 1 600 ? 9.989 -10.111 14.253 1.00 82.38 600 ASP A CA 1
ATOM 4779 C C . ASP A 1 600 ? 10.121 -11.212 15.308 1.00 82.38 600 ASP A C 1
ATOM 4781 O O . ASP A 1 600 ? 9.188 -11.973 15.571 1.00 82.38 600 ASP A O 1
ATOM 4785 N N . VAL A 1 601 ? 11.304 -11.304 15.907 1.00 80.69 601 VAL A N 1
ATOM 4786 C CA . VAL A 1 601 ? 11.625 -12.256 16.981 1.00 80.69 601 VAL A CA 1
ATOM 4787 C C . VAL A 1 601 ? 11.667 -11.577 18.355 1.00 80.69 601 VAL A C 1
ATOM 4789 O O . VAL A 1 601 ? 12.250 -12.121 19.283 1.00 80.69 601 VAL A O 1
ATOM 4792 N N . GLY A 1 602 ? 11.090 -10.379 18.499 1.00 70.50 602 GLY A N 1
ATOM 4793 C CA . GLY A 1 602 ? 10.936 -9.697 19.787 1.00 70.50 602 GLY A CA 1
ATOM 4794 C C . GLY A 1 602 ? 12.160 -8.922 20.282 1.00 70.50 602 GLY A C 1
ATOM 4795 O O . GLY A 1 602 ? 12.204 -8.548 21.448 1.00 70.50 602 GLY A O 1
ATOM 4796 N N . LEU A 1 603 ? 13.138 -8.633 19.415 1.00 70.94 603 LEU A N 1
ATOM 4797 C CA . LEU A 1 603 ? 14.332 -7.847 19.772 1.00 70.94 603 LEU A CA 1
ATOM 4798 C C . LEU A 1 603 ? 14.051 -6.336 19.911 1.00 70.94 603 LEU A C 1
ATOM 4800 O O . LEU A 1 603 ? 14.939 -5.581 20.301 1.00 70.94 603 LEU A O 1
ATOM 4804 N N . GLY A 1 604 ? 12.839 -5.875 19.576 1.00 56.12 604 GLY A N 1
ATOM 4805 C CA . GLY A 1 604 ? 12.416 -4.468 19.629 1.00 56.12 604 GLY A CA 1
ATOM 4806 C C . GLY A 1 604 ? 13.140 -3.550 18.629 1.00 56.12 604 GLY A C 1
ATOM 4807 O O . GLY A 1 604 ? 14.124 -3.943 17.999 1.00 56.12 604 GLY A O 1
ATOM 4808 N N . GLY A 1 605 ? 12.692 -2.296 18.494 1.00 55.12 605 GLY A N 1
ATOM 4809 C CA . GLY A 1 605 ? 13.372 -1.259 17.693 1.00 55.12 605 GLY A CA 1
ATOM 4810 C C . GLY A 1 605 ? 13.534 -1.582 16.198 1.00 55.12 605 GLY A C 1
ATOM 4811 O O . GLY A 1 605 ? 14.567 -1.261 15.613 1.00 55.12 605 GLY A O 1
ATOM 4812 N N . GLY A 1 606 ? 12.568 -2.293 15.603 1.00 58.41 606 GLY A N 1
ATOM 4813 C CA . GLY A 1 606 ? 12.540 -2.606 14.166 1.00 58.41 606 GLY A CA 1
ATOM 4814 C C . GLY A 1 606 ? 13.572 -3.638 13.680 1.00 58.41 606 GLY A C 1
ATOM 4815 O O . GLY A 1 606 ? 13.762 -3.800 12.474 1.00 58.41 606 GLY A O 1
ATOM 4816 N N . GLN A 1 607 ? 14.264 -4.343 14.582 1.00 72.62 607 GLN A N 1
ATOM 4817 C CA . GLN A 1 607 ? 15.280 -5.339 14.216 1.00 72.62 607 GLN A CA 1
ATOM 4818 C C . GLN A 1 607 ? 14.647 -6.689 13.858 1.00 72.62 607 GLN A C 1
ATOM 4820 O O . GLN A 1 607 ? 14.520 -7.580 14.697 1.00 72.62 607 GLN A O 1
ATOM 4825 N N . ASN A 1 608 ? 14.290 -6.846 12.584 1.00 82.75 608 ASN A N 1
ATOM 4826 C CA . ASN A 1 608 ? 13.738 -8.092 12.056 1.00 82.75 608 ASN A CA 1
ATOM 4827 C C . ASN A 1 608 ? 14.840 -9.078 11.641 1.00 82.75 608 ASN A C 1
ATOM 4829 O O . ASN A 1 608 ? 15.833 -8.714 11.004 1.00 82.75 608 ASN A O 1
ATOM 4833 N N . ALA A 1 609 ? 14.624 -10.355 11.945 1.00 87.19 609 ALA A N 1
ATOM 4834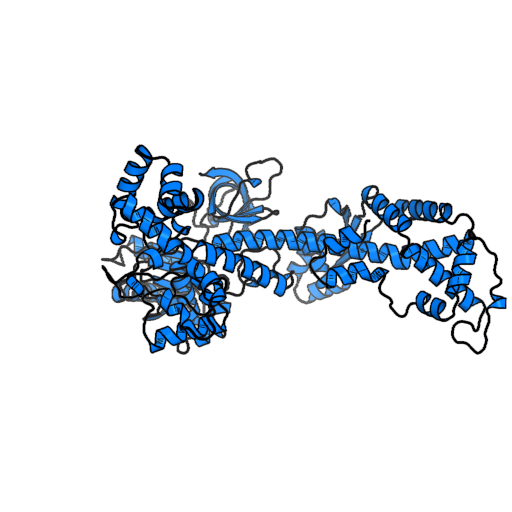 C CA . ALA A 1 609 ? 15.394 -11.458 11.397 1.00 87.19 609 ALA A CA 1
ATOM 4835 C C . ALA A 1 609 ? 15.142 -11.569 9.890 1.00 87.19 609 ALA A C 1
ATOM 4837 O O . ALA A 1 609 ? 13.994 -11.543 9.448 1.00 87.19 609 ALA A O 1
ATOM 4838 N N . TYR A 1 610 ? 16.198 -11.746 9.097 1.00 90.62 610 TYR A N 1
ATOM 4839 C CA . TYR A 1 610 ? 16.059 -11.971 7.660 1.00 90.62 610 TYR A CA 1
ATOM 4840 C C . TYR A 1 610 ? 16.126 -13.466 7.335 1.00 90.62 610 TYR A C 1
ATOM 4842 O O . TYR A 1 610 ? 17.163 -14.113 7.518 1.00 90.62 610 TYR A O 1
ATOM 4850 N N . LEU A 1 611 ? 15.019 -14.008 6.839 1.00 89.94 611 LEU A N 1
ATOM 4851 C CA . LEU A 1 611 ? 14.917 -15.353 6.288 1.00 89.94 611 LEU A CA 1
ATOM 4852 C C . LEU A 1 611 ? 15.144 -15.279 4.769 1.00 89.94 611 LEU A C 1
ATOM 4854 O O . LEU A 1 611 ? 14.259 -14.801 4.060 1.00 89.94 611 LEU A O 1
ATOM 4858 N N . PRO A 1 612 ? 16.295 -15.731 4.239 1.00 86.50 612 PRO A N 1
ATOM 4859 C CA . PRO A 1 612 ? 16.506 -15.780 2.801 1.00 86.50 612 PRO A CA 1
ATOM 4860 C C . PRO A 1 612 ? 15.556 -16.798 2.145 1.00 86.50 612 PRO A C 1
ATOM 4862 O O . PRO A 1 612 ? 15.189 -17.792 2.783 1.00 86.50 612 PRO A O 1
ATOM 4865 N N . PRO A 1 613 ? 15.197 -16.590 0.868 1.00 81.31 613 PRO A N 1
ATOM 4866 C CA . PRO A 1 613 ? 14.393 -17.536 0.115 1.00 81.31 613 PRO A CA 1
ATOM 4867 C C . PRO A 1 613 ? 15.176 -18.844 -0.015 1.00 81.31 613 PRO A C 1
ATOM 4869 O O . PRO A 1 613 ? 16.390 -18.845 -0.237 1.00 81.31 613 PRO A O 1
ATOM 4872 N N . SER A 1 614 ? 14.491 -19.969 0.161 1.00 73.56 614 SER A N 1
ATOM 4873 C CA . SER A 1 614 ? 15.099 -21.295 0.079 1.00 73.56 614 SER A CA 1
ATOM 4874 C C . SER A 1 614 ? 14.490 -22.046 -1.094 1.00 73.56 614 SER A C 1
ATOM 4876 O O . SER A 1 614 ? 13.282 -22.251 -1.120 1.00 73.56 614 SER A O 1
ATOM 4878 N N . LYS A 1 615 ? 15.331 -22.447 -2.058 1.00 61.28 615 LYS A N 1
ATOM 4879 C CA . LYS A 1 615 ? 14.908 -23.270 -3.204 1.00 61.28 615 LYS A CA 1
ATOM 4880 C C . LYS A 1 615 ? 14.548 -24.703 -2.794 1.00 61.28 615 LYS A C 1
ATOM 4882 O O . LYS A 1 615 ? 13.727 -25.327 -3.448 1.00 61.28 615 LYS A O 1
ATOM 4887 N N . ASP A 1 616 ? 15.114 -25.179 -1.686 1.00 56.25 616 ASP A N 1
ATOM 4888 C CA . ASP A 1 616 ? 14.960 -26.557 -1.204 1.00 56.25 616 ASP A CA 1
ATOM 4889 C C . ASP A 1 616 ? 13.810 -26.726 -0.194 1.00 56.25 616 ASP A C 1
ATOM 4891 O O . ASP A 1 616 ? 13.620 -27.812 0.347 1.00 56.25 616 ASP A O 1
ATOM 4895 N N . ASN A 1 617 ? 13.075 -25.654 0.131 1.00 58.50 617 ASN A N 1
ATOM 4896 C CA . ASN A 1 617 ? 12.133 -25.648 1.248 1.00 58.50 617 ASN A CA 1
ATOM 4897 C C . ASN A 1 617 ? 10.754 -25.142 0.803 1.00 58.50 617 ASN A C 1
ATOM 4899 O O . ASN A 1 617 ? 10.486 -23.939 0.799 1.00 58.50 617 ASN A O 1
ATOM 4903 N N . ASP A 1 618 ? 9.866 -26.089 0.495 1.00 64.00 618 ASP A N 1
ATOM 4904 C CA . ASP A 1 618 ? 8.470 -25.884 0.065 1.00 64.00 618 ASP A CA 1
ATOM 4905 C C . ASP A 1 618 ? 7.636 -25.041 1.060 1.00 64.00 618 ASP A C 1
ATOM 4907 O O . ASP A 1 618 ? 6.581 -24.494 0.745 1.00 64.00 618 ASP A O 1
ATOM 4911 N N . LEU A 1 619 ? 8.137 -24.892 2.290 1.00 69.50 619 LEU A N 1
ATOM 4912 C CA . LEU A 1 619 ? 7.542 -24.069 3.338 1.00 69.50 619 LEU A CA 1
ATOM 4913 C C . LEU A 1 619 ? 7.677 -22.560 3.086 1.00 69.50 619 LEU A C 1
ATOM 4915 O O . LEU A 1 619 ? 6.808 -21.815 3.527 1.00 69.50 619 LEU A O 1
ATOM 4919 N N . PHE A 1 620 ? 8.723 -22.081 2.396 1.00 78.12 620 PHE A N 1
ATOM 4920 C CA . PHE A 1 620 ? 8.902 -20.634 2.189 1.00 78.12 620 PHE A CA 1
ATOM 4921 C C . PHE A 1 620 ? 7.755 -20.038 1.361 1.00 78.12 620 PHE A C 1
ATOM 4923 O O . PHE A 1 620 ? 7.252 -18.971 1.699 1.00 78.12 620 PHE A O 1
ATOM 4930 N N . GLY A 1 621 ? 7.292 -20.754 0.331 1.00 72.81 621 GLY A N 1
ATOM 4931 C CA . GLY A 1 621 ? 6.167 -20.327 -0.511 1.00 72.81 621 GLY A CA 1
ATOM 4932 C C . GLY A 1 621 ? 4.809 -20.316 0.200 1.00 72.81 621 GLY A C 1
ATOM 4933 O O . GLY A 1 621 ? 3.862 -19.741 -0.320 1.00 72.81 621 GLY A O 1
ATOM 4934 N N . LYS A 1 622 ? 4.715 -20.925 1.390 1.00 78.62 622 LYS A N 1
ATOM 4935 C CA . LYS A 1 622 ? 3.501 -20.963 2.224 1.00 78.62 622 LYS A CA 1
ATOM 4936 C C . LYS A 1 622 ? 3.504 -19.887 3.310 1.00 78.62 622 LYS A C 1
ATOM 4938 O O . LYS A 1 622 ? 2.543 -19.801 4.072 1.00 78.62 622 LYS A O 1
ATOM 4943 N N . LEU A 1 623 ? 4.584 -19.106 3.410 1.00 83.81 623 LEU A N 1
ATOM 4944 C CA . LEU A 1 623 ? 4.674 -18.042 4.394 1.00 83.81 623 LEU A CA 1
ATOM 4945 C C . LEU A 1 623 ? 3.723 -16.910 4.044 1.00 83.81 623 LEU A C 1
ATOM 4947 O O . LEU A 1 623 ? 3.750 -16.379 2.936 1.00 83.81 623 LEU A O 1
ATOM 4951 N N . VAL A 1 624 ? 2.955 -16.494 5.040 1.00 79.38 624 VAL A N 1
ATOM 4952 C CA . VAL A 1 624 ? 2.132 -15.287 4.976 1.00 79.38 624 VAL A CA 1
ATOM 4953 C C . VAL A 1 624 ? 2.507 -14.345 6.119 1.00 79.38 624 VAL A C 1
ATOM 4955 O O . VAL A 1 624 ? 2.964 -14.802 7.175 1.00 79.38 624 VAL A O 1
ATOM 4958 N N . PRO A 1 625 ? 2.339 -13.024 5.952 1.00 78.38 625 PRO A N 1
ATOM 4959 C CA . PRO A 1 625 ? 2.440 -12.079 7.057 1.00 78.38 625 PRO A CA 1
ATOM 4960 C C . PRO A 1 625 ? 1.590 -12.505 8.266 1.00 78.38 625 PRO A C 1
ATOM 4962 O O . PRO A 1 625 ? 0.552 -13.147 8.126 1.00 78.38 625 PRO A O 1
ATOM 4965 N N . ARG A 1 626 ? 2.051 -12.157 9.473 1.00 72.81 626 ARG A N 1
ATOM 4966 C CA . ARG A 1 626 ? 1.509 -12.529 10.799 1.00 72.81 626 ARG A CA 1
ATOM 4967 C C . ARG A 1 626 ? 1.649 -13.997 11.198 1.00 72.81 626 ARG A C 1
ATOM 4969 O O . ARG A 1 626 ? 1.429 -14.308 12.368 1.00 72.81 626 ARG A O 1
ATOM 4976 N N . GLN A 1 627 ? 2.055 -14.878 10.290 1.00 82.31 627 GLN A N 1
ATOM 4977 C CA . GLN A 1 627 ? 2.264 -16.279 10.623 1.00 82.31 627 GLN A CA 1
ATOM 4978 C C . GLN A 1 627 ? 3.370 -16.431 11.667 1.00 82.31 627 GLN A C 1
ATOM 4980 O O . GLN A 1 627 ? 4.413 -15.770 11.594 1.00 82.31 627 GLN A O 1
ATOM 4985 N N . ILE A 1 628 ? 3.140 -17.302 12.647 1.00 83.50 628 ILE A N 1
ATOM 4986 C CA . ILE A 1 628 ? 4.147 -17.608 13.655 1.00 83.50 628 ILE A CA 1
ATOM 4987 C C . ILE A 1 628 ? 5.045 -18.711 13.121 1.00 83.50 628 ILE A C 1
ATOM 4989 O O . ILE A 1 628 ? 4.600 -19.735 12.603 1.00 83.50 628 ILE A O 1
ATOM 4993 N N . VAL A 1 629 ? 6.343 -18.484 13.235 1.00 87.75 629 VAL A N 1
ATOM 4994 C CA . VAL A 1 629 ? 7.369 -19.361 12.694 1.00 87.75 629 VAL A CA 1
ATOM 4995 C C . VAL A 1 629 ? 8.434 -19.623 13.739 1.00 87.75 629 VAL A C 1
ATOM 4997 O O . VAL A 1 629 ? 8.816 -18.744 14.511 1.00 87.75 629 VAL A O 1
ATOM 5000 N N . ILE A 1 630 ? 8.952 -20.846 13.727 1.00 88.75 630 ILE A N 1
ATOM 5001 C CA . ILE A 1 630 ? 10.186 -21.185 14.420 1.00 88.75 630 ILE A CA 1
ATOM 5002 C C . ILE A 1 630 ? 11.323 -21.062 13.419 1.00 88.75 630 ILE A C 1
ATOM 5004 O O . ILE A 1 630 ? 11.324 -21.704 12.361 1.00 88.75 630 ILE A O 1
ATOM 5008 N N . VAL A 1 631 ? 12.309 -20.244 13.765 1.00 90.38 631 VAL A N 1
ATOM 5009 C CA . VAL A 1 631 ? 13.487 -19.983 12.946 1.00 90.38 631 VAL A CA 1
ATOM 5010 C C . VAL A 1 631 ? 14.765 -20.255 13.716 1.00 90.38 631 VAL A C 1
ATOM 5012 O O . VAL A 1 631 ? 14.809 -20.125 14.930 1.00 90.38 631 VAL A O 1
ATOM 5015 N N . GLN A 1 632 ? 15.826 -20.632 13.012 1.00 91.62 632 GLN A N 1
ATOM 5016 C CA . GLN A 1 632 ? 17.144 -20.852 13.594 1.00 91.62 632 GLN A CA 1
ATOM 5017 C C . GLN A 1 632 ? 18.121 -19.777 13.122 1.00 91.62 632 GLN A C 1
ATOM 5019 O O . GLN A 1 632 ? 18.267 -19.583 11.918 1.00 91.62 632 GLN A O 1
ATOM 5024 N N . VAL A 1 633 ? 18.827 -19.120 14.041 1.00 91.88 633 VAL A N 1
ATOM 5025 C CA . VAL A 1 633 ? 19.871 -18.137 13.722 1.00 91.88 633 VAL A CA 1
ATOM 5026 C C . VAL A 1 633 ? 21.024 -18.821 12.998 1.00 91.88 633 VAL A C 1
ATOM 5028 O O . VAL A 1 633 ? 21.632 -19.749 13.522 1.00 91.88 633 VAL A O 1
ATOM 5031 N N . THR A 1 634 ? 21.353 -18.355 11.795 1.00 92.06 634 THR A N 1
ATOM 5032 C CA . THR A 1 634 ? 22.456 -18.911 10.997 1.00 92.06 634 THR A CA 1
ATOM 5033 C C . THR A 1 634 ? 23.689 -18.021 11.011 1.00 92.06 634 THR A C 1
ATOM 5035 O O . THR A 1 634 ? 24.808 -18.519 11.016 1.00 92.06 634 THR A O 1
ATOM 5038 N N . ARG A 1 635 ? 23.506 -16.697 10.977 1.00 90.75 635 ARG A N 1
ATOM 5039 C CA . ARG A 1 635 ? 24.615 -15.735 10.924 1.00 90.75 635 ARG A CA 1
ATOM 5040 C C . ARG A 1 635 ? 24.212 -14.442 11.606 1.00 90.75 635 ARG A C 1
ATOM 5042 O O . ARG A 1 635 ? 23.127 -13.942 11.331 1.00 90.75 635 ARG A O 1
ATOM 5049 N N . ILE A 1 636 ? 25.105 -13.889 12.415 1.00 89.75 636 ILE A N 1
ATOM 5050 C CA . ILE A 1 636 ? 24.943 -12.590 13.069 1.00 89.75 636 ILE A CA 1
ATOM 5051 C C . ILE A 1 636 ? 26.039 -11.672 12.530 1.00 89.75 636 ILE A C 1
ATOM 5053 O O . ILE A 1 636 ? 27.205 -12.055 12.485 1.00 89.75 636 ILE A O 1
ATOM 5057 N N . ASP A 1 637 ? 25.652 -10.488 12.076 1.00 84.38 637 ASP A N 1
ATOM 5058 C CA . ASP A 1 637 ? 26.545 -9.404 11.694 1.00 84.38 637 ASP A CA 1
ATOM 5059 C C . ASP A 1 637 ? 26.403 -8.292 12.735 1.00 84.38 637 ASP A C 1
ATOM 5061 O O . ASP A 1 637 ? 25.388 -7.594 12.804 1.00 84.38 637 ASP A O 1
ATOM 5065 N N . THR A 1 638 ? 27.419 -8.175 13.586 1.00 80.38 638 THR A N 1
ATOM 5066 C CA . THR A 1 638 ? 27.462 -7.204 14.682 1.00 80.38 638 THR A CA 1
ATOM 5067 C C . THR A 1 638 ? 27.680 -5.780 14.186 1.00 80.38 638 THR A C 1
ATOM 5069 O O . THR A 1 638 ? 27.173 -4.851 14.809 1.00 80.38 638 THR A O 1
ATOM 5072 N N . PHE A 1 639 ? 28.362 -5.596 13.051 1.00 74.06 639 PHE A N 1
ATOM 5073 C CA . PHE A 1 639 ? 28.645 -4.277 12.489 1.00 74.06 639 PHE A CA 1
ATOM 5074 C C . PHE A 1 639 ? 27.382 -3.651 11.901 1.00 74.06 639 PHE A C 1
ATOM 5076 O O . PHE A 1 639 ? 27.072 -2.492 12.161 1.00 74.06 639 PHE A O 1
ATOM 5083 N N . THR A 1 640 ? 26.612 -4.433 11.140 1.00 74.12 640 THR A N 1
ATOM 5084 C CA . THR A 1 640 ? 25.361 -3.944 10.541 1.00 74.12 640 THR A CA 1
ATOM 5085 C C . THR A 1 640 ? 24.134 -4.137 11.433 1.00 74.12 640 THR A C 1
ATOM 5087 O O . THR A 1 640 ? 23.049 -3.693 11.056 1.00 74.12 640 THR A O 1
ATOM 5090 N N . ARG A 1 641 ? 24.290 -4.788 12.598 1.00 77.25 641 ARG A N 1
ATOM 5091 C CA . ARG A 1 641 ? 23.206 -5.245 13.491 1.00 77.25 641 ARG A CA 1
ATOM 5092 C C . ARG A 1 641 ? 22.102 -5.980 12.727 1.00 77.25 641 ARG A C 1
ATOM 5094 O O . ARG A 1 641 ? 20.912 -5.737 12.914 1.00 77.25 641 ARG A O 1
ATOM 5101 N N . LYS A 1 642 ? 22.511 -6.886 11.837 1.00 84.25 642 LYS A N 1
ATOM 5102 C CA . LYS A 1 642 ? 21.619 -7.745 11.046 1.00 84.25 642 LYS A CA 1
ATOM 5103 C C . LYS A 1 642 ? 21.929 -9.200 11.316 1.00 84.25 642 LYS A C 1
ATOM 5105 O O . LYS A 1 642 ? 23.075 -9.573 11.541 1.00 84.25 642 LYS A O 1
ATOM 5110 N N . PHE A 1 643 ? 20.916 -10.048 11.260 1.00 87.19 643 PHE A N 1
ATOM 5111 C CA . PHE A 1 643 ? 21.117 -11.481 11.395 1.00 87.19 643 PHE A CA 1
ATOM 5112 C C . PHE A 1 643 ? 20.217 -12.242 10.433 1.00 87.19 643 PHE A C 1
ATOM 5114 O O . PHE A 1 643 ? 19.112 -11.816 10.088 1.00 87.19 643 PHE A O 1
ATOM 5121 N N . LYS A 1 644 ? 20.755 -13.358 9.949 1.00 91.50 644 LYS A N 1
ATOM 5122 C CA . LYS A 1 644 ? 20.075 -14.281 9.051 1.00 91.50 644 LYS A CA 1
ATOM 5123 C C . LYS A 1 644 ? 19.556 -15.462 9.842 1.00 91.50 644 LYS A C 1
ATOM 5125 O O . LYS A 1 644 ? 20.230 -15.939 10.762 1.00 91.50 644 LYS A O 1
ATOM 5130 N N . VAL A 1 645 ? 18.400 -15.957 9.432 1.00 91.88 645 VAL A N 1
ATOM 5131 C CA . VAL A 1 645 ? 17.780 -17.140 10.016 1.00 91.88 645 VAL A CA 1
ATOM 5132 C C . VAL A 1 645 ? 17.412 -18.161 8.945 1.00 91.88 645 VAL A C 1
ATOM 5134 O O . VAL A 1 645 ? 17.334 -17.838 7.765 1.00 91.88 645 VAL A O 1
ATOM 5137 N N . ARG A 1 646 ? 17.172 -19.406 9.352 1.00 90.88 646 ARG A N 1
ATOM 5138 C CA . ARG A 1 646 ? 16.602 -20.474 8.523 1.00 90.88 646 ARG A CA 1
ATOM 5139 C C . ARG A 1 646 ? 15.265 -20.908 9.110 1.00 90.88 646 ARG A C 1
ATOM 5141 O O . ARG A 1 646 ? 15.173 -21.108 10.318 1.00 90.88 646 ARG A O 1
ATOM 5148 N N . LEU A 1 647 ? 14.261 -21.106 8.262 1.00 90.81 647 LEU A N 1
ATOM 5149 C CA . LEU A 1 647 ? 12.951 -21.601 8.677 1.00 90.81 647 LEU A CA 1
ATOM 5150 C C . LEU A 1 647 ? 13.051 -23.053 9.162 1.00 90.81 647 LEU A C 1
ATOM 5152 O O . LEU A 1 647 ? 13.651 -23.891 8.486 1.00 90.81 647 LEU A O 1
ATOM 5156 N N . LYS A 1 648 ? 12.473 -23.340 10.331 1.00 89.25 648 LYS A N 1
ATOM 5157 C CA . LYS A 1 648 ? 12.373 -24.695 10.893 1.00 89.25 648 LYS A CA 1
ATOM 5158 C C . LYS A 1 648 ? 10.957 -25.228 10.860 1.00 89.25 648 LYS A C 1
ATOM 5160 O O . LYS A 1 648 ? 10.765 -26.388 10.518 1.00 89.25 648 LYS A O 1
ATOM 5165 N N . ARG A 1 649 ? 9.987 -24.399 11.236 1.00 86.75 649 ARG A N 1
ATOM 5166 C CA . ARG A 1 649 ? 8.587 -24.805 11.318 1.00 86.75 649 ARG A CA 1
ATOM 5167 C C . ARG A 1 649 ? 7.675 -23.600 11.150 1.00 86.75 649 ARG A C 1
ATOM 5169 O O . ARG A 1 649 ? 7.993 -22.516 11.631 1.00 86.75 649 ARG A O 1
ATOM 5176 N N . ILE A 1 650 ? 6.546 -23.831 10.500 1.00 85.25 650 ILE A N 1
ATOM 5177 C CA . ILE A 1 650 ? 5.396 -22.935 10.489 1.00 85.25 650 ILE A CA 1
ATOM 5178 C C . ILE A 1 650 ? 4.438 -23.428 11.577 1.00 85.25 650 ILE A C 1
ATOM 5180 O O . ILE A 1 650 ? 4.146 -24.625 11.629 1.00 85.25 650 ILE A O 1
ATOM 5184 N N . LEU A 1 651 ? 4.030 -22.546 12.486 1.00 77.88 651 LEU A N 1
ATOM 5185 C CA . LEU A 1 651 ? 3.021 -22.857 13.496 1.00 77.88 651 LEU A CA 1
ATOM 5186 C C . LEU A 1 651 ? 1.637 -22.502 12.936 1.00 77.88 651 LEU A C 1
ATOM 5188 O O . LEU A 1 651 ? 1.484 -21.454 12.306 1.00 77.88 651 LEU A O 1
ATOM 5192 N N . GLU A 1 652 ? 0.678 -23.410 13.124 1.00 57.06 652 GLU A N 1
ATOM 5193 C CA . GLU A 1 652 ? -0.721 -23.277 12.679 1.00 57.06 652 GLU A CA 1
ATOM 5194 C C . GLU A 1 652 ? -1.582 -22.418 13.609 1.00 57.06 652 GLU A C 1
ATOM 5196 O O . GLU A 1 652 ? -1.282 -22.364 14.827 1.00 57.06 652 GLU A O 1
#

Mean predicted aligned error: 9.88 Å

Nearest PDB structures (foldseek):
  3bzk-assembly1_A  TM=7.328E-01  e=9.400E-40  Pseudomonas aeruginosa
  2oce-assembly1_A  TM=7.334E-01  e=7.195E-38  Pseudomonas aeruginosa PAO1
  8oeu-assembly1_S  TM=6.859E-01  e=2.365E-22  Homo sapiens
  7opd-assembly1_M  TM=6.515E-01  e=3.183E-23  Homo sapiens
  2aho-assembly1_B  TM=7.381E-01  e=2.224E-02  Saccharolobus solfataricus